Protein 1VRA (pdb70)

Nearest PDB structures (foldseek):
  1vra-assembly1_A  TM=1.005E+00  e=1.624E-39  Halalkalibacterium halodurans
  3it6-assembly1_C  TM=8.864E-01  e=8.417E-19  Mycobacterium tuberculosis
  2v4i-assembly1_A  TM=8.855E-01  e=1.062E-14  Streptomyces clavuligerus
  1vz7-assembly1_A  TM=8.215E-01  e=1.430E-12  Streptomyces clavuligerus
  1vz8-assembly2_C  TM=8.767E-01  e=8.788E-12  Streptomyces clavuligerus

Solvent-accessible surface area: 15512 Å² total

Secondary structure (DSSP, 8-state):
--S--EE-TT--GGGSTTEEEEEE--SSSSSS--EEEEEESS-EE--B-----SS--HHHHHHHHHHHHHSEE---EEEEE---S-HHHHHHHHH--HHHHHHHTS-GGG---EEEEESSPPP--HHHHHHHH---BSSHHHHHHHHHHH-SS-SS--EEEEEEEETTEEEEEEEEE---------/--EEEEE-----HHHHHHHHHHHHHHTGGGB-SSS---S---B----TT-PSPP-TTSTTHHHHHHHHHHHHHHHHHHHHHTSTT-S-EEEEEEEEESSHHHH--HHHHHT-HHHHHHHHTT---HHHHHHHHHHSSS---TTS-EEEETTEEEEETTEE----HHHHHHHHHH-SSEEEEEE--SSSEEEEEEEE---HHHHHHHTT-

Radius of gyration: 21.62 Å; Cα contacts (8 Å, |Δi|>4): 1073; chains: 2; bounding box: 56×54×49 Å

Sequence (395 aa):
ETANVLKLETGSVTSAKGFSAVGIHTGVKRKRKDLGAIVCEVPASSAAVYTLNKVQAAPLKVTQESIAVEGKLQAIVNSGIANACTGKRGLDDAYTRAVGAETFHIPEHYVAVTSTGVIGEFLPDVITNGIRQQLKPEATIEGAHAFNEAILTTDTVEKHTCYQTIVNGKTVTVGGVAKGSGIHPNATLSFVTTDANIDHGHLQGALSAITNETFNRITVDGDTSTNDVVVASGLAENETLTPEHPDWANFYKALQLACEDLAKQIARDGEGATKLIEVEVTGAANDQEAGVAKQIVGSDLVKTAIYGADANWGRIICAIGYSGCEVNQETIDIAIGPIVTLKQSEPTGFSEEEATAYLKEADPVKISVNLHIGNGTGKAWGCDLTYDYVRINAGY

Structure (mmCIF, N/CA/C/O backbone):
data_1VRA
#
_entry.id   1VRA
#
_cell.length_a   70.658
_cell.length_b   70.658
_cell.length_c   222.292
_cell.angle_alpha   90.00
_cell.angle_beta   90.00
_cell.angle_gamma   90.00
#
_symmetry.space_group_name_H-M   'P 41 21 2'
#
loop_
_entity.id
_entity.type
_entity.pdbx_description
1 polymer 'Arginine biosynthesis bifunctional protein argJ'
2 polymer 'Arginine biosynthesis bifunctional protein argJ'
3 non-polymer 'SULFATE ION'
4 non-polymer 'UNKNOWN LIGAND'
5 non-polymer 1,2-ETHANEDIOL
6 water water
#
loop_
_atom_site.group_PDB
_atom_site.id
_atom_site.type_symbol
_atom_site.label_atom_id
_atom_site.label_alt_id
_atom_site.label_comp_id
_atom_site.label_asym_id
_atom_site.label_entity_id
_atom_site.label_seq_id
_atom_site.pdbx_PDB_ins_code
_atom_site.Cartn_x
_atom_site.Cartn_y
_atom_site.Cartn_z
_atom_site.occupancy
_atom_site.B_iso_or_equiv
_atom_site.auth_seq_id
_atom_site.auth_comp_id
_atom_site.auth_asym_id
_atom_site.auth_atom_id
_atom_site.pdbx_PDB_model_num
ATOM 1 N N . GLU A 1 18 ? 38.076 45.709 90.775 1.00 50.23 6 GLU A N 1
ATOM 2 C CA . GLU A 1 18 ? 37.663 47.086 91.179 1.00 49.88 6 GLU A CA 1
ATOM 3 C C . GLU A 1 18 ? 37.711 47.301 92.703 1.00 49.56 6 GLU A C 1
ATOM 4 O O . GLU A 1 18 ? 38.484 48.138 93.164 1.00 49.85 6 GLU A O 1
ATOM 10 N N . THR A 1 19 ? 36.892 46.578 93.475 1.00 48.76 7 THR A N 1
ATOM 11 C CA . THR A 1 19 ? 36.894 46.724 94.955 1.00 48.22 7 THR A CA 1
ATOM 12 C C . THR A 1 19 ? 37.687 45.619 95.674 1.00 47.39 7 THR A C 1
ATOM 13 O O . THR A 1 19 ? 37.907 45.685 96.889 1.00 47.54 7 THR A O 1
ATOM 17 N N . ALA A 1 20 ? 38.107 44.612 94.916 1.00 46.16 8 ALA A N 1
ATOM 18 C CA . ALA A 1 20 ? 38.920 43.508 95.428 1.00 45.22 8 ALA A CA 1
ATOM 19 C C . ALA A 1 20 ? 39.599 42.820 94.241 1.00 44.03 8 ALA A C 1
ATOM 20 O O . ALA A 1 20 ? 39.115 42.889 93.103 1.00 44.23 8 ALA A O 1
ATOM 22 N N . ASN A 1 21 ? 40.726 42.164 94.477 1.00 42.41 9 ASN A N 1
ATOM 23 C CA . ASN A 1 21 ? 41.414 41.552 93.347 1.00 41.28 9 ASN A CA 1
ATOM 24 C C . ASN A 1 21 ? 40.658 40.317 92.859 1.00 38.47 9 ASN A C 1
ATOM 25 O O . ASN A 1 21 ? 39.756 39.787 93.526 1.00 37.82 9 ASN A O 1
ATOM 30 N N . VAL A 1 22 ? 40.995 39.922 91.654 1.00 35.32 10 VAL A N 1
ATOM 31 C CA . VAL A 1 22 ? 40.530 38.696 91.096 1.00 33.75 10 VAL A CA 1
ATOM 32 C C . VAL A 1 22 ? 41.779 37.850 90.969 1.00 33.05 10 VAL A C 1
ATOM 33 O O . VAL A 1 22 ? 42.754 38.283 90.357 1.00 32.54 10 VAL A O 1
ATOM 37 N N . LEU A 1 23 ? 41.737 36.654 91.541 1.00 31.73 11 LEU A N 1
ATOM 38 C CA . LEU A 1 23 ? 42.878 35.742 91.594 1.00 31.26 11 LEU A CA 1
ATOM 39 C C . LEU A 1 23 ? 42.595 34.451 90.800 1.00 30.45 11 LEU A C 1
ATOM 40 O O . LEU A 1 23 ? 41.524 33.866 90.937 1.00 28.95 11 LEU A O 1
ATOM 49 N N . LYS A 1 24 ? 43.565 34.012 89.996 1.00 29.92 12 LYS A N 1
ATOM 50 C CA . LYS A 1 24 ? 43.491 32.736 89.278 1.00 30.51 12 LYS A CA 1
ATOM 51 C C . LYS A 1 24 ? 43.890 31.557 90.174 1.00 30.55 12 LYS A C 1
ATOM 52 O O . LYS A 1 24 ? 44.919 31.615 90.838 1.00 29.73 12 LYS A O 1
ATOM 58 N N . LEU A 1 25 ? 43.072 30.505 90.198 1.00 30.29 13 LEU A N 1
ATOM 59 C CA . LEU A 1 25 ? 43.394 29.239 90.887 1.00 30.75 13 LEU A CA 1
ATOM 60 C C . LEU A 1 25 ? 43.754 28.192 89.847 1.00 30.35 13 LEU A C 1
ATOM 61 O O . LEU A 1 25 ? 42.857 27.635 89.198 1.00 28.16 13 LEU A O 1
ATOM 66 N N . GLU A 1 26 ? 45.044 27.888 89.696 1.00 29.23 14 GLU A N 1
ATOM 67 C CA . GLU A 1 26 ? 45.470 27.051 88.583 1.00 30.25 14 GLU A CA 1
ATOM 68 C C . GLU A 1 26 ? 44.941 25.621 88.648 1.00 30.23 14 GLU A C 1
ATOM 69 O O . GLU A 1 26 ? 44.779 24.986 87.610 1.00 31.51 14 GLU A O 1
ATOM 75 N N . THR A 1 27 ? 44.656 25.115 89.840 1.00 29.76 15 THR A N 1
ATOM 76 C CA . THR A 1 27 ? 44.140 23.750 89.981 1.00 29.82 15 THR A CA 1
ATOM 77 C C . THR A 1 27 ? 42.604 23.686 90.119 1.00 29.97 15 THR A C 1
ATOM 78 O O . THR A 1 27 ? 42.041 22.606 90.329 1.00 30.84 15 THR A O 1
ATOM 82 N N . GLY A 1 28 ? 41.926 24.825 89.992 1.00 29.58 16 GLY A N 1
ATOM 83 C CA . GLY A 1 28 ? 40.455 24.856 90.046 1.00 29.13 16 GLY A CA 1
ATOM 84 C C . GLY A 1 28 ? 39.755 24.448 88.759 1.00 28.82 16 GLY A C 1
ATOM 85 O O . GLY A 1 28 ? 40.366 24.350 87.678 1.00 28.12 16 GLY A O 1
ATOM 86 N N . SER A 1 29 ? 38.443 24.229 88.872 1.00 27.85 17 SER A N 1
ATOM 87 C CA . SER A 1 29 ? 37.617 23.902 87.716 1.00 27.53 17 SER A CA 1
ATOM 88 C C . SER A 1 29 ? 36.155 24.160 88.073 1.00 27.03 17 SER A C 1
ATOM 89 O O . SER A 1 29 ? 35.866 24.887 89.017 1.00 25.18 17 SER A O 1
ATOM 92 N N . VAL A 1 30 ? 35.239 23.533 87.346 1.00 28.09 18 VAL A N 1
ATOM 93 C CA . VAL A 1 30 ? 33.806 23.760 87.566 1.00 28.84 18 VAL A CA 1
ATOM 94 C C . VAL A 1 30 ? 33.309 23.315 88.949 1.00 29.63 18 VAL A C 1
ATOM 95 O O . VAL A 1 30 ? 32.305 23.829 89.461 1.00 30.90 18 VAL A O 1
ATOM 99 N N . THR A 1 31 ? 34.010 22.369 89.564 1.00 28.78 19 THR A N 1
ATOM 100 C CA . THR A 1 31 ? 33.643 21.885 90.883 1.00 28.84 19 THR A CA 1
ATOM 101 C C . THR A 1 31 ? 34.190 22.709 92.020 1.00 28.64 19 THR A C 1
ATOM 102 O O . THR A 1 31 ? 33.902 22.412 93.185 1.00 29.21 19 THR A O 1
ATOM 106 N N . SER A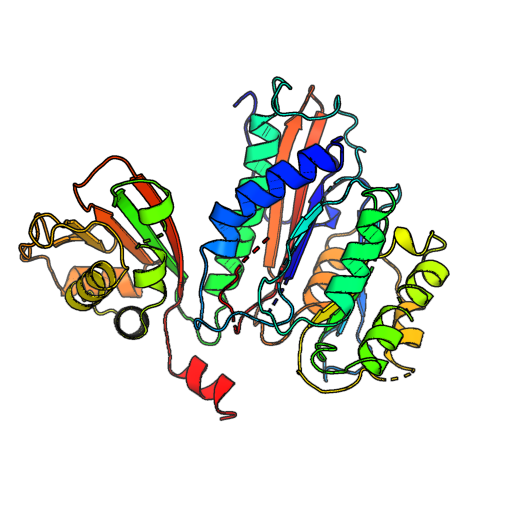 1 32 ? 34.951 23.757 91.705 1.00 28.14 20 SER A N 1
ATOM 107 C CA . SER A 1 32 ? 35.476 24.650 92.729 1.00 28.30 20 SER A CA 1
ATOM 108 C C . SER A 1 32 ? 34.426 25.609 93.281 1.00 28.77 20 SER A C 1
ATOM 109 O O . SER A 1 32 ? 34.604 26.131 94.362 1.00 28.79 20 SER A O 1
ATOM 112 N N . ALA A 1 33 ? 33.362 25.862 92.521 1.00 28.26 21 ALA A N 1
ATOM 113 C CA . ALA A 1 33 ? 32.247 26.687 92.990 1.00 28.38 21 ALA A CA 1
ATOM 114 C C . ALA A 1 33 ? 31.325 25.873 93.888 1.00 28.57 21 ALA A C 1
ATOM 115 O O . ALA A 1 33 ? 31.006 24.718 93.589 1.00 28.19 21 ALA A O 1
ATOM 117 N N . LYS A 1 34 ? 30.881 26.489 94.979 1.00 28.68 22 LYS A N 1
ATOM 118 C CA . LYS A 1 34 ? 29.974 25.827 95.918 1.00 29.17 22 LYS A CA 1
ATOM 119 C C . LYS A 1 34 ? 28.692 25.371 95.235 1.00 27.67 22 LYS A C 1
ATOM 120 O O . LYS A 1 34 ? 28.047 26.149 94.534 1.00 26.83 22 LYS A O 1
ATOM 126 N N . GLY A 1 35 ? 28.345 24.101 95.427 1.00 27.31 23 GLY A N 1
ATOM 127 C CA . GLY A 1 35 ? 27.097 23.543 94.916 1.00 27.62 23 GLY A CA 1
ATOM 128 C C . GLY A 1 35 ? 27.244 22.553 93.782 1.00 27.57 23 GLY A C 1
ATOM 129 O O . GLY A 1 35 ? 26.299 21.806 93.502 1.00 27.83 23 GLY A O 1
ATOM 130 N N . PHE A 1 36 ? 28.415 22.517 93.145 1.00 26.61 24 PHE A N 1
ATOM 131 C CA . PHE A 1 36 ? 28.557 21.815 91.873 1.00 26.96 24 PHE A CA 1
ATOM 132 C C . PHE A 1 36 ? 29.366 20.535 91.953 1.00 27.41 24 PHE A C 1
ATOM 133 O O . PHE A 1 36 ? 30.396 20.473 92.620 1.00 27.03 24 PHE A O 1
ATOM 141 N N . SER A 1 37 ? 28.886 19.532 91.229 1.00 27.33 25 SER A N 1
ATOM 142 C CA . SER A 1 37 ? 29.522 18.237 91.134 1.00 27.65 25 SER A CA 1
ATOM 143 C C . SER A 1 37 ? 29.582 17.886 89.672 1.00 27.06 25 SER A C 1
ATOM 144 O O . SER A 1 37 ? 28.795 18.395 88.874 1.00 27.53 25 SER A O 1
ATOM 147 N N . ALA A 1 38 ? 30.468 16.976 89.315 1.00 26.79 26 ALA A N 1
ATOM 148 C CA . ALA A 1 38 ? 30.618 16.600 87.919 1.00 27.07 26 ALA A CA 1
ATOM 149 C C . ALA A 1 38 ? 31.161 15.191 87.778 1.00 27.42 26 ALA A C 1
ATOM 150 O O . ALA A 1 38 ? 31.732 14.620 88.726 1.00 27.46 26 ALA A O 1
ATOM 152 N N . VAL A 1 39 ? 30.981 14.632 86.585 1.00 27.64 27 VAL A N 1
ATOM 153 C CA . VAL A 1 39 ? 31.480 13.278 86.282 1.00 27.57 27 VAL A CA 1
ATOM 154 C C . VAL A 1 39 ? 31.533 13.071 84.781 1.00 26.90 27 VAL A C 1
ATOM 155 O O . VAL A 1 39 ? 30.852 13.753 84.020 1.00 25.55 27 VAL A O 1
ATOM 159 N N . GLY A 1 40 ? 32.347 12.118 84.365 1.00 26.39 28 GLY A N 1
ATOM 160 C CA . GLY A 1 40 ? 32.368 11.647 82.985 1.00 26.62 28 GLY A CA 1
ATOM 161 C C . GLY A 1 40 ? 32.604 10.156 83.024 1.00 27.43 28 GLY A C 1
ATOM 162 O O . GLY A 1 40 ? 33.335 9.651 83.924 1.00 26.37 28 GLY A O 1
ATOM 163 N N . ILE A 1 41 ? 31.982 9.441 82.083 1.00 27.05 29 ILE A N 1
ATOM 164 C CA . ILE A 1 41 ? 32.174 7.991 81.972 1.00 27.46 29 ILE A CA 1
ATOM 165 C C . ILE A 1 41 ? 32.382 7.598 80.530 1.00 27.40 29 ILE A C 1
ATOM 166 O O . ILE A 1 41 ? 32.131 8.383 79.612 1.00 25.57 29 ILE A O 1
ATOM 171 N N . HIS A 1 42 ? 32.820 6.359 80.345 1.00 28.10 30 HIS A N 1
ATOM 172 C CA . HIS A 1 42 ? 33.077 5.813 79.029 1.00 29.41 30 HIS A CA 1
ATOM 173 C C . HIS A 1 42 ? 31.954 4.860 78.656 1.00 30.05 30 HIS A C 1
ATOM 174 O O . HIS A 1 42 ? 31.794 3.817 79.275 1.00 29.97 30 HIS A O 1
ATOM 181 N N . THR A 1 43 ? 31.135 5.245 77.674 1.00 30.11 31 THR A N 1
ATOM 182 C CA . THR A 1 43 ? 29.996 4.424 77.250 1.00 30.07 31 THR A CA 1
ATOM 183 C C . THR A 1 43 ? 30.318 3.568 76.024 1.00 30.31 31 THR A C 1
ATOM 184 O O . THR A 1 43 ? 29.581 2.651 75.700 1.00 30.23 31 THR A O 1
ATOM 188 N N . GLY A 1 44 ? 31.391 3.883 75.316 1.00 30.38 32 GLY A N 1
ATOM 189 C CA . GLY A 1 44 ? 31.793 3.080 74.157 1.00 30.55 32 GLY A CA 1
ATOM 190 C C . GLY A 1 44 ? 31.541 3.734 72.804 1.00 30.62 32 GLY A C 1
ATOM 191 O O . GLY A 1 44 ? 31.827 3.151 71.784 1.00 30.71 32 GLY A O 1
ATOM 192 N N . VAL A 1 45 ? 31.013 4.946 72.773 1.00 30.20 33 VAL A N 1
ATOM 193 C CA . VAL A 1 45 ? 30.907 5.660 71.506 1.00 30.46 33 VAL A CA 1
ATOM 194 C C . VAL A 1 45 ? 32.322 6.010 71.010 1.00 30.98 33 VAL A C 1
ATOM 195 O O . VAL A 1 45 ? 32.622 5.865 69.839 1.00 30.74 33 VAL A O 1
ATOM 199 N N . LYS A 1 46 ? 33.182 6.450 71.918 1.00 31.31 34 LYS A N 1
ATOM 200 C CA . LYS A 1 46 ? 34.611 6.597 71.633 1.00 32.38 34 LYS A C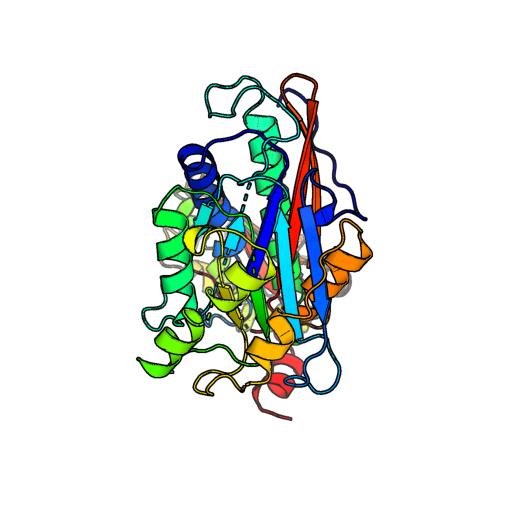A 1
ATOM 201 C C . LYS A 1 46 ? 35.335 5.288 71.964 1.00 32.87 34 LYS A C 1
ATOM 202 O O . LYS A 1 46 ? 34.842 4.497 72.759 1.00 33.29 34 LYS A O 1
ATOM 208 N N . ARG A 1 47 ? 36.493 5.040 71.362 1.00 33.63 35 ARG A N 1
ATOM 209 C CA . ARG A 1 47 ? 37.236 3.793 71.641 1.00 34.58 35 ARG A CA 1
ATOM 210 C C . ARG A 1 47 ? 37.777 3.711 73.074 1.00 34.86 35 ARG A C 1
ATOM 211 O O . ARG A 1 47 ? 37.679 2.677 73.727 1.00 35.42 35 ARG A O 1
ATOM 213 N N . LYS A 1 48 ? 38.334 4.810 73.569 1.00 34.80 36 LYS A N 1
ATOM 214 C CA . LYS A 1 48 ? 39.009 4.795 74.872 1.00 35.12 36 LYS A CA 1
ATOM 215 C C . LYS A 1 48 ? 38.557 5.895 75.829 1.00 33.43 36 LYS A C 1
ATOM 216 O O . LYS A 1 48 ? 38.348 5.627 77.011 1.00 33.50 36 LYS A O 1
ATOM 219 N N . ARG A 1 49 ? 38.457 7.126 75.333 1.00 30.99 37 ARG A N 1
ATOM 220 C CA . ARG A 1 49 ? 38.148 8.258 76.190 1.00 30.41 37 ARG A CA 1
ATOM 221 C C . ARG A 1 49 ? 36.717 8.226 76.701 1.00 28.52 37 ARG A C 1
ATOM 222 O O . ARG A 1 49 ? 35.836 7.662 76.068 1.00 28.71 37 ARG A O 1
ATOM 230 N N . LYS A 1 50 ? 36.499 8.868 77.837 1.00 27.13 38 LYS A N 1
ATOM 231 C CA . LYS A 1 50 ? 35.174 9.119 78.357 1.00 26.29 38 LYS A CA 1
ATOM 232 C C . LYS A 1 50 ? 34.365 9.910 77.307 1.00 26.28 38 LYS A C 1
ATOM 233 O O . LYS A 1 50 ? 34.928 10.708 76.556 1.00 25.97 38 LYS A O 1
ATOM 239 N N . ASP A 1 51 ? 33.068 9.648 77.237 1.00 26.63 39 ASP A N 1
ATOM 240 C CA . ASP A 1 51 ? 32.222 10.187 76.173 1.00 26.78 39 ASP A CA 1
ATOM 241 C C . ASP A 1 51 ? 30.794 10.593 76.602 1.00 26.45 39 ASP A C 1
ATOM 242 O O . ASP A 1 51 ? 29.956 10.914 75.747 1.00 25.84 39 ASP A O 1
ATOM 247 N N . LEU A 1 52 ? 30.520 10.565 77.903 1.00 25.32 40 LEU A N 1
ATOM 248 C CA . LEU A 1 52 ? 29.262 11.027 78.451 1.00 25.81 40 LEU A CA 1
ATOM 249 C C . LEU A 1 52 ? 29.515 11.613 79.848 1.00 26.03 40 LEU A C 1
ATOM 250 O O . LEU A 1 52 ? 30.207 11.014 80.665 1.00 25.57 40 LEU A O 1
ATOM 255 N N . GLY A 1 53 ? 28.969 12.792 80.119 1.00 26.11 41 GLY A N 1
ATOM 256 C CA . GLY A 1 53 ? 29.212 13.451 81.397 1.00 26.01 41 GLY A CA 1
ATOM 257 C C . GLY A 1 53 ? 28.076 14.357 81.816 1.00 26.06 41 GLY A C 1
ATOM 258 O O . GLY A 1 53 ? 27.170 14.670 81.023 1.00 25.58 41 GLY A O 1
ATOM 259 N N . ALA A 1 54 ? 28.109 14.758 83.078 1.00 26.03 42 ALA A N 1
ATOM 260 C CA . ALA A 1 54 ? 27.189 15.764 83.574 1.00 26.21 42 ALA A CA 1
ATOM 261 C C . ALA A 1 54 ? 27.868 16.656 84.615 1.00 26.35 42 ALA A C 1
ATOM 262 O O . ALA A 1 54 ? 28.816 16.239 85.294 1.00 25.57 42 ALA A O 1
ATOM 264 N N . ILE A 1 55 ? 27.399 17.894 84.661 1.00 25.97 43 ILE A N 1
ATOM 265 C CA . ILE A 1 55 ? 27.598 18.801 85.765 1.00 26.77 43 ILE A CA 1
ATOM 266 C C . ILE A 1 55 ? 26.235 18.956 86.389 1.00 27.13 43 ILE A C 1
ATOM 267 O O . ILE A 1 55 ? 25.237 19.164 85.679 1.00 26.41 43 ILE A O 1
ATOM 272 N N . VAL A 1 56 ? 26.185 18.888 87.710 1.00 27.96 44 VAL A N 1
ATOM 273 C CA . VAL A 1 56 ? 24.942 19.127 88.424 1.00 29.16 44 VAL A CA 1
ATOM 274 C C . VAL A 1 56 ? 25.158 20.092 89.574 1.00 29.08 44 VAL A C 1
ATOM 275 O O . VAL A 1 56 ? 26.267 20.210 90.120 1.00 28.84 44 VAL A O 1
ATOM 279 N N . CYS A 1 57 ? 24.082 20.776 89.934 1.00 28.52 45 CYS A N 1
ATOM 280 C CA . CYS A 1 57 ? 24.093 21.695 91.047 1.00 28.22 45 CYS A CA 1
ATOM 281 C C . CYS A 1 57 ? 23.085 21.227 92.105 1.00 28.82 45 CYS A C 1
ATOM 282 O O . CYS A 1 57 ? 21.972 20.803 91.782 1.00 28.81 45 CYS A O 1
ATOM 285 N N . GLU A 1 58 ? 23.476 21.302 93.369 1.00 29.28 46 GLU A N 1
ATOM 286 C CA . GLU A 1 58 ? 22.571 20.898 94.464 1.00 30.09 46 GLU A CA 1
ATOM 287 C C . GLU A 1 58 ? 21.344 21.788 94.679 1.00 28.77 46 GLU A C 1
ATOM 288 O O . GLU A 1 58 ? 20.388 21.374 95.336 1.00 27.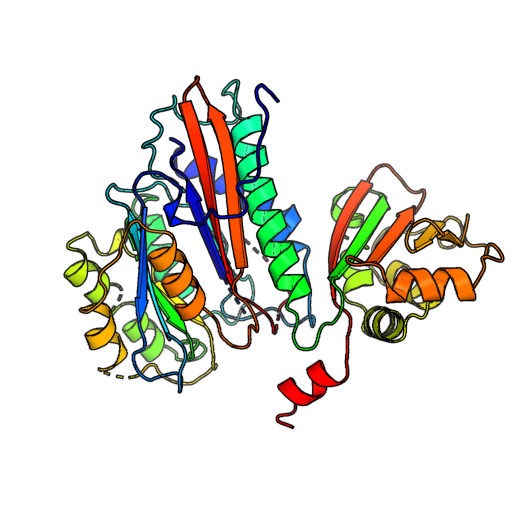29 46 GLU A O 1
ATOM 294 N N . VAL A 1 59 ? 21.380 23.004 94.142 1.00 28.21 47 VAL A N 1
ATOM 295 C CA . VAL A 1 59 ? 20.223 23.896 94.153 1.00 28.15 47 VAL A CA 1
ATOM 296 C C . VAL A 1 59 ? 19.943 24.406 92.749 1.00 27.96 47 VAL A C 1
ATOM 297 O O . VAL A 1 59 ? 20.838 24.397 91.892 1.00 27.90 47 VAL A O 1
ATOM 301 N N . PRO A 1 60 ? 18.708 24.855 92.494 1.00 27.84 48 PRO A N 1
ATOM 302 C CA . PRO A 1 60 ? 18.453 25.503 91.193 1.00 27.81 48 PRO A CA 1
ATOM 303 C C . PRO A 1 60 ? 19.372 26.711 90.955 1.00 27.18 48 PRO A C 1
ATOM 304 O O . PRO A 1 60 ? 19.515 27.581 91.827 1.00 27.02 48 PRO A O 1
ATOM 308 N N . ALA A 1 61 ? 20.061 26.706 89.816 1.00 26.47 49 ALA A N 1
ATOM 309 C CA . ALA A 1 61 ? 21.088 27.687 89.523 1.00 26.30 49 ALA A CA 1
ATOM 310 C C . ALA A 1 61 ? 20.612 28.609 88.416 1.00 26.28 49 ALA A C 1
ATOM 311 O O . ALA A 1 61 ? 20.209 28.135 87.360 1.00 26.06 49 ALA A O 1
ATOM 313 N N . SER A 1 62 ? 20.703 29.918 88.629 1.00 26.31 50 SER A N 1
ATOM 314 C CA . SER A 1 62 ? 20.452 30.881 87.557 1.00 26.06 50 SER A CA 1
ATOM 315 C C . SER A 1 62 ? 21.347 30.564 86.385 1.00 26.21 50 SER A C 1
ATOM 316 O O . SER A 1 62 ? 22.546 30.349 86.559 1.00 25.62 50 SER A O 1
ATOM 319 N N . SER A 1 63 ? 20.769 30.530 85.185 1.00 26.05 51 SER A N 1
ATOM 320 C CA . SER A 1 63 ? 21.504 30.067 84.019 1.00 26.14 51 SER A CA 1
ATOM 321 C C . SER A 1 63 ? 21.381 30.993 82.826 1.00 26.19 51 SER A C 1
ATOM 322 O O . SER A 1 63 ? 20.350 31.629 82.605 1.00 26.68 51 SER A O 1
ATOM 325 N N . ALA A 1 64 ? 22.460 31.072 82.068 1.00 26.09 52 ALA A N 1
ATOM 326 C CA . ALA A 1 64 ? 22.517 31.889 80.877 1.00 25.84 52 ALA A CA 1
ATOM 327 C C . ALA A 1 64 ? 23.250 31.086 79.824 1.00 25.37 52 ALA A C 1
ATOM 328 O O . ALA A 1 64 ? 24.029 30.187 80.144 1.00 25.10 52 ALA A O 1
ATOM 330 N N . ALA A 1 65 ? 22.989 31.406 78.568 1.00 24.37 53 ALA A N 1
ATOM 331 C CA . ALA A 1 65 ? 23.605 30.676 77.466 1.00 24.59 53 ALA A CA 1
ATOM 332 C C . ALA A 1 65 ? 23.712 31.511 76.202 1.00 24.15 53 ALA A C 1
ATOM 333 O O . ALA A 1 65 ? 22.956 32.472 76.001 1.00 24.14 53 ALA A O 1
ATOM 335 N N . VAL A 1 66 ? 24.646 31.124 75.356 1.00 24.38 54 VAL A N 1
ATOM 336 C CA . VAL A 1 66 ? 24.752 31.647 73.997 1.00 24.44 54 VAL A CA 1
ATOM 337 C C . VAL A 1 66 ? 24.940 30.443 73.083 1.00 24.59 54 VAL A C 1
ATOM 338 O O . VAL A 1 66 ? 25.396 29.360 73.544 1.00 23.02 54 VAL A O 1
ATOM 342 N N . TYR A 1 67 ? 24.590 30.642 71.806 1.00 23.99 55 TYR A N 1
ATOM 343 C CA . TYR A 1 67 ? 24.464 29.542 70.850 1.00 24.83 55 TYR A CA 1
ATOM 344 C C . TYR A 1 67 ? 24.947 29.955 69.489 1.00 24.38 55 TYR A C 1
ATOM 345 O O . TYR A 1 67 ? 24.778 31.100 69.109 1.00 25.49 55 TYR A O 1
ATOM 354 N N . THR A 1 68 ? 25.482 29.007 68.717 1.00 25.60 56 THR A N 1
ATOM 355 C CA . THR A 1 68 ? 25.908 29.290 67.333 1.00 25.36 56 THR A CA 1
ATOM 356 C C . THR A 1 68 ? 24.792 29.941 66.514 1.00 25.92 56 THR A C 1
ATOM 357 O O . THR A 1 68 ? 23.616 29.567 66.627 1.00 25.07 56 THR A O 1
ATOM 361 N N . LEU A 1 69 ? 25.164 30.940 65.719 1.00 25.89 57 LEU A N 1
ATOM 362 C CA . LEU A 1 69 ? 24.240 31.558 64.785 1.00 27.05 57 LEU A CA 1
ATOM 363 C C . LEU A 1 69 ? 24.216 30.851 63.409 1.00 26.93 57 LEU A C 1
ATOM 364 O O . LEU A 1 69 ? 23.535 31.299 62.502 1.00 25.48 57 LEU A O 1
ATOM 369 N N . ASN A 1 70 ? 24.963 29.757 63.265 1.00 26.45 58 ASN A N 1
ATOM 370 C CA . ASN A 1 70 ? 24.892 28.949 62.044 1.00 26.44 58 ASN A CA 1
ATOM 371 C C . ASN A 1 70 ? 23.429 28.573 61.840 1.00 27.12 58 ASN A C 1
ATOM 372 O O . ASN A 1 70 ? 22.752 28.188 62.798 1.00 26.70 58 ASN A O 1
ATOM 377 N N . LYS A 1 71 ? 22.921 28.736 60.621 1.00 27.20 59 LYS A N 1
ATOM 378 C CA . LYS A 1 71 ? 21.529 28.388 60.325 1.00 29.19 59 LYS A CA 1
ATOM 379 C C . LYS A 1 71 ? 21.288 26.885 60.315 1.00 28.73 59 LYS A C 1
ATOM 380 O O . LYS A 1 71 ? 20.149 26.445 60.362 1.00 29.16 59 LYS A O 1
ATOM 386 N N . VAL A 1 72 ? 22.354 26.095 60.233 1.00 28.45 60 VAL A N 1
ATOM 387 C CA . VAL A 1 72 ? 22.264 24.643 60.439 1.00 28.80 60 VAL A CA 1
ATOM 388 C C . VAL A 1 72 ? 22.700 24.396 61.901 1.00 29.59 60 VAL A C 1
ATOM 389 O O . VAL A 1 72 ? 23.851 24.588 62.267 1.00 29.94 60 VAL A O 1
ATOM 393 N N . GLN A 1 73 ? 21.744 24.030 62.735 1.00 30.04 61 GLN A N 1
ATOM 394 C CA . GLN A 1 73 ? 21.912 23.974 64.189 1.00 31.69 61 GLN A CA 1
ATOM 395 C C . GLN A 1 73 ? 21.507 22.590 64.707 1.00 29.52 61 GLN A C 1
ATOM 396 O O . GLN A 1 73 ? 20.457 22.078 64.336 1.00 29.01 61 GLN A O 1
ATOM 402 N N . ALA A 1 74 ? 22.309 22.008 65.573 1.00 28.62 62 ALA A N 1
ATOM 403 C CA . ALA A 1 74 ? 21.983 20.712 66.173 1.00 28.38 62 ALA A CA 1
ATOM 404 C C . ALA A 1 74 ? 20.747 20.776 67.074 1.00 28.06 62 ALA A C 1
ATOM 405 O O . ALA A 1 74 ? 20.574 21.727 67.839 1.00 27.51 62 ALA A O 1
ATOM 407 N N . ALA A 1 75 ? 19.947 19.716 67.042 1.00 27.97 63 ALA A N 1
ATOM 408 C CA . ALA A 1 75 ? 18.771 19.586 67.925 1.00 27.64 63 ALA A CA 1
ATOM 409 C C . ALA A 1 75 ? 18.926 19.985 69.419 1.00 27.35 63 ALA A C 1
ATOM 410 O O . ALA A 1 75 ? 18.087 20.705 69.949 1.00 26.60 63 ALA A O 1
ATOM 412 N N . PRO A 1 76 ? 19.975 19.514 70.114 1.00 27.07 64 PRO A N 1
ATOM 413 C CA . PRO A 1 76 ? 20.020 19.822 71.554 1.00 27.21 64 PRO A CA 1
ATOM 414 C C . PRO A 1 76 ? 20.111 21.296 71.935 1.00 27.51 64 PRO A C 1
ATOM 415 O O . PRO A 1 76 ? 19.779 21.652 73.062 1.00 26.09 64 PRO A O 1
ATOM 419 N N . LEU A 1 77 ? 20.584 22.147 71.021 1.00 27.75 65 LEU A N 1
ATOM 420 C CA . LEU A 1 77 ? 20.652 23.565 71.292 1.00 28.64 65 LEU A CA 1
ATOM 421 C C . LEU A 1 77 ? 19.247 24.109 71.532 1.00 28.40 65 LEU A C 1
ATOM 422 O O . LEU A 1 77 ? 19.028 24.878 72.466 1.00 27.63 65 LEU A O 1
ATOM 427 N N . LYS A 1 78 ? 18.288 23.683 70.708 1.00 29.20 66 LYS A N 1
ATOM 428 C CA . LYS A 1 78 ? 16.884 24.062 70.889 1.00 29.72 66 LYS A CA 1
ATOM 429 C C . LYS A 1 78 ? 16.337 23.549 72.229 1.00 28.35 66 LYS A C 1
ATOM 430 O O . LYS A 1 78 ? 15.619 24.254 72.943 1.00 27.02 66 LYS A O 1
ATOM 436 N N . VAL A 1 79 ? 16.661 22.306 72.558 1.00 27.28 67 VAL A N 1
ATOM 437 C CA . VAL A 1 79 ? 16.145 21.688 73.778 1.00 26.93 67 VAL A CA 1
ATOM 438 C C . VAL A 1 79 ? 16.659 22.434 74.997 1.00 26.48 67 VAL A C 1
ATOM 439 O O . VAL A 1 79 ? 15.899 22.763 75.915 1.00 26.43 67 VAL A O 1
ATOM 443 N N . THR A 1 80 ? 17.939 22.746 74.986 1.00 26.68 68 THR A N 1
ATOM 444 C CA . THR A 1 80 ? 18.534 23.523 76.070 1.00 26.15 68 THR A CA 1
ATOM 445 C C . THR A 1 80 ? 17.883 24.913 76.198 1.00 26.52 68 THR A C 1
ATOM 446 O O . THR A 1 80 ? 17.609 25.367 77.311 1.00 25.74 68 THR A O 1
ATOM 450 N N . GLN A 1 81 ? 17.653 25.592 75.069 1.00 26.62 69 GLN A N 1
ATOM 451 C CA . GLN A 1 81 ? 16.996 26.890 75.090 1.00 28.00 69 GLN A CA 1
ATOM 452 C C . GLN A 1 81 ? 15.608 26.794 75.729 1.00 26.91 69 GLN A C 1
ATOM 453 O O . GLN A 1 81 ? 15.248 27.643 76.535 1.00 26.23 69 GLN A O 1
ATOM 459 N N . GLU A 1 82 ? 14.854 25.757 75.372 1.00 26.80 70 GLU A N 1
ATOM 460 C CA . GLU A 1 82 ? 13.510 25.519 75.923 1.00 27.94 70 GLU A CA 1
ATOM 461 C C . GLU A 1 82 ? 13.538 25.266 77.435 1.00 26.82 70 GLU A C 1
ATOM 462 O O . GLU A 1 82 ? 12.703 25.780 78.148 1.00 27.14 70 GLU A O 1
ATOM 468 N N . SER A 1 83 ? 14.511 24.507 77.925 1.00 26.19 71 SER A N 1
ATOM 469 C CA . SER A 1 83 ? 14.683 24.334 79.364 1.00 25.72 71 SER A CA 1
ATOM 470 C C . SER A 1 83 ? 14.916 25.669 80.067 1.00 26.12 71 SER A C 1
ATOM 471 O O . SER A 1 83 ? 14.191 26.035 80.993 1.00 25.62 71 SER A O 1
ATOM 474 N N . ILE A 1 84 ? 15.923 26.404 79.606 1.00 26.50 72 ILE A N 1
ATOM 475 C CA . ILE A 1 84 ? 16.308 27.666 80.247 1.00 26.66 72 ILE A CA 1
ATOM 476 C C . ILE A 1 84 ? 15.182 28.713 80.160 1.00 26.73 72 ILE A C 1
ATOM 477 O O . ILE A 1 84 ? 15.019 29.534 81.060 1.00 26.77 72 ILE A O 1
ATOM 482 N N . ALA A 1 85 ? 14.378 28.666 79.105 1.00 27.08 73 ALA A N 1
ATOM 483 C CA . ALA A 1 85 ? 13.298 29.609 78.938 1.00 27.75 73 ALA A CA 1
ATOM 484 C C . ALA A 1 85 ? 12.203 29.486 80.004 1.00 28.23 73 ALA A C 1
ATOM 485 O O . ALA A 1 85 ? 11.524 30.453 80.257 1.00 28.82 73 ALA A O 1
ATOM 487 N N . VAL A 1 86 ? 12.043 28.329 80.657 1.00 28.49 74 VAL A N 1
ATOM 488 C CA . VAL A 1 86 ? 10.958 28.161 81.627 1.00 28.45 74 VAL A CA 1
ATOM 489 C C . VAL A 1 86 ? 11.143 29.029 82.872 1.00 28.43 74 VAL A C 1
ATOM 490 O O . VAL A 1 86 ? 10.252 29.812 83.188 1.00 27.15 74 VAL A O 1
ATOM 494 N N . GLU A 1 87 ? 12.270 28.874 83.583 1.00 28.20 75 GLU A N 1
ATOM 495 C CA . GLU A 1 87 ? 12.544 29.663 84.800 1.00 29.45 75 GLU A CA 1
ATOM 496 C C . GLU A 1 87 ? 13.889 30.390 84.815 1.00 28.65 75 GLU A C 1
ATOM 497 O O . GLU A 1 87 ? 14.178 31.088 85.778 1.00 28.64 75 GLU A O 1
ATOM 503 N N . GLY A 1 88 ? 14.708 30.234 83.782 1.00 27.64 76 GLY A N 1
ATOM 504 C CA . GLY A 1 88 ? 16.071 30.768 83.807 1.00 27.39 76 GLY A CA 1
ATOM 505 C C . GLY A 1 88 ? 16.973 30.059 84.800 1.00 27.44 76 GLY A C 1
ATOM 506 O O . GLY A 1 88 ? 17.939 30.636 85.300 1.00 26.96 76 GLY A O 1
ATOM 507 N N . LYS A 1 89 ? 16.655 28.799 85.084 1.00 28.11 77 LYS A N 1
ATOM 508 C CA . LYS A 1 89 ? 17.342 28.012 86.104 1.00 28.27 77 LYS A CA 1
ATOM 509 C C . LYS A 1 89 ? 17.600 26.594 85.626 1.00 27.23 77 LYS A C 1
ATOM 510 O O . LYS A 1 89 ? 16.773 26.023 84.898 1.00 27.22 77 LYS A O 1
ATOM 516 N N . LEU A 1 90 ? 18.741 26.035 86.039 1.00 25.86 78 LEU A N 1
ATOM 517 C CA . LEU A 1 90 ? 19.094 24.654 85.756 1.00 26.35 78 LEU A CA 1
ATOM 518 C C . LEU A 1 90 ? 19.686 23.982 86.987 1.00 26.47 78 LEU A C 1
ATOM 519 O O . LEU A 1 90 ? 20.253 24.648 87.863 1.00 26.60 78 LEU A O 1
ATOM 524 N N . GLN A 1 91 ? 19.569 22.657 87.027 1.00 26.53 79 GLN A N 1
ATOM 525 C CA . GLN A 1 91 ? 20.319 21.834 87.966 1.00 26.52 79 GLN A CA 1
ATOM 526 C C . GLN A 1 91 ? 21.228 20.786 87.317 1.00 26.68 79 GLN A C 1
ATOM 527 O O . GLN A 1 91 ? 22.055 20.200 88.007 1.00 26.01 79 GLN A O 1
ATOM 533 N N . ALA A 1 92 ? 21.106 20.550 86.010 1.00 26.68 80 ALA A N 1
ATOM 534 C CA . ALA A 1 92 ? 21.973 19.572 85.343 1.00 26.28 80 ALA A CA 1
ATOM 535 C C . ALA A 1 92 ? 22.296 19.950 83.903 1.00 26.26 80 ALA A C 1
ATOM 536 O O . ALA A 1 92 ? 21.466 20.494 83.204 1.00 26.31 80 ALA A O 1
ATOM 546 N N . ILE A 1 94 ? 23.989 17.861 80.758 1.00 27.11 82 ILE A N 1
ATOM 547 C CA . ILE A 1 94 ? 24.388 16.530 80.332 1.00 27.38 82 ILE A CA 1
ATOM 548 C C . ILE A 1 94 ? 24.935 16.629 78.925 1.00 26.95 82 ILE A C 1
ATOM 549 O O . ILE A 1 94 ? 24.318 17.243 78.067 1.00 27.80 82 ILE A O 1
ATOM 554 N N . VAL A 1 95 ? 26.093 16.031 78.693 1.00 25.94 83 VAL A N 1
ATOM 555 C CA . VAL A 1 95 ? 26.796 16.142 77.418 1.00 25.57 83 VAL A CA 1
ATOM 556 C C . VAL A 1 95 ? 27.350 14.815 76.960 1.00 25.24 83 VAL A C 1
ATOM 557 O O . VAL A 1 95 ? 27.952 14.089 77.747 1.00 25.00 83 VAL A O 1
ATOM 561 N N . ASN A 1 96 ? 27.143 14.484 75.687 1.00 25.24 84 ASN A N 1
ATOM 562 C CA . ASN A 1 96 ? 27.808 13.338 7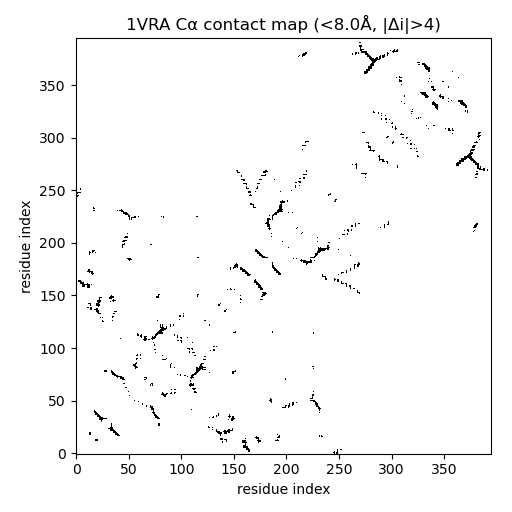5.073 1.00 25.03 84 ASN A CA 1
ATOM 563 C C . ASN A 1 96 ? 28.740 13.827 73.984 1.00 25.77 84 ASN A C 1
ATOM 564 O O . ASN A 1 96 ? 28.506 14.882 73.379 1.00 25.43 84 ASN A O 1
ATOM 569 N N . SER A 1 97 ? 29.816 13.079 73.739 1.00 25.63 85 SER A N 1
ATOM 570 C CA . SER A 1 97 ? 30.738 13.443 72.672 1.00 26.18 85 SER A CA 1
ATOM 571 C C . SER A 1 97 ? 31.010 12.242 71.773 1.00 26.97 85 SER A C 1
ATOM 572 O O . SER A 1 97 ? 30.865 11.085 72.180 1.00 28.03 85 SER A O 1
ATOM 575 N N . GLY A 1 98 ? 31.412 12.532 70.545 1.00 27.35 86 GLY A N 1
ATOM 576 C CA . GLY A 1 98 ? 31.549 11.523 69.503 1.00 27.20 86 GLY A CA 1
ATOM 577 C C . GLY A 1 98 ? 30.534 11.691 68.390 1.00 26.86 86 GLY A C 1
ATOM 578 O O . GLY A 1 98 ? 30.831 11.430 67.234 1.00 26.67 86 GLY A O 1
ATOM 579 N N . ILE A 1 99 ? 29.330 12.126 68.750 1.00 26.21 87 ILE A N 1
ATOM 580 C CA . ILE A 1 99 ? 28.220 12.256 67.814 1.00 25.79 87 ILE A CA 1
ATOM 581 C C . ILE A 1 99 ? 27.533 13.587 68.111 1.00 25.44 87 ILE A C 1
ATOM 582 O O . ILE A 1 99 ? 27.136 13.817 69.249 1.00 25.09 87 ILE A O 1
ATOM 587 N N . ALA A 1 100 ? 27.414 14.457 67.098 1.00 24.68 88 ALA A N 1
ATOM 588 C CA . ALA A 1 100 ? 26.894 15.824 67.278 1.00 24.97 88 ALA A CA 1
ATOM 589 C C . ALA A 1 100 ? 25.365 15.939 67.460 1.00 24.91 88 ALA A C 1
ATOM 590 O O . ALA A 1 100 ? 24.877 16.971 67.914 1.00 24.89 88 ALA A O 1
ATOM 592 N N . ASN A 1 101 ? 24.637 14.889 67.099 1.00 25.02 89 ASN A N 1
ATOM 593 C CA . ASN A 1 101 ? 23.182 14.920 66.918 1.00 24.81 89 ASN A CA 1
ATOM 594 C C . ASN A 1 101 ? 22.769 16.147 66.099 1.00 24.74 89 ASN A C 1
ATOM 595 O O . ASN A 1 101 ? 21.871 16.894 66.485 1.00 23.39 89 ASN A O 1
ATOM 600 N N . ALA A 1 102 ? 23.466 16.329 64.976 1.00 25.31 90 ALA A N 1
ATOM 601 C CA . ALA A 1 102 ? 23.251 17.447 64.037 1.00 25.44 90 ALA A CA 1
ATOM 602 C C . ALA A 1 102 ? 22.865 16.898 62.695 1.00 25.88 90 ALA A C 1
ATOM 603 O O . ALA A 1 102 ? 23.392 15.871 62.268 1.00 25.91 90 ALA A O 1
ATOM 605 N N . CYS A 1 103 ? 21.956 17.606 62.025 1.00 26.02 91 CYS A N 1
ATOM 606 C CA . CYS A 1 103 ? 21.381 17.178 60.754 1.00 26.57 91 CYS A CA 1
ATOM 607 C C . CYS A 1 103 ? 20.707 15.806 60.884 1.00 26.08 91 CYS A C 1
ATOM 608 O O . CYS A 1 103 ? 20.790 14.972 59.976 1.00 25.20 91 CYS A O 1
ATOM 611 N N . THR A 1 104 ? 20.030 15.611 62.017 1.00 25.16 92 THR A N 1
ATOM 612 C CA . THR A 1 104 ? 19.365 14.360 62.345 1.00 25.24 92 THR A CA 1
ATOM 613 C C . THR A 1 104 ? 17.832 14.527 62.385 1.00 26.23 92 THR A C 1
ATOM 614 O O . THR A 1 104 ? 17.115 13.594 62.767 1.00 25.61 92 THR A O 1
ATOM 618 N N . GLY A 1 105 ? 17.348 15.703 61.972 1.00 25.71 93 GLY A N 1
ATOM 619 C CA . GLY A 1 105 ? 15.925 15.950 61.782 1.00 26.23 93 GLY A CA 1
ATOM 620 C C . GLY A 1 105 ? 15.067 15.718 63.014 1.00 26.34 93 GLY A C 1
ATOM 621 O O . GLY A 1 105 ? 15.496 15.926 64.143 1.00 25.89 93 GLY A O 1
ATOM 622 N N . LYS A 1 106 ? 13.839 15.282 62.772 1.00 27.29 94 LYS A N 1
ATOM 623 C CA . LYS A 1 106 ? 12.867 15.055 63.829 1.00 28.17 94 LYS A CA 1
ATOM 624 C C . LYS A 1 106 ? 13.329 13.963 64.804 1.00 27.93 94 LYS A C 1
ATOM 625 O O . LYS A 1 106 ? 13.165 14.066 66.025 1.00 27.86 94 LYS A O 1
ATOM 629 N N . ARG A 1 107 ? 13.914 12.910 64.262 1.00 27.56 95 ARG A N 1
ATOM 630 C CA . ARG A 1 107 ? 14.439 11.845 65.089 1.00 27.51 95 ARG A CA 1
ATOM 631 C C . ARG A 1 107 ? 15.516 12.365 66.061 1.00 26.84 95 ARG A C 1
ATOM 632 O O . ARG A 1 107 ? 15.541 12.004 67.249 1.00 25.92 95 ARG A O 1
ATOM 640 N N . GLY A 1 108 ? 16.416 13.204 65.562 1.00 26.00 96 GLY A N 1
ATOM 641 C CA . GLY A 1 108 ? 17.428 13.813 66.420 1.00 26.01 96 GLY A CA 1
ATOM 642 C C . GLY A 1 108 ? 16.861 14.685 67.533 1.00 25.92 96 GLY A C 1
ATOM 643 O O . GLY A 1 108 ? 17.383 14.702 68.660 1.00 24.90 96 GLY A O 1
ATOM 644 N N . LEU A 1 109 ? 15.814 15.441 67.208 1.00 26.22 97 LEU A N 1
ATOM 645 C CA . LEU A 1 109 ? 15.139 16.268 68.202 1.00 26.67 97 LEU A CA 1
ATOM 646 C C . LEU A 1 109 ? 14.480 15.376 69.248 1.00 26.42 97 LEU A C 1
ATOM 647 O O . LEU A 1 109 ? 14.649 15.605 70.441 1.00 26.29 97 LEU A O 1
ATOM 652 N N . ASP A 1 110 ? 13.761 14.344 68.803 1.00 26.91 98 ASP A N 1
ATOM 653 C CA . ASP A 1 110 ? 13.168 13.373 69.727 1.00 27.25 98 ASP A CA 1
ATOM 654 C C . ASP A 1 110 ? 14.236 12.797 70.665 1.00 26.48 98 ASP A C 1
ATOM 655 O O . ASP A 1 110 ? 14.030 12.691 71.876 1.00 25.67 98 ASP A O 1
ATOM 660 N N . ASP A 1 111 ? 15.386 12.438 70.103 1.00 25.98 99 ASP A N 1
ATOM 661 C CA . ASP A 1 111 ? 16.495 11.916 70.868 1.00 25.09 99 ASP A CA 1
ATOM 662 C C . ASP A 1 111 ? 17.018 12.911 71.924 1.00 25.06 99 ASP A C 1
ATOM 663 O O . ASP A 1 111 ? 17.279 12.519 73.046 1.00 24.31 99 ASP A O 1
ATOM 668 N N . ALA A 1 112 ? 17.147 14.189 71.578 1.00 24.24 100 ALA A N 1
ATOM 669 C CA . ALA A 1 112 ? 17.542 15.184 72.563 1.00 24.97 100 ALA A CA 1
ATOM 670 C C . ALA A 1 112 ? 16.513 15.334 73.706 1.00 24.71 100 ALA A C 1
ATOM 671 O O . ALA A 1 112 ? 16.903 15.437 74.863 1.00 25.23 100 ALA A O 1
ATOM 673 N N . TYR A 1 113 ? 15.220 15.321 73.387 1.00 24.97 101 TYR A N 1
ATOM 674 C CA . TYR A 1 113 ? 14.184 15.345 74.428 1.00 25.16 101 TYR A CA 1
ATOM 675 C C . TYR A 1 113 ? 14.281 14.096 75.313 1.00 25.04 101 TYR A C 1
ATOM 676 O O . TYR A 1 113 ? 14.126 14.166 76.538 1.00 24.43 101 TYR A O 1
ATOM 685 N N . THR A 1 114 ? 14.556 12.952 74.700 1.00 24.34 102 THR A N 1
ATOM 686 C CA . THR A 1 114 ? 14.704 11.727 75.468 1.00 24.26 102 THR A CA 1
ATOM 687 C C . THR A 1 114 ? 15.889 11.798 76.442 1.00 24.80 102 THR A C 1
ATOM 688 O O . THR A 1 114 ? 15.774 11.390 77.597 1.00 24.53 102 THR A O 1
ATOM 700 N N . ARG A 1 116 ? 17.064 14.499 77.789 1.00 25.93 104 ARG A N 1
ATOM 701 C CA . ARG A 1 116 ? 16.644 15.420 78.841 1.00 25.38 104 ARG A CA 1
ATOM 702 C C . ARG A 1 116 ? 15.728 14.713 79.852 1.00 24.86 104 ARG A C 1
ATOM 703 O O . ARG A 1 116 ? 15.922 14.853 81.038 1.00 23.10 104 ARG A O 1
ATOM 711 N N . ALA A 1 117 ? 14.764 13.927 79.363 1.00 24.10 105 ALA A N 1
ATOM 712 C CA . ALA A 1 117 ? 13.858 13.208 80.229 1.00 24.23 105 ALA A CA 1
ATOM 713 C C . ALA A 1 117 ? 14.587 12.172 81.084 1.00 24.29 105 ALA A C 1
ATOM 714 O O . ALA A 1 117 ? 14.300 12.017 82.270 1.00 23.19 105 ALA A O 1
ATOM 716 N N . VAL A 1 118 ? 15.542 11.469 80.495 1.00 24.12 106 VAL A N 1
ATOM 717 C CA . VAL A 1 118 ? 16.236 10.415 81.219 1.00 23.84 106 VAL A CA 1
ATOM 718 C C . VAL A 1 118 ? 17.165 11.043 82.247 1.00 24.71 106 VAL A C 1
ATOM 719 O O . VAL A 1 118 ? 17.354 10.498 83.338 1.00 25.08 106 VAL A O 1
ATOM 723 N N . GLY A 1 119 ? 17.733 12.197 81.914 1.00 24.00 107 GLY A N 1
ATOM 724 C CA . GLY A 1 119 ? 18.554 12.937 82.855 1.00 24.22 107 GLY A CA 1
ATOM 725 C C . GLY A 1 119 ? 17.754 13.426 84.053 1.00 24.63 107 GLY A C 1
ATOM 726 O O . GLY A 1 119 ? 18.222 13.365 85.190 1.00 25.26 107 GLY A O 1
ATOM 727 N N . ALA A 1 120 ? 16.549 13.931 83.798 1.00 24.89 108 ALA A N 1
ATOM 728 C CA . ALA A 1 120 ? 15.672 14.383 84.863 1.00 24.87 108 ALA A CA 1
ATOM 729 C C . ALA A 1 120 ? 15.298 13.215 85.797 1.00 25.01 108 ALA A C 1
ATOM 730 O O . ALA A 1 120 ? 15.230 13.379 87.007 1.00 25.02 108 ALA A O 1
ATOM 732 N N . GLU A 1 121 ? 15.019 12.055 85.236 1.00 25.12 109 GLU A N 1
ATOM 733 C CA . GLU A 1 121 ? 14.743 10.869 86.047 1.00 26.62 109 GLU A CA 1
ATOM 734 C C . GLU A 1 121 ? 15.961 10.524 86.915 1.00 25.80 109 GLU A C 1
ATOM 735 O O . GLU A 1 121 ? 15.844 10.262 88.096 1.00 24.69 109 GLU A O 1
ATOM 741 N N . THR A 1 122 ? 17.124 10.525 86.296 1.00 25.20 110 THR A N 1
ATOM 742 C CA . THR A 1 122 ? 18.341 10.099 86.962 1.00 26.26 110 THR A CA 1
ATOM 743 C C . THR A 1 122 ? 18.681 11.009 88.148 1.00 26.43 110 THR A C 1
ATOM 744 O O . THR A 1 122 ? 19.035 10.531 89.218 1.00 25.40 110 THR A O 1
ATOM 748 N N . PHE A 1 123 ? 18.552 12.317 87.946 1.00 25.72 111 PHE A N 1
ATOM 749 C CA . PHE A 1 123 ? 18.899 13.290 88.972 1.00 25.49 111 PHE A CA 1
ATOM 750 C C . PHE A 1 123 ? 17.719 13.751 89.816 1.00 25.26 111 PHE A C 1
ATOM 751 O O . PHE A 1 123 ? 17.897 14.564 90.727 1.00 25.53 111 PHE A O 1
ATOM 759 N N . HIS A 1 124 ? 16.537 13.192 89.539 1.00 24.19 112 HIS A N 1
ATOM 760 C CA . HIS A 1 124 ? 15.305 13.472 90.264 1.00 23.64 112 HIS A CA 1
ATOM 761 C C . HIS A 1 124 ? 15.048 14.986 90.367 1.00 24.05 112 HIS A C 1
ATOM 762 O O . HIS A 1 124 ? 14.901 15.542 91.472 1.00 24.05 112 HIS A O 1
ATOM 769 N N . ILE A 1 125 ? 14.964 15.620 89.199 1.00 23.22 113 ILE A N 1
ATOM 770 C CA . ILE A 1 125 ? 14.708 17.049 89.081 1.00 24.25 113 ILE A CA 1
ATOM 771 C C . ILE A 1 125 ? 13.767 17.270 87.908 1.00 24.74 113 ILE A C 1
ATOM 772 O O . ILE A 1 125 ? 13.610 16.372 87.074 1.00 24.35 113 ILE A O 1
ATOM 777 N N . PRO A 1 126 ? 13.153 18.457 87.824 1.00 25.28 114 PRO A N 1
ATOM 778 C CA . PRO A 1 126 ? 12.305 18.783 86.678 1.00 25.86 114 PRO A CA 1
ATOM 779 C C . PRO A 1 126 ? 13.025 18.740 85.342 1.00 25.62 114 PRO A C 1
ATOM 780 O O . PRO A 1 126 ? 14.198 19.073 85.272 1.00 24.38 114 PRO A O 1
ATOM 784 N N . GLU A 1 127 ? 12.316 18.316 84.293 1.00 25.22 115 GLU A N 1
ATOM 785 C CA . GLU A 1 127 ? 12.904 18.282 82.958 1.00 26.77 115 GLU A CA 1
ATOM 786 C C . GLU A 1 127 ? 13.461 19.641 82.547 1.00 25.74 115 GLU A C 1
ATOM 787 O O . GLU A 1 127 ? 14.532 19.706 81.939 1.00 25.23 115 GLU A O 1
ATOM 793 N N . HIS A 1 128 ? 12.769 20.717 82.909 1.00 25.08 116 HIS A N 1
ATOM 794 C CA . HIS A 1 128 ? 13.215 22.044 82.535 1.00 26.10 116 HIS A CA 1
ATOM 795 C C . HIS A 1 128 ? 14.446 22.524 83.316 1.00 26.48 116 HIS A C 1
ATOM 796 O O . HIS A 1 128 ? 14.992 23.563 82.986 1.00 27.38 116 HIS A O 1
ATOM 803 N N . TYR A 1 129 ? 14.891 21.765 84.323 1.00 26.21 117 TYR A N 1
ATOM 804 C CA . TYR A 1 129 ? 16.176 22.030 84.974 1.00 26.06 117 TYR A CA 1
ATOM 805 C C . TYR A 1 129 ? 17.340 21.238 84.377 1.00 26.17 117 TYR A C 1
ATOM 806 O O . TYR A 1 129 ? 18.448 21.283 84.904 1.00 25.19 117 TYR A O 1
ATOM 815 N N . VAL A 1 130 ? 17.090 20.532 83.276 1.00 25.69 118 VAL A N 1
ATOM 816 C CA . VAL A 1 130 ? 18.098 19.730 82.609 1.00 25.42 118 VAL A CA 1
ATOM 817 C C . VAL A 1 130 ? 18.372 20.300 81.224 1.00 26.40 118 VAL A C 1
ATOM 818 O O . VAL A 1 130 ? 17.437 20.466 80.424 1.00 26.30 118 VAL A O 1
ATOM 822 N N . ALA A 1 131 ? 19.643 20.639 80.974 1.00 25.37 119 ALA A N 1
ATOM 823 C CA . ALA A 1 131 ? 20.097 21.022 79.654 1.00 26.53 119 ALA A CA 1
ATOM 824 C C . ALA A 1 131 ? 20.885 19.853 79.076 1.00 26.07 119 ALA A C 1
ATOM 825 O O . ALA A 1 131 ? 21.479 19.052 79.799 1.00 26.45 119 ALA A O 1
ATOM 827 N N . VAL A 1 132 ? 20.893 19.748 77.761 1.00 26.49 120 VAL A N 1
ATOM 828 C CA . VAL A 1 132 ? 21.609 18.653 77.109 1.00 26.08 120 VAL A CA 1
ATOM 829 C C . VAL A 1 132 ? 22.321 19.193 75.891 1.00 26.78 120 VAL A C 1
ATOM 830 O O . VAL A 1 132 ? 21.815 20.081 75.221 1.00 26.35 120 VAL A O 1
ATOM 834 N N . THR A 1 133 ? 23.492 18.649 75.617 1.00 26.94 121 THR A N 1
ATOM 835 C CA . THR A 1 133 ? 24.112 18.847 74.339 1.00 28.19 121 THR A CA 1
ATOM 836 C C . THR A 1 133 ? 25.048 17.732 73.905 1.00 27.72 121 THR A C 1
ATOM 837 O O . THR A 1 133 ? 25.238 16.730 74.608 1.00 26.68 121 THR A O 1
ATOM 841 N N . SER A 1 134 ? 25.535 17.902 72.675 1.00 27.37 122 SER A N 1
ATOM 842 C CA . SER A 1 134 ? 26.292 16.902 71.949 1.00 27.15 122 SER A CA 1
ATOM 843 C C . SER A 1 134 ? 27.371 17.593 71.130 1.00 27.06 122 SER A C 1
ATOM 844 O O . SER A 1 134 ? 27.250 18.768 70.783 1.00 26.26 122 SER A O 1
ATOM 847 N N . THR A 1 135 ? 28.422 16.843 70.826 1.00 26.27 123 THR A N 1
ATOM 848 C CA . THR A 1 135 ? 29.466 17.298 69.944 1.00 26.24 123 THR A CA 1
ATOM 849 C C . THR A 1 135 ? 30.150 16.084 69.304 1.00 25.20 123 THR A C 1
ATOM 850 O O . THR A 1 135 ? 30.384 15.058 69.965 1.00 25.61 123 THR A O 1
ATOM 854 N N . GLY A 1 136 ? 30.440 16.178 68.012 1.00 24.74 124 GLY A N 1
ATOM 855 C CA . GLY A 1 136 ? 31.171 15.140 67.293 1.00 24.35 124 GLY A CA 1
ATOM 856 C C . GLY A 1 136 ? 30.689 15.017 65.866 1.00 25.06 124 GLY A C 1
ATOM 857 O O . GLY A 1 136 ? 30.396 16.018 65.214 1.00 26.03 124 GLY A O 1
ATOM 858 N N . VAL A 1 137 ? 30.538 13.790 65.387 1.00 25.33 125 VAL A N 1
ATOM 859 C CA . VAL A 1 137 ? 30.190 13.549 63.985 1.00 26.07 125 VAL A CA 1
ATOM 860 C C . VAL A 1 137 ? 28.777 14.043 63.612 1.00 25.71 125 VAL A C 1
ATOM 861 O O . VAL A 1 137 ? 27.797 13.750 64.301 1.00 24.61 125 VAL A O 1
ATOM 865 N N . ILE A 1 138 ? 28.697 14.783 62.506 1.00 26.03 126 ILE A N 1
ATOM 866 C CA . ILE A 1 138 ? 27.441 15.301 61.959 1.00 26.80 126 ILE A CA 1
ATOM 867 C C . ILE A 1 138 ? 26.687 14.230 61.157 1.00 27.05 126 ILE A C 1
ATOM 868 O O . ILE A 1 138 ? 27.288 13.478 60.386 1.00 26.97 126 ILE A O 1
ATOM 873 N N . GLY A 1 139 ? 25.369 14.171 61.320 1.00 26.76 127 GLY A N 1
ATOM 874 C CA . GLY A 1 139 ? 24.554 13.290 60.503 1.00 27.14 127 GLY A CA 1
ATOM 875 C C . GLY A 1 139 ? 24.328 11.904 61.074 1.00 27.61 127 GLY A C 1
ATOM 876 O O . GLY A 1 139 ? 23.352 11.258 60.737 1.00 29.57 127 GLY A O 1
ATOM 877 N N . GLU A 1 140 ? 25.191 11.460 61.968 1.00 27.31 128 GLU A N 1
ATOM 878 C CA . GLU A 1 140 ? 25.031 10.184 62.625 1.00 27.68 128 GLU A CA 1
ATOM 879 C C . GLU A 1 140 ? 23.972 10.278 63.746 1.00 26.57 128 GLU A C 1
ATOM 880 O O . GLU A 1 140 ? 23.916 11.258 64.493 1.00 25.49 128 GLU A O 1
ATOM 886 N N . PHE A 1 141 ? 23.129 9.264 63.841 1.00 26.40 129 PHE A N 1
ATOM 887 C CA . PHE A 1 141 ? 22.133 9.189 64.908 1.00 26.33 129 PHE A CA 1
ATOM 888 C C . PHE A 1 141 ? 22.781 8.672 66.194 1.00 26.58 129 PHE A C 1
ATOM 889 O O . PHE A 1 141 ? 23.713 7.877 66.154 1.00 26.26 129 PHE A O 1
ATOM 897 N N . LEU A 1 142 ? 22.285 9.149 67.329 1.00 26.65 130 LEU A N 1
ATOM 898 C CA . LEU A 1 142 ? 22.765 8.711 68.618 1.00 26.57 130 LEU A CA 1
ATOM 899 C C . LEU A 1 142 ? 22.355 7.245 68.843 1.00 26.63 130 LEU A C 1
ATOM 900 O O . LEU A 1 142 ? 21.253 6.853 68.450 1.00 27.16 130 LEU A O 1
ATOM 905 N N . PRO A 1 143 ? 23.246 6.429 69.458 1.00 27.18 131 PRO A N 1
ATOM 906 C CA . PRO A 1 143 ? 22.885 5.068 69.899 1.00 27.16 131 PRO A CA 1
ATOM 907 C C . PRO A 1 143 ? 22.164 5.131 71.247 1.00 27.50 131 PRO A C 1
ATOM 908 O O . PRO A 1 143 ? 22.780 5.214 72.289 1.00 26.98 131 PRO A O 1
ATOM 920 N N . ASP A 1 145 ? 20.120 3.354 73.231 1.00 30.26 133 ASP A N 1
ATOM 921 C CA . ASP A 1 145 ? 20.249 2.382 74.319 1.00 31.42 133 ASP A CA 1
ATOM 922 C C . ASP A 1 145 ? 21.536 2.628 75.105 1.00 30.35 133 ASP A C 1
ATOM 923 O O . ASP A 1 145 ? 21.529 2.656 76.329 1.00 29.44 133 ASP A O 1
ATOM 928 N N . VAL A 1 146 ? 22.628 2.858 74.389 1.00 29.45 134 VAL A N 1
ATOM 929 C CA . VAL A 1 146 ? 23.910 3.140 75.012 1.00 29.49 134 VAL A CA 1
ATOM 930 C C . VAL A 1 146 ? 23.883 4.464 75.797 1.00 28.89 134 VAL A C 1
ATOM 931 O O . VAL A 1 146 ? 24.305 4.521 76.958 1.00 28.40 134 VAL A O 1
ATOM 935 N N . ILE A 1 147 ? 23.357 5.513 75.174 1.00 28.34 135 ILE A N 1
ATOM 936 C CA . ILE A 1 147 ? 23.326 6.821 75.805 1.00 28.77 135 ILE A CA 1
ATOM 937 C C . ILE A 1 147 ? 22.407 6.813 77.039 1.00 28.62 135 ILE A C 1
ATOM 938 O O . ILE A 1 147 ? 22.785 7.295 78.104 1.00 27.91 135 ILE A O 1
ATOM 943 N N . THR A 1 148 ? 21.204 6.283 76.890 1.00 28.69 136 THR A N 1
ATOM 944 C CA . THR A 1 148 ? 20.246 6.329 77.986 1.00 28.63 136 THR A CA 1
ATOM 945 C C . THR A 1 148 ? 20.692 5.480 79.182 1.00 28.64 136 THR A C 1
ATOM 946 O O . THR A 1 148 ? 20.529 5.913 80.324 1.00 27.85 136 THR A O 1
ATOM 950 N N . ASN A 1 149 ? 21.253 4.290 78.925 1.00 28.67 137 ASN A N 1
ATOM 951 C CA . ASN A 1 149 ? 21.806 3.445 79.988 1.00 28.57 137 ASN A CA 1
ATOM 952 C C . ASN A 1 149 ? 22.967 4.182 80.673 1.00 27.90 137 ASN A C 1
ATOM 953 O O . ASN A 1 149 ? 23.097 4.183 81.898 1.00 27.54 137 ASN A O 1
ATOM 962 N N . GLY A 1 150 ? 23.791 4.830 79.873 1.00 26.92 138 GLY A N 1
ATOM 963 C CA . GLY A 1 150 ? 24.897 5.626 80.372 1.00 26.55 138 GLY A CA 1
ATOM 964 C C . GLY A 1 150 ? 24.466 6.778 81.276 1.00 26.65 138 GLY A C 1
ATOM 965 O O . GLY A 1 150 ? 25.037 6.968 82.354 1.00 26.42 138 GLY A O 1
ATOM 966 N N . ILE A 1 151 ? 23.442 7.528 80.868 1.00 25.49 139 ILE A N 1
ATOM 967 C CA . ILE A 1 151 ? 22.964 8.631 81.674 1.00 25.59 139 ILE A CA 1
ATOM 968 C C . ILE A 1 151 ? 22.557 8.159 83.079 1.00 26.43 139 ILE A C 1
ATOM 969 O O . ILE A 1 151 ? 22.906 8.800 84.082 1.00 26.93 139 ILE A O 1
ATOM 974 N N . ARG A 1 152 ? 21.853 7.032 83.138 1.00 26.30 140 ARG A N 1
ATOM 975 C CA . ARG A 1 152 ? 21.372 6.468 84.401 1.00 27.57 140 ARG A CA 1
ATOM 976 C C . ARG A 1 152 ? 22.518 6.042 85.355 1.00 27.53 140 ARG A C 1
ATOM 977 O O . ARG A 1 152 ? 22.291 5.874 86.561 1.00 27.66 140 ARG A O 1
ATOM 985 N N A GLN A 1 153 ? 23.715 5.854 84.811 0.50 27.55 141 GLN A N 1
ATOM 986 N N B GLN A 1 153 ? 23.711 5.852 84.802 0.50 27.77 141 GLN A N 1
ATOM 987 C CA A GLN A 1 153 ? 24.882 5.449 85.600 0.50 27.92 141 GLN A CA 1
ATOM 988 C CA B GLN A 1 153 ? 24.901 5.447 85.561 0.50 28.41 141 GLN A CA 1
ATOM 989 C C A GLN A 1 153 ? 25.683 6.647 86.132 0.50 28.01 141 GLN A C 1
ATOM 990 C C B GLN A 1 153 ? 25.773 6.636 86.000 0.50 28.26 141 GLN A C 1
ATOM 991 O O A GLN A 1 153 ? 26.594 6.470 86.943 0.50 27.95 141 GLN A O 1
ATOM 992 O O B GLN A 1 153 ? 26.842 6.440 86.586 0.50 28.18 141 GLN A O 1
ATOM 1003 N N . LEU A 1 154 ? 25.353 7.860 85.687 1.00 27.99 142 LEU A N 1
ATOM 1004 C CA . LEU A 1 154 ? 26.140 9.048 86.038 1.00 27.51 142 LEU A CA 1
ATOM 1005 C C . LEU A 1 154 ? 26.046 9.347 87.539 1.00 27.80 142 LEU A C 1
ATOM 1006 O O . LEU A 1 154 ? 24.959 9.493 88.076 1.00 27.29 142 LEU A O 1
ATOM 1011 N N . LYS A 1 155 ? 27.211 9.471 88.170 1.00 28.50 143 LYS A N 1
ATOM 1012 C CA . LYS A 1 155 ? 27.360 9.736 89.600 1.00 30.15 143 LYS A CA 1
ATOM 1013 C C . LYS A 1 155 ? 28.274 10.954 89.807 1.00 29.72 143 LYS A C 1
ATOM 1014 O O . LYS A 1 155 ? 29.479 10.802 89.986 1.00 28.54 143 LYS A O 1
ATOM 1020 N N . PRO A 1 156 ? 27.715 12.171 89.708 1.00 29.67 144 PRO A N 1
ATOM 1021 C CA . PRO A 1 156 ? 28.548 13.362 89.876 1.00 29.81 144 PRO A CA 1
ATOM 1022 C C . PRO A 1 156 ? 29.217 13.453 91.252 1.00 30.40 144 PRO A C 1
ATOM 1023 O O . PRO A 1 156 ? 28.639 13.045 92.257 1.00 29.37 144 PRO A O 1
ATOM 1027 N N . GLU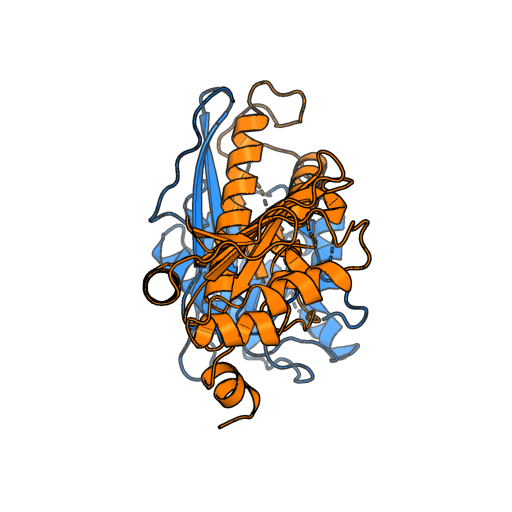 A 1 157 ? 30.451 13.953 91.273 1.00 30.42 145 GLU A N 1
ATOM 1028 C CA . GLU A 1 157 ? 31.165 14.157 92.529 1.00 31.23 145 GLU A CA 1
ATOM 1029 C C . GLU A 1 157 ? 31.719 15.567 92.598 1.00 30.19 145 GLU A C 1
ATOM 1030 O O . GLU A 1 157 ? 32.107 16.152 91.573 1.00 28.98 145 GLU A O 1
ATOM 1041 N N . ALA A 1 158 ? 31.755 16.117 93.804 1.00 28.90 146 ALA A N 1
ATOM 1042 C CA . ALA A 1 158 ? 32.228 17.488 94.015 1.00 28.81 146 ALA A CA 1
ATOM 1043 C C . ALA A 1 158 ? 33.732 17.467 94.230 1.00 28.77 146 ALA A C 1
ATOM 1044 O O . ALA A 1 158 ? 34.222 17.785 95.311 1.00 28.28 146 ALA A O 1
ATOM 1046 N N . THR A 1 159 ? 34.455 17.050 93.198 1.00 27.96 147 THR A N 1
ATOM 1047 C CA . THR A 1 159 ? 35.889 16.846 93.293 1.00 28.45 147 THR A CA 1
ATOM 1048 C C . THR A 1 159 ? 36.536 17.333 92.033 1.00 28.39 147 THR A C 1
ATOM 1049 O O . THR A 1 159 ? 35.899 17.405 90.982 1.00 28.41 147 THR A O 1
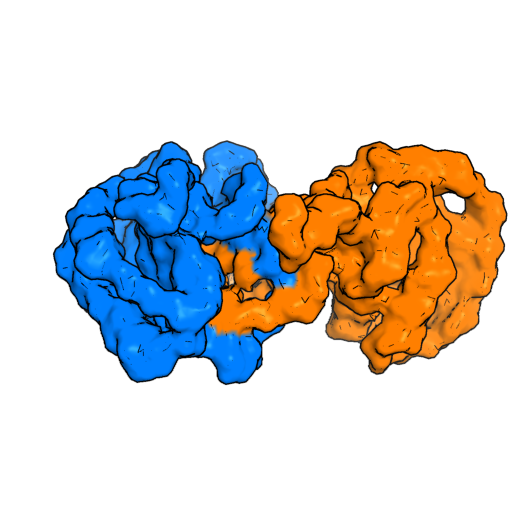ATOM 1053 N N . ILE A 1 160 ? 37.817 17.640 92.112 1.00 28.20 148 ILE A N 1
ATOM 1054 C CA . ILE A 1 160 ? 38.563 18.023 90.927 1.00 28.69 148 ILE A CA 1
ATOM 1055 C C . ILE A 1 160 ? 38.631 16.869 89.897 1.00 28.52 148 ILE A C 1
ATOM 1056 O O . ILE A 1 160 ? 38.592 17.095 88.684 1.00 27.59 148 ILE A O 1
ATOM 1061 N N . GLU A 1 161 ? 38.689 15.638 90.393 1.00 28.52 149 GLU A N 1
ATOM 1062 C CA . GLU A 1 161 ? 38.679 14.456 89.539 1.00 29.44 149 GLU A CA 1
ATOM 1063 C C . GLU A 1 161 ? 37.370 14.355 88.748 1.00 28.23 149 GLU A C 1
ATOM 1064 O O . GLU A 1 161 ? 37.381 14.015 87.577 1.00 28.14 149 GLU A O 1
ATOM 1070 N N . GLY A 1 162 ? 36.257 14.644 89.398 1.00 27.15 150 GLY A N 1
ATOM 1071 C CA . GLY A 1 162 ? 34.972 14.766 88.717 1.00 26.90 150 GLY A CA 1
ATOM 1072 C C . GLY A 1 162 ? 34.955 15.785 87.578 1.00 26.48 150 GLY A C 1
ATOM 1073 O O . GLY A 1 162 ? 34.438 15.520 86.488 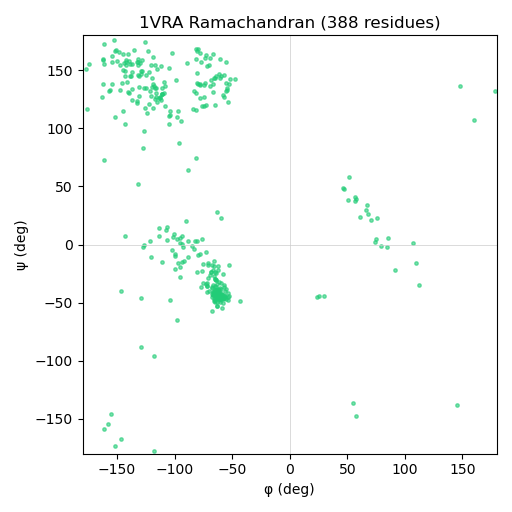1.00 26.48 150 GLY A O 1
ATOM 1074 N N . ALA A 1 163 ? 35.530 16.953 87.821 1.00 26.52 151 ALA A N 1
ATOM 1075 C CA . ALA A 1 163 ? 35.613 17.975 86.802 1.00 26.53 151 ALA A CA 1
ATOM 1076 C C . ALA A 1 163 ? 36.441 17.542 85.611 1.00 26.91 151 ALA A C 1
ATOM 1077 O O . ALA A 1 163 ? 36.115 17.862 84.451 1.00 27.53 151 ALA A O 1
ATOM 1079 N N . HIS A 1 164 ? 37.546 16.867 85.881 1.00 27.09 152 HIS A N 1
ATOM 1080 C CA . HIS A 1 164 ? 38.427 16.413 84.813 1.00 26.98 152 HIS A CA 1
ATOM 1081 C C . HIS A 1 164 ? 37.793 15.293 84.012 1.00 26.69 152 HIS A C 1
ATOM 1082 O O . HIS A 1 164 ? 37.900 15.279 82.796 1.00 27.50 152 HIS A O 1
ATOM 1089 N N . ALA A 1 165 ? 37.116 14.374 84.688 1.00 26.00 153 ALA A N 1
ATOM 1090 C CA . ALA A 1 165 ? 36.373 13.320 83.997 1.00 26.28 153 ALA A CA 1
ATOM 1091 C C . ALA A 1 165 ? 35.269 13.891 83.082 1.00 26.62 153 ALA A C 1
ATOM 1092 O O . ALA A 1 165 ? 35.103 13.448 81.932 1.00 26.64 153 ALA A O 1
ATOM 1094 N N . PHE A 1 166 ? 34.524 14.882 83.584 1.00 26.27 154 PHE A N 1
ATOM 1095 C CA . PHE A 1 166 ? 33.549 15.619 82.754 1.00 25.76 154 PHE A CA 1
ATOM 1096 C C . PHE A 1 166 ? 34.200 16.282 81.541 1.00 25.75 154 PHE A C 1
ATOM 1097 O O . PHE A 1 166 ? 33.685 16.163 80.427 1.00 25.02 154 PHE A O 1
ATOM 1105 N N . ASN A 1 167 ? 35.321 16.971 81.736 1.00 24.92 155 ASN A N 1
ATOM 1106 C CA . ASN A 1 167 ? 35.968 17.654 80.622 1.00 25.49 155 ASN A CA 1
ATOM 1107 C C . ASN A 1 167 ? 36.421 16.618 79.580 1.00 25.79 155 ASN A C 1
ATOM 1108 O O . ASN A 1 167 ? 36.291 16.861 78.374 1.00 26.25 155 ASN A O 1
ATOM 1113 N N . GLU A 1 168 ? 36.944 15.473 80.017 1.00 25.70 156 GLU A N 1
ATOM 1114 C CA . GLU A 1 168 ? 37.320 14.448 79.057 1.00 26.48 156 GLU A CA 1
ATOM 1115 C C . GLU A 1 168 ? 36.116 14.006 78.245 1.00 25.72 156 GLU A C 1
ATOM 1116 O O . GLU A 1 168 ? 36.217 13.784 77.038 1.00 25.00 156 GLU A O 1
ATOM 1122 N N . ALA A 1 169 ? 34.979 13.851 78.930 1.00 25.51 157 ALA A N 1
ATOM 1123 C CA . ALA A 1 169 ? 33.743 13.389 78.328 1.00 25.68 157 ALA A CA 1
ATOM 1124 C C . ALA A 1 169 ? 33.129 14.336 77.308 1.00 26.46 157 ALA A C 1
ATOM 1125 O O . ALA A 1 169 ? 32.241 13.914 76.560 1.00 27.62 157 ALA A O 1
ATOM 1127 N N . ILE A 1 170 ? 33.573 15.596 77.258 1.00 26.59 158 ILE A N 1
ATOM 1128 C CA . ILE A 1 170 ? 33.089 16.529 76.221 1.00 26.05 158 ILE A CA 1
ATOM 1129 C C . ILE A 1 170 ? 34.070 16.753 75.048 1.00 26.04 158 ILE A C 1
ATOM 1130 O O . ILE A 1 170 ? 33.728 17.442 74.087 1.00 26.10 158 ILE A O 1
ATOM 1135 N N . LEU A 1 171 ? 35.265 16.179 75.115 1.00 25.55 159 LEU A N 1
ATOM 1136 C CA . LEU A 1 171 ? 36.253 16.388 74.067 1.00 26.01 159 LEU A CA 1
ATOM 1137 C C . LEU A 1 171 ? 35.861 15.664 72.790 1.00 26.21 159 LEU A C 1
ATOM 1138 O O . LEU A 1 171 ? 35.160 14.625 72.827 1.00 25.34 159 LEU A O 1
ATOM 1143 N N . THR A 1 172 ? 36.333 16.192 71.660 1.00 26.46 160 THR A N 1
ATOM 1144 C CA . THR A 1 172 ? 36.345 15.404 70.433 1.00 26.31 160 THR A CA 1
ATOM 1145 C C . THR A 1 172 ? 37.780 15.227 69.981 1.00 27.28 160 THR A C 1
ATOM 1146 O O . THR A 1 172 ? 38.469 14.342 70.491 1.00 26.61 160 THR A O 1
ATOM 1150 N N . THR A 1 173 ? 38.239 16.080 69.070 1.00 26.80 161 THR A N 1
ATOM 1151 C CA . THR A 1 173 ? 39.584 15.984 68.541 1.00 27.16 161 THR A CA 1
ATOM 1152 C C . THR A 1 173 ? 40.650 16.652 69.438 1.00 27.07 161 THR A C 1
ATOM 1153 O O . THR A 1 173 ? 41.848 16.578 69.132 1.00 25.98 161 THR A O 1
ATOM 1157 N N . ASP A 1 174 ? 40.206 17.293 70.520 1.00 26.36 162 ASP A N 1
ATOM 1158 C CA . ASP A 1 174 ? 41.081 17.962 71.478 1.00 26.44 162 ASP A CA 1
ATOM 1159 C C . ASP A 1 174 ? 42.261 17.093 71.914 1.00 26.62 162 ASP A C 1
ATOM 1160 O O . ASP A 1 174 ? 42.116 15.872 72.111 1.00 26.64 162 ASP A O 1
ATOM 1165 N N . THR A 1 175 ? 43.427 17.700 72.107 1.00 26.29 163 THR A N 1
ATOM 1166 C CA . THR A 1 175 ? 44.557 16.952 72.661 1.00 26.32 163 THR A CA 1
ATOM 1167 C C . THR A 1 175 ? 44.644 17.145 74.159 1.00 27.17 163 THR A C 1
ATOM 1168 O O . THR A 1 175 ? 45.298 16.360 74.844 1.00 27.59 163 THR A O 1
ATOM 1172 N N . VAL A 1 176 ? 44.012 18.203 74.694 1.00 27.14 164 VAL A N 1
ATOM 1173 C CA . VAL A 1 176 ? 44.055 18.468 76.126 1.00 26.93 164 VAL A CA 1
ATOM 1174 C C . VAL A 1 176 ? 42.718 18.994 76.649 1.00 27.16 164 VAL A C 1
ATOM 1175 O O . VAL A 1 176 ? 41.923 19.570 75.896 1.00 27.18 164 VAL A O 1
ATOM 1179 N N . GLU A 1 177 ? 42.492 18.765 77.936 1.00 26.66 165 GLU A N 1
ATOM 1180 C CA . GLU A 1 177 ? 41.424 19.409 78.685 1.00 27.21 165 GLU A CA 1
ATOM 1181 C C . GLU A 1 177 ? 41.690 20.907 78.819 1.00 27.47 165 GLU A C 1
ATOM 1182 O O . GLU A 1 177 ? 42.799 21.394 78.556 1.00 27.35 165 GLU A O 1
ATOM 1188 N N . LYS A 1 178 ? 40.646 21.653 79.175 1.00 26.94 166 LYS A N 1
ATOM 1189 C CA . LYS A 1 178 ? 40.738 23.093 79.213 1.00 26.22 166 LYS A CA 1
ATOM 1190 C C . LYS A 1 178 ? 39.913 23.560 80.415 1.00 25.68 166 LYS A C 1
ATOM 1191 O O . LYS A 1 178 ? 38.684 23.574 80.369 1.00 26.08 166 LYS A O 1
ATOM 1197 N N . HIS A 1 179 ? 40.608 23.929 81.481 1.00 25.40 167 HIS A N 1
ATOM 1198 C CA . HIS A 1 179 ? 40.020 24.310 82.767 1.00 25.91 167 HIS A CA 1
ATOM 1199 C C . HIS A 1 179 ? 40.343 25.743 83.103 1.00 25.43 167 HIS A C 1
ATOM 1200 O O . HIS A 1 179 ? 41.386 26.266 82.703 1.00 25.92 167 HIS A O 1
ATOM 1207 N N . THR A 1 180 ? 39.489 26.362 83.907 1.00 25.72 168 THR A N 1
ATOM 1208 C CA . THR A 1 180 ? 39.797 27.680 84.431 1.00 25.57 168 THR A CA 1
ATOM 1209 C C . THR A 1 180 ? 39.148 27.837 85.771 1.00 25.17 168 THR A C 1
ATOM 1210 O O . THR A 1 180 ? 38.176 27.138 86.088 1.00 25.70 168 THR A O 1
ATOM 1214 N N . CYS A 1 181 ? 39.680 28.751 86.571 1.00 24.97 169 CYS A N 1
ATOM 1215 C CA . CYS A 1 181 ? 39.054 29.099 87.836 1.00 25.21 169 CYS A CA 1
ATOM 1216 C C . CYS A 1 181 ? 39.596 30.427 88.339 1.00 25.32 169 CYS A C 1
ATOM 1217 O O . CYS A 1 181 ? 40.812 30.614 88.429 1.00 24.63 169 CYS A O 1
ATOM 1220 N N . TYR A 1 182 ? 38.692 31.353 88.639 1.00 25.68 170 TYR A N 1
ATOM 1221 C CA . TYR A 1 182 ? 39.051 32.640 89.235 1.00 25.96 170 TYR A CA 1
ATOM 1222 C C . TYR A 1 182 ? 38.197 32.858 90.476 1.00 26.87 170 TYR A C 1
ATOM 1223 O O . TYR A 1 182 ? 37.071 32.355 90.551 1.00 26.63 170 TYR A O 1
ATOM 1232 N N . GLN A 1 183 ? 38.751 33.568 91.462 1.00 27.63 171 GLN A N 1
ATOM 1233 C CA . GLN A 1 183 ? 38.046 33.894 92.694 1.00 28.34 171 GLN A CA 1
ATOM 1234 C C . GLN A 1 183 ? 38.147 35.368 92.978 1.00 27.80 171 GLN A C 1
ATOM 1235 O O . GLN A 1 183 ? 39.150 36.012 92.674 1.00 27.57 171 GLN A O 1
ATOM 1241 N N . THR A 1 184 ? 37.117 35.884 93.624 1.00 28.16 172 THR A N 1
ATOM 1242 C CA . THR A 1 184 ? 37.070 37.282 94.029 1.00 28.37 172 THR A CA 1
ATOM 1243 C C . THR A 1 184 ? 36.194 37.396 95.279 1.00 28.47 172 THR A C 1
ATOM 1244 O O . THR A 1 184 ? 35.801 36.378 95.873 1.00 28.65 172 THR A O 1
ATOM 1248 N N . ILE A 1 185 ? 35.933 38.626 95.697 1.00 28.70 173 ILE A N 1
ATOM 1249 C CA . ILE A 1 185 ? 35.148 38.891 96.887 1.00 29.47 173 ILE A CA 1
ATOM 1250 C C . ILE A 1 185 ? 33.932 39.725 96.503 1.00 28.71 173 ILE A C 1
ATOM 1251 O O . ILE A 1 185 ? 34.052 40.727 95.796 1.00 29.17 173 ILE A O 1
ATOM 1256 N N . VAL A 1 186 ? 32.764 39.304 96.975 1.00 28.06 174 VAL A N 1
ATOM 1257 C CA . VAL A 1 186 ? 31.538 40.073 96.814 1.00 27.68 174 VAL A CA 1
ATOM 1258 C C . VAL A 1 186 ? 30.840 40.112 98.173 1.00 27.54 174 VAL A C 1
ATOM 1259 O O . VAL A 1 186 ? 30.576 39.067 98.755 1.00 27.05 174 VAL A O 1
ATOM 1263 N N . ASN A 1 187 ? 30.568 41.322 98.670 1.00 27.83 175 ASN A N 1
ATOM 1264 C CA . ASN A 1 187 ? 29.986 41.527 100.004 1.00 27.96 175 ASN A CA 1
ATOM 1265 C C . ASN A 1 187 ? 30.763 40.770 101.076 1.00 28.21 175 ASN A C 1
ATOM 1266 O O . ASN A 1 187 ? 30.177 40.189 101.987 1.00 27.48 175 ASN A O 1
ATOM 1271 N N . GLY A 1 188 ? 32.085 40.750 100.938 1.00 28.80 176 GLY A N 1
ATOM 1272 C CA . GLY A 1 188 ? 32.945 40.038 101.879 1.00 29.20 176 GLY A CA 1
ATOM 1273 C C . GLY A 1 188 ? 32.918 38.524 101.751 1.00 29.54 176 GLY A C 1
ATOM 1274 O O . GLY A 1 188 ? 33.560 37.844 102.541 1.00 29.66 176 GLY A O 1
ATOM 1275 N N . LYS A 1 189 ? 32.168 37.991 100.781 1.00 29.46 177 LYS A N 1
ATOM 1276 C CA . LYS A 1 189 ? 32.053 36.546 100.563 1.00 29.49 177 LYS A CA 1
ATOM 1277 C C . LYS A 1 189 ? 33.004 36.139 99.421 1.00 28.93 177 LYS A C 1
ATOM 1278 O O . LYS A 1 189 ? 33.133 36.866 98.438 1.00 28.01 177 LYS A O 1
ATOM 1284 N N . THR A 1 190 ? 33.638 34.977 99.544 1.00 28.23 178 THR A N 1
ATOM 1285 C CA . THR A 1 190 ? 34.466 34.462 98.468 1.00 28.12 178 THR A CA 1
ATOM 1286 C C . THR A 1 190 ? 33.575 33.907 97.372 1.00 27.33 178 THR A C 1
ATOM 1287 O O . THR A 1 190 ? 32.772 32.983 97.602 1.00 27.65 178 THR A O 1
ATOM 1291 N N . VAL A 1 191 ? 33.703 34.499 96.191 1.00 26.48 179 VAL A N 1
ATOM 1292 C CA . VAL A 1 191 ? 32.957 34.085 94.999 1.00 26.01 179 VAL A CA 1
ATOM 1293 C C . VAL A 1 191 ? 33.923 33.432 94.021 1.00 26.00 179 VAL A C 1
ATOM 1294 O O . VAL A 1 191 ? 35.002 33.960 93.743 1.00 26.42 179 VAL A O 1
ATOM 1298 N N . THR A 1 192 ? 33.554 32.254 93.540 1.00 26.41 180 THR A N 1
ATOM 1299 C CA . THR A 1 192 ? 34.398 31.475 92.635 1.00 26.71 180 THR A CA 1
ATOM 1300 C C . THR A 1 192 ? 33.694 31.290 91.291 1.00 26.81 180 THR A C 1
ATOM 1301 O O . THR A 1 192 ? 32.475 31.059 91.232 1.00 27.36 180 THR A O 1
ATOM 1305 N N . VAL A 1 193 ? 34.450 31.462 90.212 1.00 27.16 181 VAL A N 1
ATOM 1306 C CA . VAL A 1 193 ? 33.992 31.173 88.864 1.00 27.10 181 VAL A CA 1
ATOM 1307 C C . VAL A 1 193 ? 34.919 30.084 88.312 1.00 27.65 181 VAL A C 1
ATOM 1308 O O . VAL A 1 193 ? 36.125 30.301 88.160 1.00 27.94 181 VAL A O 1
ATOM 1312 N N . GLY A 1 194 ? 34.366 28.922 88.008 1.00 26.55 182 GLY A N 1
ATOM 1313 C CA . GLY A 1 194 ? 35.143 27.856 87.392 1.00 26.72 182 GLY A CA 1
ATOM 1314 C C . GLY A 1 194 ? 34.600 27.494 86.041 1.00 26.94 182 GLY A C 1
ATOM 1315 O O . GLY A 1 194 ? 33.433 27.782 85.738 1.00 28.03 182 GLY A O 1
ATOM 1316 N N . GLY A 1 195 ? 35.411 26.836 85.226 1.00 26.84 183 GLY A N 1
ATOM 1317 C CA . GLY A 1 195 ? 34.937 26.457 83.910 1.00 27.13 183 GLY A CA 1
ATOM 1318 C C . GLY A 1 195 ? 35.739 25.382 83.232 1.00 27.39 183 GLY A C 1
ATOM 1319 O O . GLY A 1 195 ? 36.908 25.154 83.565 1.00 26.65 183 GLY A O 1
ATOM 1320 N N . VAL A 1 196 ? 35.082 24.745 82.259 1.00 26.65 184 VAL A N 1
ATOM 1321 C CA . VAL A 1 196 ? 35.708 23.824 81.331 1.00 26.84 184 VAL A CA 1
ATOM 1322 C C . VAL A 1 196 ? 35.298 24.169 79.912 1.00 26.64 184 VAL A C 1
ATOM 1323 O O . VAL A 1 196 ? 34.254 24.795 79.686 1.00 26.41 184 VAL A O 1
ATOM 1327 N N . ALA A 1 197 ? 36.118 23.746 78.968 1.00 26.50 185 ALA A N 1
ATOM 1328 C CA . ALA A 1 197 ? 35.817 23.919 77.563 1.00 26.21 185 ALA A CA 1
ATOM 1329 C C . ALA A 1 197 ? 36.380 22.788 76.720 1.00 25.96 185 ALA A C 1
ATOM 1330 O O . ALA A 1 197 ? 37.224 22.002 77.154 1.00 25.50 185 ALA A O 1
ATOM 1332 N N . LYS A 1 198 ? 35.882 22.734 75.485 1.00 25.82 186 LYS A N 1
ATOM 1333 C CA . LYS A 1 198 ? 36.447 21.906 74.453 1.00 25.34 186 LYS A CA 1
ATOM 1334 C C . LYS A 1 198 ? 36.381 22.643 73.138 1.00 25.46 186 LYS A C 1
ATOM 1335 O O . LYS A 1 198 ? 35.615 23.618 72.982 1.00 23.72 186 LYS A O 1
ATOM 1341 N N . GLY A 1 199 ? 37.247 22.198 72.219 1.00 25.49 187 GLY A N 1
ATOM 1342 C CA . GLY A 1 199 ? 37.223 22.666 70.831 1.00 25.98 187 GLY A CA 1
ATOM 1343 C C . GLY A 1 199 ? 38.627 22.667 70.258 1.00 26.55 187 GLY A C 1
ATOM 1344 O O . GLY A 1 199 ? 39.579 23.091 70.922 1.00 27.16 187 GLY A O 1
ATOM 1345 N N . SER A 1 200 ? 38.752 22.189 69.031 1.00 26.62 188 SER A N 1
ATOM 1346 C CA . SER A 1 200 ? 40.035 22.099 68.370 1.00 26.97 188 SER A CA 1
ATOM 1347 C C . SER A 1 200 ? 39.916 22.318 66.862 1.00 27.28 188 SER A C 1
ATOM 1348 O O . SER A 1 200 ? 40.782 22.955 66.268 1.00 26.83 188 SER A O 1
ATOM 1351 N N . GLY A 1 201 ? 38.873 21.767 66.240 1.00 27.45 189 GLY A N 1
ATOM 1352 C CA . GLY A 1 201 ? 38.581 22.023 64.835 1.00 27.35 189 GLY A CA 1
ATOM 1353 C C . GLY A 1 201 ? 37.162 22.497 64.642 1.00 27.60 189 GLY A C 1
ATOM 1354 O O . GLY A 1 201 ? 36.321 22.366 65.537 1.00 26.81 189 GLY A O 1
ATOM 1363 N N . ILE A 1 203 ? 36.349 25.648 64.354 1.00 25.86 191 ILE A N 1
ATOM 1364 C CA . ILE A 1 203 ? 36.314 26.698 65.356 1.00 26.21 191 ILE A CA 1
ATOM 1365 C C . ILE A 1 203 ? 36.361 28.089 64.691 1.00 25.99 191 ILE A C 1
ATOM 1366 O O . ILE A 1 203 ? 37.396 28.516 64.155 1.00 25.94 191 ILE A O 1
ATOM 1371 N N . HIS A 1 204 ? 35.212 28.751 64.719 1.00 26.16 192 HIS A N 1
ATOM 1372 C CA . HIS A 1 204 ? 35.079 30.173 64.373 1.00 26.81 192 HIS A CA 1
ATOM 1373 C C . HIS A 1 204 ? 33.758 30.634 64.984 1.00 26.27 192 HIS A C 1
ATOM 1374 O O . HIS A 1 204 ? 32.760 30.784 64.264 1.00 25.91 192 HIS A O 1
ATOM 1381 N N . PRO A 1 205 ? 33.729 30.771 66.333 1.00 25.22 193 PRO A N 1
ATOM 1382 C CA . PRO A 1 205 ? 32.454 30.978 66.970 1.00 24.94 193 PRO A CA 1
ATOM 1383 C C . PRO A 1 205 ? 31.796 32.298 66.583 1.00 25.35 193 PRO A C 1
ATOM 1384 O O . PRO A 1 205 ? 32.473 33.322 66.420 1.00 23.41 193 PRO A O 1
ATOM 1388 N N . ASN A 1 206 ? 30.479 32.223 66.458 1.00 25.58 194 ASN A N 1
ATOM 1389 C CA . ASN A 1 206 ? 29.635 33.346 66.185 1.00 26.80 194 ASN A CA 1
ATOM 1390 C C . ASN A 1 206 ? 28.336 33.088 66.953 1.00 26.34 194 ASN A C 1
ATOM 1391 O O . ASN A 1 206 ? 27.338 32.643 66.389 1.00 26.04 194 ASN A O 1
ATOM 1404 N N . ALA A 1 208 ? 25.320 33.920 70.017 1.00 28.51 196 ALA A N 1
ATOM 1405 C CA . ALA A 1 208 ? 24.500 34.923 70.707 1.00 28.68 196 ALA A CA 1
ATOM 1406 C C . ALA A 1 208 ? 23.399 34.246 71.506 1.00 28.91 196 ALA A C 1
ATOM 1407 O O . ALA A 1 208 ? 23.111 33.046 71.315 1.00 28.14 196 ALA A O 1
ATOM 1409 N N . THR B 2 1 ? 33.754 22.180 66.628 1.00 27.36 197 THR B N 1
ATOM 1410 C CA . THR B 2 1 ? 32.811 22.697 67.613 1.00 26.93 197 THR B CA 1
ATOM 1411 C C . THR B 2 1 ? 33.522 23.036 68.911 1.00 27.29 197 THR B C 1
ATOM 1412 O O . THR B 2 1 ? 34.350 22.256 69.400 1.00 27.54 197 THR B O 1
ATOM 1424 N N . LEU B 2 3 ? 32.589 24.029 73.008 1.00 25.92 199 LEU B N 1
ATOM 1425 C CA . LEU B 2 3 ? 31.624 24.131 74.099 1.00 27.29 199 LEU B CA 1
ATOM 1426 C C . LEU B 2 3 ? 32.333 24.732 75.299 1.00 27.59 199 LEU B C 1
ATOM 1427 O O . LEU B 2 3 ? 33.536 24.557 75.452 1.00 28.75 199 LEU B O 1
ATOM 1432 N N . SER B 2 4 ? 31.605 25.438 76.152 1.00 27.75 200 SER B N 1
ATOM 1433 C CA . SER B 2 4 ? 32.141 25.848 77.459 1.00 27.02 200 SER B CA 1
ATOM 1434 C C . SER B 2 4 ? 31.030 25.849 78.461 1.00 26.70 200 SER B C 1
ATOM 1435 O O . SER B 2 4 ? 29.904 26.234 78.139 1.00 25.98 200 SER B O 1
ATOM 1440 N N . PHE B 2 5 ? 31.368 25.364 79.658 1.00 26.57 201 PHE B N 1
ATOM 1441 C CA . PHE B 2 5 ? 30.463 25.263 80.806 1.00 26.57 201 PHE B CA 1
ATOM 1442 C C . PHE B 2 5 ? 31.130 25.973 81.966 1.00 26.17 201 PHE B C 1
ATOM 1443 O O . PHE B 2 5 ? 32.239 25.617 82.361 1.00 26.35 201 PHE B O 1
ATOM 1451 N N . VAL B 2 6 ? 30.483 27.027 82.449 1.00 25.17 202 VAL B N 1
ATOM 1452 C CA . VAL B 2 6 ? 31.037 27.871 83.498 1.00 25.80 202 VAL B CA 1
ATOM 1453 C C . VAL B 2 6 ? 30.085 27.819 84.692 1.00 25.67 202 VAL B C 1
ATOM 1454 O O . VAL B 2 6 ? 28.861 27.842 84.534 1.00 25.80 202 VAL B O 1
ATOM 1458 N N . THR B 2 7 ? 30.653 27.676 85.873 1.00 25.70 203 THR B N 1
ATOM 1459 C CA . THR B 2 7 ? 29.893 27.596 87.101 1.00 25.29 203 THR B CA 1
ATOM 1460 C C . THR B 2 7 ? 30.376 28.648 88.054 1.00 25.58 203 THR B C 1
ATOM 1461 O O . THR B 2 7 ? 31.555 28.983 88.062 1.00 25.58 203 THR B O 1
ATOM 1465 N N . THR B 2 8 ? 29.460 29.193 88.856 1.00 25.62 204 THR B N 1
ATOM 1466 C CA . THR B 2 8 ? 29.828 30.110 89.897 1.00 25.51 204 THR B CA 1
ATOM 1467 C C . THR B 2 8 ? 28.889 29.955 91.084 1.00 25.64 204 THR B C 1
ATOM 1468 O O . THR B 2 8 ? 27.737 29.548 90.921 1.00 25.09 204 THR B O 1
ATOM 1472 N N . ASP B 2 9 ? 29.385 30.306 92.264 1.00 25.35 205 ASP B N 1
ATOM 1473 C CA . ASP B 2 9 ? 28.548 30.363 93.456 1.00 25.41 205 ASP B CA 1
ATOM 1474 C C . ASP B 2 9 ? 28.011 31.759 93.746 1.00 25.49 205 ASP B C 1
ATOM 1475 O O . ASP B 2 9 ? 27.339 31.966 94.745 1.00 24.92 205 ASP B O 1
ATOM 1480 N N . ALA B 2 10 ? 28.271 32.705 92.846 1.00 25.56 206 ALA B N 1
ATOM 1481 C CA . ALA B 2 10 ? 27.668 34.032 92.932 1.00 25.66 206 ALA B CA 1
ATOM 1482 C C . ALA B 2 10 ? 26.135 33.964 92.988 1.00 25.76 206 ALA B C 1
ATOM 1483 O O . ALA B 2 10 ? 25.502 33.182 92.279 1.00 25.84 206 ALA B O 1
ATOM 1485 N N . ASN B 2 11 ? 25.549 34.799 93.827 1.00 25.83 207 ASN B N 1
ATOM 1486 C CA . ASN B 2 11 ? 24.124 35.083 93.761 1.00 26.16 207 ASN B CA 1
ATOM 1487 C C . ASN B 2 11 ? 23.864 36.181 92.711 1.00 26.08 207 ASN B C 1
ATOM 1488 O O . ASN B 2 11 ? 24.329 37.329 92.834 1.00 25.40 207 ASN B O 1
ATOM 1493 N N . ILE B 2 12 ? 23.129 35.805 91.678 1.00 26.43 208 ILE B N 1
ATOM 1494 C CA . ILE B 2 12 ? 22.846 36.663 90.530 1.00 27.30 208 ILE B CA 1
ATOM 1495 C C . ILE B 2 12 ? 21.651 36.063 89.797 1.00 27.75 208 ILE B C 1
ATOM 1496 O O . ILE B 2 12 ? 21.553 34.834 89.676 1.00 28.54 208 ILE B O 1
ATOM 1501 N N . ASP B 2 13 ? 20.713 36.903 89.357 1.00 28.28 209 ASP B N 1
ATOM 1502 C CA . ASP B 2 13 ? 19.564 36.384 88.621 1.00 28.62 209 ASP B CA 1
ATOM 1503 C C . ASP B 2 13 ? 19.904 36.129 87.153 1.00 28.48 209 ASP B C 1
ATOM 1504 O O . ASP B 2 13 ? 20.934 36.570 86.649 1.00 27.29 209 ASP B O 1
ATOM 1509 N N . HIS B 2 14 ? 19.029 35.408 86.478 1.00 28.10 210 HIS B N 1
ATOM 1510 C CA . HIS B 2 14 ? 19.309 34.962 85.126 1.00 28.46 210 HIS B CA 1
ATOM 1511 C C . HIS B 2 14 ? 19.429 36.123 84.123 1.00 27.12 210 HIS B C 1
ATOM 1512 O O . HIS B 2 14 ? 20.287 36.084 83.262 1.00 26.80 210 HIS B O 1
ATOM 1519 N N . GLY B 2 15 ? 18.636 37.176 84.291 1.00 25.55 211 GLY B N 1
ATOM 1520 C CA . GLY B 2 15 ? 18.687 38.340 83.414 1.00 25.93 211 GLY B CA 1
ATOM 1521 C C . GLY B 2 15 ? 20.035 39.057 83.442 1.00 26.34 211 GLY B C 1
ATOM 1522 O O . GLY B 2 15 ? 20.627 39.385 82.388 1.00 26.57 211 GLY B O 1
ATOM 1523 N N . HIS B 2 16 ? 20.559 39.280 84.642 1.00 26.09 212 HIS B N 1
ATOM 1524 C CA . HIS B 2 16 ? 21.844 39.978 84.754 1.00 26.03 212 HIS B CA 1
ATOM 1525 C C . HIS B 2 16 ? 23.001 39.072 84.387 1.00 25.18 212 HIS B C 1
ATOM 1526 O O . HIS B 2 16 ? 24.015 39.536 83.829 1.00 25.16 212 HIS B O 1
ATOM 1533 N N . LEU B 2 17 ? 22.857 37.783 84.681 1.00 24.90 213 LEU B N 1
ATOM 1534 C CA . LEU B 2 17 ? 23.846 36.810 84.257 1.00 25.07 213 LEU B CA 1
ATOM 1535 C C . LEU B 2 17 ? 23.908 36.739 82.736 1.00 25.31 213 LEU B C 1
ATOM 1536 O O . LEU B 2 17 ? 24.997 36.704 82.166 1.00 25.25 213 LEU B O 1
ATOM 1541 N N . GLN B 2 18 ? 22.748 36.711 82.083 1.00 25.36 214 GLN B N 1
ATOM 1542 C CA . GLN B 2 18 ? 22.693 36.660 80.632 1.00 25.30 214 GLN B CA 1
ATOM 1543 C C . GLN B 2 18 ? 23.305 37.906 79.991 1.00 25.81 214 GLN B C 1
ATOM 1544 O O . GLN B 2 18 ? 24.028 37.804 78.997 1.00 25.87 214 GLN B O 1
ATOM 1550 N N . GLY B 2 19 ? 23.028 39.077 80.558 1.00 26.29 215 GLY B N 1
ATOM 1551 C CA . GLY B 2 19 ? 23.584 40.320 80.037 1.00 26.51 215 GLY B CA 1
ATOM 1552 C C . GLY B 2 19 ? 25.103 40.307 80.068 1.00 27.00 215 GLY B C 1
ATOM 1553 O O . GLY B 2 19 ? 25.768 40.716 79.112 1.00 26.34 215 GLY B O 1
ATOM 1554 N N . ALA B 2 20 ? 25.654 39.823 81.177 1.00 26.97 216 ALA B N 1
ATOM 1555 C CA . ALA B 2 20 ? 27.106 39.665 81.325 1.00 26.34 216 ALA B CA 1
ATOM 1556 C C . ALA B 2 20 ? 27.679 38.670 80.322 1.00 26.07 216 ALA B C 1
ATOM 1557 O O . ALA B 2 20 ? 28.676 38.951 79.661 1.00 24.89 216 ALA B O 1
ATOM 1559 N N . LEU B 2 21 ? 27.065 37.499 80.220 1.00 25.53 217 LEU B N 1
ATOM 1560 C CA . LEU B 2 21 ? 27.582 36.475 79.315 1.00 26.40 217 LEU B CA 1
ATOM 1561 C C . LEU B 2 21 ? 27.569 36.954 77.868 1.00 26.71 217 LEU B C 1
ATOM 1562 O O . LEU B 2 21 ? 28.532 36.730 77.127 1.00 26.28 217 LEU B O 1
ATOM 1567 N N . SER B 2 22 ? 26.460 37.562 77.452 1.00 27.46 218 SER B N 1
ATOM 1568 C CA . SER B 2 22 ? 26.352 38.046 76.068 1.00 28.05 218 SER B CA 1
ATOM 1569 C C . SER B 2 22 ? 27.470 39.049 75.739 1.00 28.50 218 SER B C 1
ATOM 1570 O O . SER B 2 22 ? 28.111 38.941 74.694 1.00 29.40 218 SER B O 1
ATOM 1573 N N . ALA B 2 23 ? 27.715 40.008 76.634 1.00 28.39 219 ALA B N 1
ATOM 1574 C CA . ALA B 2 23 ? 28.776 41.002 76.446 1.00 27.73 219 ALA B CA 1
ATOM 1575 C C . ALA B 2 23 ? 30.165 40.359 76.451 1.00 27.61 219 ALA B C 1
ATOM 1576 O O . ALA B 2 23 ? 31.022 40.660 75.612 1.00 27.24 219 ALA B O 1
ATOM 1578 N N . ILE B 2 24 ? 30.389 39.453 77.391 1.00 26.90 220 ILE B N 1
ATOM 1579 C CA . ILE B 2 24 ? 31.675 38.814 77.515 1.00 26.97 220 ILE B CA 1
ATOM 1580 C C . ILE B 2 24 ? 31.976 37.900 76.315 1.00 26.87 220 ILE B C 1
ATOM 1581 O O . ILE B 2 24 ? 33.116 37.819 75.847 1.00 26.50 220 ILE B O 1
ATOM 1586 N N . THR B 2 25 ? 30.956 37.221 75.820 1.00 26.79 221 THR B N 1
ATOM 1587 C CA . THR B 2 25 ? 31.111 36.354 74.657 1.00 27.37 221 THR B CA 1
ATOM 1588 C C . THR B 2 25 ? 31.670 37.141 73.473 1.00 27.48 221 THR B C 1
ATOM 1589 O O . THR B 2 25 ? 32.535 36.650 72.756 1.00 26.59 221 THR B O 1
ATOM 1593 N N . ASN B 2 26 ? 31.195 38.368 73.296 1.00 28.45 222 ASN B N 1
ATOM 1594 C CA . ASN B 2 26 ? 31.620 39.196 72.167 1.00 29.80 222 ASN B CA 1
ATOM 1595 C C . ASN B 2 26 ? 33.073 39.593 72.239 1.00 30.62 222 ASN B C 1
ATOM 1596 O O . ASN B 2 26 ? 33.681 39.915 71.220 1.00 31.74 222 ASN B O 1
ATOM 1601 N N . GLU B 2 27 ? 33.653 39.561 73.429 1.00 30.73 223 GLU B N 1
ATOM 1602 C CA . GLU B 2 27 ? 35.062 39.882 73.560 1.00 32.14 223 GLU B CA 1
ATOM 1603 C C . GLU B 2 27 ? 35.970 38.691 73.831 1.00 29.98 223 GLU B C 1
ATOM 1604 O O . GLU B 2 27 ? 37.162 38.871 74.011 1.00 29.44 223 GLU B O 1
ATOM 1610 N N . THR B 2 28 ? 35.426 37.477 73.842 1.00 28.03 224 THR B N 1
ATOM 1611 C CA . THR B 2 28 ? 36.225 36.303 74.165 1.00 26.98 224 THR B CA 1
ATOM 1612 C C . THR B 2 28 ? 36.023 35.247 73.107 1.00 26.47 224 THR B C 1
ATOM 1613 O O . THR B 2 28 ? 36.736 35.230 72.110 1.00 25.43 224 THR B O 1
ATOM 1617 N N . PHE B 2 29 ? 35.009 34.407 73.280 1.00 25.95 225 PHE B N 1
ATOM 1618 C CA . PHE B 2 29 ? 34.774 33.314 72.340 1.00 25.94 225 PHE B CA 1
ATOM 1619 C C . PHE B 2 29 ? 34.532 33.777 70.905 1.00 25.75 225 PHE B C 1
ATOM 1620 O O . PHE B 2 29 ? 35.031 33.140 69.968 1.00 26.86 225 PHE B O 1
ATOM 1628 N N . ASN B 2 30 ? 33.808 34.881 70.712 1.00 25.48 226 ASN B N 1
ATOM 1629 C CA . ASN B 2 30 ? 33.546 35.372 69.354 1.00 25.03 226 ASN B CA 1
ATOM 1630 C C . ASN B 2 30 ? 34.756 36.071 68.746 1.00 25.19 226 ASN B C 1
ATOM 1631 O O . ASN B 2 30 ? 34.638 36.657 67.677 1.00 25.17 226 ASN B O 1
ATOM 1636 N N . ARG B 2 31 ? 35.886 36.067 69.453 1.00 25.76 227 ARG B N 1
ATOM 1637 C CA . ARG B 2 31 ? 37.114 36.681 68.963 1.00 26.14 227 ARG B CA 1
ATOM 1638 C C . ARG B 2 31 ? 38.187 35.625 68.701 1.00 25.99 227 ARG B C 1
ATOM 1639 O O . ARG B 2 31 ? 39.339 35.968 68.552 1.00 26.53 227 ARG B O 1
ATOM 1647 N N . ILE B 2 32 ? 37.820 34.339 68.664 1.00 26.08 228 ILE B N 1
ATOM 1648 C CA . ILE B 2 32 ? 38.781 33.282 68.313 1.00 25.88 228 ILE B CA 1
ATOM 1649 C C . ILE B 2 32 ? 38.430 32.650 66.967 1.00 26.20 228 ILE B C 1
ATOM 1650 O O . ILE B 2 32 ? 37.274 32.672 66.527 1.00 25.32 228 ILE B O 1
ATOM 1655 N N . THR B 2 33 ? 39.455 32.114 66.319 1.00 26.65 229 THR B N 1
ATOM 1656 C CA . THR B 2 33 ? 39.279 31.323 65.112 1.00 27.37 229 THR B CA 1
ATOM 1657 C C . THR B 2 33 ? 40.458 30.386 64.940 1.00 27.60 229 THR B C 1
ATOM 1658 O O . THR B 2 33 ? 41.606 30.780 65.148 1.00 28.24 229 THR B O 1
ATOM 1662 N N . VAL B 2 34 ? 40.169 29.121 64.650 1.00 27.41 230 VAL B N 1
ATOM 1663 C CA . VAL B 2 34 ? 41.189 28.159 64.256 1.00 26.97 230 VAL B CA 1
ATOM 1664 C C . VAL B 2 34 ? 41.181 28.071 62.737 1.00 27.75 230 VAL B C 1
ATOM 1665 O O . VAL B 2 34 ? 42.144 28.452 62.091 1.00 28.26 230 VAL B O 1
ATOM 1669 N N . ASP B 2 35 ? 40.095 27.581 62.165 1.00 27.52 231 ASP B N 1
ATOM 1670 C CA . ASP B 2 35 ? 40.053 27.286 60.732 1.00 28.19 231 ASP B CA 1
ATOM 1671 C C . ASP B 2 35 ? 38.965 28.025 59.964 1.00 28.63 231 ASP B C 1
ATOM 1672 O O . ASP B 2 35 ? 38.818 27.821 58.767 1.00 28.73 231 ASP B O 1
ATOM 1677 N N . GLY B 2 36 ? 38.207 28.895 60.636 1.00 27.86 232 GLY B N 1
ATOM 1678 C CA . GLY B 2 36 ? 37.213 29.729 59.952 1.00 27.59 232 GLY B CA 1
ATOM 1679 C C . GLY B 2 36 ? 35.869 29.048 59.747 1.00 27.26 232 GLY B C 1
ATOM 1680 O O . GLY B 2 36 ? 34.943 29.656 59.217 1.00 27.48 232 GLY B O 1
ATOM 1681 N N . ASP B 2 37 ? 35.739 27.788 60.151 1.00 26.75 233 ASP B N 1
ATOM 1682 C CA . ASP B 2 37 ? 34.464 27.058 60.002 1.00 26.89 233 ASP B CA 1
ATOM 1683 C C . ASP B 2 37 ? 33.618 27.139 61.271 1.00 26.57 233 ASP B C 1
ATOM 1684 O O . ASP B 2 37 ? 33.909 26.477 62.277 1.00 27.28 233 ASP B O 1
ATOM 1689 N N . THR B 2 38 ? 32.557 27.937 61.202 1.00 26.00 234 THR B N 1
ATOM 1690 C CA . THR B 2 38 ? 31.597 28.114 62.283 1.00 25.87 234 THR B CA 1
ATOM 1691 C C . THR B 2 38 ? 30.669 26.905 62.432 1.00 26.08 234 THR B C 1
ATOM 1692 O O . THR B 2 38 ? 29.876 26.624 61.550 1.00 26.36 234 THR B O 1
ATOM 1696 N N . SER B 2 39 ? 30.712 26.259 63.591 1.00 25.57 235 SER B N 1
ATOM 1697 C CA . SER B 2 39 ? 30.081 24.952 63.755 1.00 25.89 235 SER B CA 1
ATOM 1698 C C . SER B 2 39 ? 28.571 25.039 63.934 1.00 25.96 235 SER B C 1
ATOM 1699 O O . SER B 2 39 ? 28.009 26.093 64.253 1.00 25.64 235 SER B O 1
ATOM 1704 N N . THR B 2 40 ? 27.948 23.883 63.764 1.00 26.14 236 THR B N 1
ATOM 1705 C CA . THR B 2 40 ? 26.528 23.661 63.965 1.00 26.17 236 THR B CA 1
ATOM 1706 C C . THR B 2 40 ? 26.129 23.489 65.443 1.00 25.89 236 THR B C 1
ATOM 1707 O O . THR B 2 40 ? 24.955 23.445 65.760 1.00 25.08 236 THR B O 1
ATOM 1711 N N . ASN B 2 41 ? 27.109 23.374 66.332 1.00 25.93 237 ASN B N 1
ATOM 1712 C CA . ASN B 2 41 ? 26.878 22.976 67.720 1.00 26.05 237 ASN B CA 1
ATOM 1713 C C . ASN B 2 41 ? 27.442 23.913 68.799 1.00 25.85 237 ASN B C 1
ATOM 1714 O O . ASN B 2 41 ? 27.287 23.616 69.978 1.00 26.36 237 ASN B O 1
ATOM 1719 N N . ASP B 2 42 ? 28.107 25.022 68.445 1.00 26.27 238 ASP B N 1
ATOM 1720 C CA . ASP B 2 42 ? 28.805 25.825 69.474 1.00 26.07 238 ASP B CA 1
ATOM 1721 C C . ASP B 2 42 ? 27.780 26.336 70.504 1.00 26.65 238 ASP B C 1
ATOM 1722 O O . ASP B 2 42 ? 26.703 26.782 70.131 1.00 25.13 238 ASP B O 1
ATOM 1737 N N . VAL B 2 44 ? 27.693 27.931 74.919 1.00 27.24 240 VAL B N 1
ATOM 1738 C CA . VAL B 2 44 ? 28.254 28.206 76.231 1.00 26.50 240 VAL B CA 1
ATOM 1739 C C . VAL B 2 44 ? 27.096 28.317 77.209 1.00 26.85 240 VAL B C 1
ATOM 1740 O O . VAL B 2 44 ? 26.092 28.988 76.915 1.00 25.93 240 VAL B O 1
ATOM 1744 N N . VAL B 2 45 ? 27.205 27.635 78.350 1.00 27.12 241 VAL B N 1
ATOM 1745 C CA . VAL B 2 45 ? 26.219 27.752 79.425 1.00 27.05 241 VAL B CA 1
ATOM 1746 C C . VAL B 2 45 ? 26.925 28.152 80.729 1.00 27.05 241 VAL B C 1
ATOM 1747 O O . VAL B 2 45 ? 27.990 27.628 81.031 1.00 26.68 241 VAL B O 1
ATOM 1751 N N . VAL B 2 46 ? 26.356 29.124 81.449 1.00 26.78 242 VAL B N 1
ATOM 1752 C CA . VAL B 2 46 ? 26.851 29.557 82.761 1.00 27.02 242 VAL B CA 1
ATOM 1753 C C . VAL B 2 46 ? 25.756 29.279 83.784 1.00 27.79 242 VAL B C 1
ATOM 1754 O O . VAL B 2 46 ? 24.594 29.619 83.539 1.00 26.53 242 VAL B O 1
ATOM 1766 N N . ALA B 2 48 ? 24.811 29.734 87.986 1.00 26.49 244 ALA B N 1
ATOM 1767 C CA . ALA B 2 48 ? 25.148 30.419 89.242 1.00 25.85 244 ALA B CA 1
ATOM 1768 C C . ALA B 2 48 ? 24.303 29.886 90.394 1.00 25.50 244 ALA B C 1
ATOM 1769 O O . ALA B 2 48 ? 23.098 30.033 90.380 1.00 24.71 244 ALA B O 1
ATOM 1771 N N . SER B 2 49 ? 24.952 29.271 91.388 1.00 25.88 245 SER B N 1
ATOM 1772 C CA . SER B 2 49 ? 24.251 28.615 92.512 1.00 25.54 245 SER B CA 1
ATOM 1773 C C . SER B 2 49 ? 23.790 29.542 93.607 1.00 25.78 245 SER B C 1
ATOM 1774 O O . SER B 2 49 ? 22.883 29.188 94.369 1.00 25.78 245 SER B O 1
ATOM 1777 N N . GLY B 2 50 ? 24.420 30.704 93.733 1.00 25.43 246 GLY B N 1
ATOM 1778 C CA . GLY B 2 50 ? 24.083 31.632 94.803 1.00 25.80 246 GLY B CA 1
ATOM 1779 C C . GLY B 2 50 ? 24.586 31.258 96.186 1.00 25.76 246 GLY B C 1
ATOM 1780 O O . GLY B 2 50 ? 24.301 31.968 97.145 1.00 25.84 246 GLY B O 1
ATOM 1781 N N . LEU B 2 51 ? 25.365 30.182 96.291 1.00 26.36 247 LEU B N 1
ATOM 1782 C CA . LEU B 2 51 ? 25.757 29.635 97.592 1.00 26.50 247 LEU B CA 1
ATOM 1783 C C . LEU B 2 51 ? 26.866 30.375 98.293 1.00 27.33 247 LEU B C 1
ATOM 1784 O O . LEU B 2 51 ? 27.136 30.103 99.459 1.00 27.43 247 LEU B O 1
ATOM 1789 N N . ALA B 2 52 ? 27.493 31.332 97.609 1.00 27.72 248 ALA B N 1
ATOM 1790 C CA . ALA B 2 52 ? 28.375 32.282 98.270 1.00 28.36 248 ALA B CA 1
ATOM 1791 C C . ALA B 2 52 ? 27.586 33.230 99.186 1.00 29.09 248 ALA B C 1
ATOM 1792 O O . ALA B 2 52 ? 28.145 33.806 100.113 1.00 30.27 248 ALA B O 1
ATOM 1794 N N . GLU B 2 53 ? 26.297 33.396 98.899 1.00 29.65 249 GLU B N 1
ATOM 1795 C CA . GLU B 2 53 ? 25.349 34.172 99.705 1.00 29.93 249 GLU B CA 1
ATOM 1796 C C . GLU B 2 53 ? 25.647 35.667 99.738 1.00 29.55 249 GLU B C 1
ATOM 1797 O O . GLU B 2 53 ? 25.327 36.357 100.716 1.00 29.15 249 GLU B O 1
ATOM 1803 N N . ASN B 2 54 ? 26.238 36.167 98.660 1.00 28.87 250 ASN B N 1
ATOM 1804 C CA . ASN B 2 54 ? 26.334 37.603 98.442 1.00 28.63 250 ASN B CA 1
ATOM 1805 C C . ASN B 2 54 ? 24.952 38.206 98.153 1.00 28.61 250 ASN B C 1
ATOM 1806 O O . ASN B 2 54 ? 24.012 37.493 97.785 1.00 28.55 250 ASN B O 1
ATOM 1811 N N . GLU B 2 55 ? 24.833 39.519 98.327 1.00 28.35 251 GLU B N 1
ATOM 1812 C CA . GLU B 2 55 ? 23.634 40.250 97.890 1.00 28.22 251 GLU B CA 1
ATOM 1813 C C . GLU B 2 55 ? 23.593 40.190 96.364 1.00 28.59 251 GLU B C 1
ATOM 1814 O O . GLU B 2 55 ? 24.642 40.333 95.719 1.00 28.52 251 GLU B O 1
ATOM 1819 N N . THR B 2 56 ? 22.408 39.963 95.793 1.00 28.33 252 THR B N 1
ATOM 1820 C CA . THR B 2 56 ? 22.301 39.624 94.374 1.00 28.80 252 THR B CA 1
ATOM 1821 C C . THR B 2 56 ? 22.992 40.657 93.487 1.00 28.56 252 THR B C 1
ATOM 1822 O O . THR B 2 56 ? 22.845 41.866 93.679 1.00 28.59 252 THR B O 1
ATOM 1826 N N . LEU B 2 57 ? 23.756 40.162 92.524 1.00 28.52 253 LEU B N 1
ATOM 1827 C CA . LEU B 2 57 ? 24.609 41.010 91.688 1.00 29.03 253 LEU B CA 1
ATOM 1828 C C . LEU B 2 57 ? 23.865 41.649 90.537 1.00 29.03 253 LEU B C 1
ATOM 1829 O O . LEU B 2 57 ? 23.138 40.975 89.816 1.00 29.68 253 LEU B O 1
ATOM 1834 N N . THR B 2 58 ? 24.072 42.952 90.385 1.00 29.29 254 THR B N 1
ATOM 1835 C CA . THR B 2 58 ? 23.634 43.728 89.223 1.00 29.28 254 THR B CA 1
ATOM 1836 C C . THR B 2 58 ? 24.705 44.778 88.969 1.00 29.52 254 THR B C 1
ATOM 1837 O O . THR B 2 58 ? 25.539 45.011 89.843 1.00 29.07 254 THR B O 1
ATOM 1841 N N . PRO B 2 59 ? 24.709 45.403 87.777 1.00 30.25 255 PRO B N 1
ATOM 1842 C CA . PRO B 2 59 ? 25.639 46.501 87.498 1.00 30.53 255 PRO B CA 1
ATOM 1843 C C . PRO B 2 59 ? 25.658 47.645 88.501 1.00 30.93 255 PRO B C 1
ATOM 1844 O O . PRO B 2 59 ? 26.609 48.408 88.514 1.00 31.61 255 PRO B O 1
ATOM 1848 N N . GLU B 2 60 ? 24.630 47.757 89.336 1.00 31.21 256 GLU B N 1
ATOM 1849 C CA . GLU B 2 60 ? 24.569 48.791 90.364 1.00 31.45 256 GLU B CA 1
ATOM 1850 C C . GLU B 2 60 ? 25.235 48.349 91.683 1.00 30.91 256 GLU B C 1
ATOM 1851 O O . GLU B 2 60 ? 25.431 49.159 92.573 1.00 30.53 256 GLU B O 1
ATOM 1857 N N . HIS B 2 61 ? 25.568 47.064 91.807 1.00 30.09 257 HIS B N 1
ATOM 1858 C CA . HIS B 2 61 ? 26.211 46.517 93.008 1.00 29.64 257 HIS B CA 1
ATOM 1859 C C . HIS B 2 61 ? 27.652 47.055 93.099 1.00 29.27 257 HIS B C 1
ATOM 1860 O O . HIS B 2 61 ? 28.360 47.078 92.101 1.00 28.86 257 HIS B O 1
ATOM 1867 N N . PRO B 2 62 ? 28.092 47.475 94.296 1.00 29.00 258 PRO B N 1
ATOM 1868 C CA . PRO B 2 62 ? 29.441 48.023 94.438 1.00 28.96 258 PRO B CA 1
ATOM 1869 C C . PRO B 2 62 ? 30.578 47.085 94.019 1.00 28.69 258 PRO B C 1
ATOM 1870 O O . PRO B 2 62 ? 31.629 47.573 93.634 1.00 28.46 258 PRO B O 1
ATOM 1874 N N . ASP B 2 63 ? 30.353 45.769 94.067 1.00 28.36 259 ASP B N 1
ATOM 1875 C CA . ASP B 2 63 ? 31.369 44.759 93.714 1.00 28.00 259 ASP B CA 1
ATOM 1876 C C . ASP B 2 63 ? 31.115 44.075 92.371 1.00 27.18 259 ASP B C 1
ATOM 1877 O O . ASP B 2 63 ? 31.728 43.054 92.074 1.00 27.44 259 ASP B O 1
ATOM 1882 N N . TRP B 2 64 ? 30.234 44.655 91.559 1.00 26.67 260 TRP B N 1
ATOM 1883 C CA . TRP B 2 64 ? 29.910 44.132 90.233 1.00 26.54 260 TRP B CA 1
ATOM 1884 C C . TRP B 2 64 ? 31.152 43.920 89.394 1.00 26.72 260 TRP B C 1
ATOM 1885 O O . TRP B 2 64 ? 31.282 42.898 88.742 1.00 26.22 260 TRP B O 1
ATOM 1896 N N . ALA B 2 65 ? 32.065 44.887 89.412 1.00 26.94 261 ALA B N 1
ATOM 1897 C CA . ALA B 2 65 ? 33.238 44.808 88.549 1.00 27.34 261 ALA B CA 1
ATOM 1898 C C . ALA B 2 65 ? 34.135 43.632 88.929 1.00 27.40 261 ALA B C 1
ATOM 1899 O O . ALA B 2 65 ? 34.792 43.072 88.075 1.00 28.15 261 ALA B O 1
ATOM 1901 N N . ASN B 2 66 ? 34.144 43.249 90.206 1.00 27.49 262 ASN B N 1
ATOM 1902 C CA . ASN B 2 66 ? 34.869 42.060 90.672 1.00 27.40 262 ASN B CA 1
ATOM 1903 C C . ASN B 2 66 ? 34.303 40.812 90.041 1.00 27.09 262 ASN B C 1
ATOM 1904 O O . ASN B 2 66 ? 35.027 40.021 89.459 1.00 27.61 262 ASN B O 1
ATOM 1909 N N . PHE B 2 67 ? 32.995 40.626 90.163 1.00 26.60 263 PHE B N 1
ATOM 1910 C CA . PHE B 2 67 ? 32.345 39.474 89.556 1.00 26.57 263 PHE B CA 1
ATOM 1911 C C . PHE B 2 67 ? 32.508 39.468 88.038 1.00 26.35 263 PHE B C 1
ATOM 1912 O O . PHE B 2 67 ? 32.834 38.443 87.444 1.00 26.21 263 PHE B O 1
ATOM 1920 N N . TYR B 2 68 ? 32.267 40.618 87.421 1.00 26.47 264 TYR B N 1
ATOM 1921 C CA . TYR B 2 68 ? 32.332 40.737 85.982 1.00 26.86 264 TYR B CA 1
ATOM 1922 C C . TYR B 2 68 ? 33.713 40.372 85.460 1.00 26.83 264 TYR B C 1
ATOM 1923 O O . TYR B 2 68 ? 33.825 39.627 84.478 1.00 26.70 264 TYR B O 1
ATOM 1932 N N . LYS B 2 69 ? 34.752 40.886 86.121 1.00 27.28 265 LYS B N 1
ATOM 1933 C CA . LYS B 2 69 ? 36.140 40.572 85.757 1.00 27.37 265 LYS B CA 1
ATOM 1934 C C . LYS B 2 69 ? 36.474 39.077 85.903 1.00 26.73 265 LYS B C 1
ATOM 1935 O O . LYS B 2 69 ? 37.115 38.489 85.037 1.00 26.66 265 LYS B O 1
ATOM 1939 N N . ALA B 2 70 ? 36.044 38.467 86.999 1.00 26.41 266 ALA B N 1
ATOM 1940 C CA . ALA B 2 70 ? 36.221 37.034 87.180 1.00 26.20 266 ALA B CA 1
ATOM 1941 C C . ALA B 2 70 ? 35.581 36.246 86.040 1.00 25.97 266 ALA B C 1
ATOM 1942 O O . ALA B 2 70 ? 36.196 35.334 85.496 1.00 25.97 266 ALA B O 1
ATOM 1944 N N . LEU B 2 71 ? 34.347 36.595 85.675 1.00 26.14 267 LEU B N 1
ATOM 1945 C CA . LEU B 2 71 ? 33.651 35.884 84.594 1.00 26.55 267 LEU B CA 1
ATOM 1946 C C . LEU B 2 71 ? 34.325 36.103 83.242 1.00 26.88 267 LEU B C 1
ATOM 1947 O O . LEU B 2 71 ? 34.519 35.166 82.462 1.00 26.66 267 LEU B O 1
ATOM 1952 N N . GLN B 2 72 ? 34.709 37.342 82.986 1.00 27.73 268 GLN B N 1
ATOM 1953 C CA . GLN B 2 72 ? 35.402 37.701 81.757 1.00 28.83 268 GLN B CA 1
ATOM 1954 C C . GLN B 2 72 ? 36.760 36.984 81.621 1.00 27.47 268 GLN B C 1
ATOM 1955 O O . GLN B 2 72 ? 37.081 36.457 80.560 1.00 26.49 268 GLN B O 1
ATOM 1961 N N . LEU B 2 73 ? 37.543 36.980 82.694 1.00 26.47 269 LEU B N 1
ATOM 1962 C CA . LEU B 2 73 ? 38.837 36.300 82.688 1.00 26.89 269 LEU B CA 1
ATOM 1963 C C . LEU B 2 73 ? 38.686 34.785 82.515 1.00 26.47 269 LEU B C 1
ATOM 1964 O O . LEU B 2 73 ? 39.464 34.149 81.799 1.00 26.78 269 LEU B O 1
ATOM 1969 N N . ALA B 2 74 ? 37.677 34.209 83.152 1.00 26.29 270 ALA B N 1
ATOM 1970 C CA . ALA B 2 74 ? 37.405 32.791 82.984 1.00 26.44 270 ALA B CA 1
ATOM 1971 C C . ALA B 2 74 ? 37.101 32.478 81.514 1.00 26.18 270 ALA B C 1
ATOM 1972 O O . ALA B 2 74 ? 37.668 31.554 80.953 1.00 25.77 270 ALA B O 1
ATOM 1974 N N . CYS B 2 75 ? 36.232 33.263 80.891 1.00 25.55 271 CYS B N 1
ATOM 1975 C CA . CYS B 2 75 ? 35.886 33.046 79.473 1.00 26.39 271 CYS B CA 1
ATOM 1976 C C . CYS B 2 75 ? 37.080 33.311 78.550 1.00 26.07 271 CYS B C 1
ATOM 1977 O O . CYS B 2 75 ? 37.331 32.556 77.609 1.00 25.63 271 CYS B O 1
ATOM 1980 N N . GLU B 2 76 ? 37.828 34.358 78.846 1.00 26.39 272 GLU B N 1
ATOM 1981 C CA . GLU B 2 76 ? 39.012 34.657 78.058 1.00 27.72 272 GLU B CA 1
ATOM 1982 C C . GLU B 2 76 ? 40.039 33.508 78.121 1.00 27.31 272 GLU B C 1
ATOM 1983 O O . GLU B 2 76 ? 40.637 33.134 77.101 1.00 26.84 272 GLU B O 1
ATOM 1989 N N . ASP B 2 77 ? 40.251 32.981 79.324 1.00 27.08 273 ASP B N 1
ATOM 1990 C CA . ASP B 2 77 ? 41.207 31.892 79.556 1.00 27.14 273 ASP B CA 1
ATOM 1991 C C . ASP B 2 77 ? 40.795 30.653 78.768 1.00 26.95 273 ASP B C 1
ATOM 1992 O O . ASP B 2 77 ? 41.616 30.050 78.090 1.00 27.32 273 ASP B O 1
ATOM 1997 N N . LEU B 2 78 ? 39.512 30.304 78.820 1.00 26.27 274 LEU B N 1
ATOM 1998 C CA . LEU B 2 78 ? 39.007 29.161 78.082 1.00 26.05 274 LEU B CA 1
ATOM 1999 C C . LEU B 2 78 ? 39.097 29.381 76.562 1.00 25.77 274 LEU B C 1
ATOM 2000 O O . LEU B 2 78 ? 39.459 28.466 75.811 1.00 25.71 274 LEU B O 1
ATOM 2005 N N . ALA B 2 79 ? 38.758 30.584 76.109 1.00 26.19 275 ALA B N 1
ATOM 2006 C CA . ALA B 2 79 ? 38.847 30.926 74.664 1.00 26.14 275 ALA B CA 1
ATOM 2007 C C . ALA B 2 79 ? 40.262 30.785 74.162 1.00 25.65 275 ALA B C 1
ATOM 2008 O O . ALA B 2 79 ? 40.507 30.260 73.090 1.00 25.71 275 ALA B O 1
ATOM 2010 N N . LYS B 2 80 ? 41.214 31.273 74.938 1.00 26.44 276 LYS B N 1
ATOM 2011 C CA . LYS B 2 80 ? 42.627 31.162 74.565 1.00 26.64 276 LYS B CA 1
ATOM 2012 C C . LYS B 2 80 ? 43.092 29.719 74.517 1.00 26.21 276 LYS B C 1
ATOM 2013 O O . LYS B 2 80 ? 43.869 29.346 73.653 1.00 26.82 276 LYS B O 1
ATOM 2019 N N . GLN B 2 81 ? 42.625 28.907 75.449 1.00 26.20 277 GLN B N 1
ATOM 2020 C CA . GLN B 2 81 ? 42.962 27.479 75.462 1.00 25.55 277 GLN B CA 1
ATOM 2021 C C . GLN B 2 81 ? 42.379 26.722 74.276 1.00 25.54 277 GLN B C 1
ATOM 2022 O O . GLN B 2 81 ? 43.010 25.817 73.761 1.00 24.57 277 GLN B O 1
ATOM 2028 N N . ILE B 2 82 ? 41.188 27.103 73.821 1.00 25.30 278 ILE B N 1
ATOM 2029 C CA . ILE B 2 82 ? 40.630 26.532 72.610 1.00 25.79 278 ILE B CA 1
ATOM 2030 C C . ILE B 2 82 ? 41.510 26.878 71.400 1.00 26.29 278 ILE B C 1
ATOM 2031 O O . ILE B 2 82 ? 41.957 25.977 70.663 1.00 27.27 278 ILE B O 1
ATOM 2036 N N . ALA B 2 83 ? 41.795 28.164 71.221 1.00 25.87 279 ALA B N 1
ATOM 2037 C CA . ALA B 2 83 ? 42.635 28.607 70.129 1.00 26.20 279 ALA B CA 1
ATOM 2038 C C . ALA B 2 83 ? 44.006 27.908 70.131 1.00 26.74 279 ALA B C 1
ATOM 2039 O O . ALA B 2 83 ? 44.474 27.449 69.089 1.00 25.92 279 ALA B O 1
ATOM 2041 N N . ARG B 2 84 ? 44.642 27.840 71.296 1.00 26.41 280 ARG B N 1
ATOM 2042 C CA . ARG B 2 84 ? 45.913 27.131 71.425 1.00 26.51 280 ARG B CA 1
ATOM 2043 C C . ARG B 2 84 ? 45.832 25.653 71.058 1.00 27.06 280 ARG B C 1
ATOM 2044 O O . ARG B 2 84 ? 46.821 25.092 70.545 1.00 27.03 280 ARG B O 1
ATOM 2052 N N . ASP B 2 85 ? 44.690 25.012 71.320 1.00 25.86 281 ASP B N 1
ATOM 2053 C CA . ASP B 2 85 ? 44.533 23.619 70.939 1.00 25.84 281 ASP B CA 1
ATOM 2054 C C . ASP B 2 85 ? 43.946 23.418 69.538 1.00 25.86 281 ASP B C 1
ATOM 2055 O O . ASP B 2 85 ? 43.441 22.328 69.235 1.00 25.95 281 ASP B O 1
ATOM 2060 N N . GLY B 2 86 ? 44.025 24.432 68.684 1.00 25.63 282 GLY B N 1
ATOM 2061 C CA . GLY B 2 86 ? 43.625 24.290 67.302 1.00 25.79 282 GLY B CA 1
ATOM 2062 C C . GLY B 2 86 ? 44.322 23.080 66.706 1.00 26.20 282 GLY B C 1
ATOM 2063 O O . GLY B 2 86 ? 45.473 22.789 67.040 1.00 26.60 282 GLY B O 1
ATOM 2064 N N . GLU B 2 87 ? 43.616 22.353 65.848 1.00 26.77 283 GLU B N 1
ATOM 2065 C CA . GLU B 2 87 ? 44.138 21.117 65.302 1.00 26.74 283 GLU B CA 1
ATOM 2066 C C . GLU B 2 87 ? 45.509 21.363 64.677 1.00 26.64 283 GLU B C 1
ATOM 2067 O O . GLU B 2 87 ? 45.663 22.241 63.822 1.00 27.08 283 GLU B O 1
ATOM 2073 N N . GLY B 2 88 ? 46.507 20.626 65.164 1.00 25.58 284 GLY B N 1
ATOM 2074 C CA . GLY B 2 88 ? 47.861 20.738 64.642 1.00 26.28 284 GLY B CA 1
ATOM 2075 C C . GLY B 2 88 ? 48.693 21.933 65.123 1.00 26.66 284 GLY B C 1
ATOM 2076 O O . GLY B 2 88 ? 49.836 22.055 64.728 1.00 27.45 284 GLY B O 1
ATOM 2077 N N . ALA B 2 89 ? 48.133 22.817 65.957 1.00 26.60 285 ALA B N 1
ATOM 2078 C CA . ALA B 2 89 ? 48.787 24.060 66.324 1.00 25.95 285 ALA B CA 1
ATOM 2079 C C . ALA B 2 89 ? 50.077 23.822 67.104 1.00 26.29 285 ALA B C 1
ATOM 2080 O O . ALA B 2 89 ? 50.162 22.910 67.904 1.00 26.09 285 ALA B O 1
ATOM 2082 N N . THR B 2 90 ? 51.066 24.676 66.891 1.00 26.26 286 THR B N 1
ATOM 2083 C CA . THR B 2 90 ? 52.212 24.735 67.776 1.00 26.72 286 THR B CA 1
ATOM 2084 C C . THR B 2 90 ? 52.253 26.028 68.586 1.00 27.17 286 THR B C 1
ATOM 2085 O O . THR B 2 90 ? 53.038 26.129 69.508 1.00 25.36 286 THR B O 1
ATOM 2089 N N . LYS B 2 91 ? 51.463 27.030 68.190 1.00 27.51 287 LYS B N 1
ATOM 2090 C CA . LYS B 2 91 ? 51.489 28.343 68.820 1.00 28.62 287 LYS B CA 1
ATOM 2091 C C . LYS B 2 91 ? 50.074 28.909 68.934 1.00 28.64 287 LYS B C 1
ATOM 2092 O O . LYS B 2 91 ? 49.286 28.806 67.995 1.00 29.41 287 LYS B O 1
ATOM 2098 N N . LEU B 2 92 ? 49.791 29.552 70.056 1.00 28.32 288 LEU B N 1
ATOM 2099 C CA . LEU B 2 92 ? 48.722 30.545 70.153 1.00 28.09 288 LEU B CA 1
ATOM 2100 C C . LEU B 2 92 ? 49.225 31.858 69.532 1.00 28.64 288 LEU B C 1
ATOM 2101 O O . LEU B 2 92 ? 50.368 32.251 69.746 1.00 27.58 288 LEU B O 1
ATOM 2106 N N . ILE B 2 93 ? 48.365 32.513 68.751 1.00 28.88 289 ILE B N 1
ATOM 2107 C CA . ILE B 2 93 ? 48.637 33.831 68.207 1.00 29.80 289 ILE B CA 1
ATOM 2108 C C . ILE B 2 93 ? 47.619 34.809 68.796 1.00 29.95 289 ILE B C 1
ATOM 2109 O O . ILE B 2 93 ? 46.402 34.561 68.774 1.00 29.72 289 ILE B O 1
ATOM 2114 N N . GLU B 2 94 ? 48.125 35.882 69.364 1.00 29.44 290 GLU B N 1
ATOM 2115 C CA . GLU B 2 94 ? 47.295 36.950 69.871 1.00 30.58 290 GLU B CA 1
ATOM 2116 C C . GLU B 2 94 ? 47.533 38.184 69.011 1.00 30.66 290 GLU B C 1
ATOM 2117 O O . GLU B 2 94 ? 48.676 38.597 68.834 1.00 31.38 290 GLU B O 1
ATOM 2123 N N . VAL B 2 95 ? 46.458 38.754 68.469 1.00 30.04 291 VAL B N 1
ATOM 2124 C CA . VAL B 2 95 ? 46.538 39.978 67.682 1.00 29.48 291 VAL B CA 1
ATOM 2125 C C . VAL B 2 95 ? 45.846 41.087 68.441 1.00 29.54 291 VAL B C 1
ATOM 2126 O O . VAL B 2 95 ? 44.691 40.931 68.861 1.00 28.01 291 VAL B O 1
ATOM 2130 N N . GLU B 2 96 ? 46.553 42.202 68.645 1.00 29.90 292 GLU B N 1
ATOM 2131 C CA . GLU B 2 96 ? 45.949 43.396 69.229 1.00 30.67 292 GLU B CA 1
ATOM 2132 C C . GLU B 2 96 ? 45.990 44.546 68.247 1.00 29.76 292 GLU B C 1
ATOM 2133 O O . GLU B 2 96 ? 47.063 44.917 67.744 1.00 29.01 292 GLU B O 1
ATOM 2139 N N . VAL B 2 97 ? 44.816 45.121 67.992 1.00 28.83 293 VAL B N 1
ATOM 2140 C CA . VAL B 2 97 ? 44.670 46.258 67.108 1.00 28.39 293 VAL B CA 1
ATOM 2141 C C . VAL B 2 97 ? 44.294 47.462 67.954 1.00 28.36 293 VAL B C 1
ATOM 2142 O O . VAL B 2 97 ? 43.382 47.390 68.790 1.00 27.89 293 VAL B O 1
ATOM 2146 N N . THR B 2 98 ? 45.023 48.562 67.762 1.00 27.92 294 THR B N 1
ATOM 2147 C CA . THR B 2 98 ? 44.687 49.834 68.373 1.00 27.64 294 THR B CA 1
ATOM 2148 C C . THR B 2 98 ? 44.527 50.885 67.281 1.00 26.63 294 THR B C 1
ATOM 2149 O O . THR B 2 98 ? 44.879 50.667 66.138 1.00 26.99 294 THR B O 1
ATOM 2153 N N . GLY B 2 99 ? 43.966 52.023 67.636 1.00 26.11 295 GLY B N 1
ATOM 2154 C CA . GLY B 2 99 ? 43.830 53.099 66.696 1.00 26.08 295 GLY B CA 1
ATOM 2155 C C . GLY B 2 99 ? 42.806 52.854 65.614 1.00 25.84 295 GLY B C 1
ATOM 2156 O O . GLY B 2 99 ? 42.859 53.504 64.595 1.00 25.77 295 GLY B O 1
ATOM 2157 N N . ALA B 2 100 ? 41.857 51.941 65.835 1.00 26.20 296 ALA B N 1
ATOM 2158 C CA . ALA B 2 100 ? 40.779 51.721 64.858 1.00 25.63 296 ALA B CA 1
ATOM 2159 C C . ALA B 2 100 ? 39.678 52.768 65.026 1.00 25.30 296 ALA B C 1
ATOM 2160 O O . ALA B 2 100 ? 39.650 53.492 66.019 1.00 25.24 296 ALA B O 1
ATOM 2162 N N . ALA B 2 101 ? 38.767 52.847 64.064 1.00 24.70 297 ALA B N 1
ATOM 2163 C CA . ALA B 2 101 ? 37.621 53.760 64.145 1.00 24.48 297 ALA B CA 1
ATOM 2164 C C . ALA B 2 101 ? 36.779 53.507 65.399 1.00 24.04 297 ALA B C 1
ATOM 2165 O O . ALA B 2 101 ? 36.235 54.426 65.996 1.00 23.04 297 ALA B O 1
ATOM 2167 N N . ASN B 2 102 ? 36.670 52.246 65.804 1.00 23.70 298 ASN B N 1
ATOM 2168 C CA . ASN B 2 102 ? 35.978 51.905 67.048 1.00 23.85 298 ASN B CA 1
ATOM 2169 C C . ASN B 2 102 ? 36.404 50.510 67.460 1.00 24.05 298 ASN B C 1
ATOM 2170 O O . ASN B 2 102 ? 37.137 49.842 66.720 1.00 23.26 298 ASN B O 1
ATOM 2175 N N . ASP B 2 103 ? 35.993 50.105 68.654 1.00 24.37 299 ASP B N 1
ATOM 2176 C CA . ASP B 2 103 ? 36.377 48.805 69.206 1.00 25.12 299 ASP B CA 1
ATOM 2177 C C . ASP B 2 103 ? 35.899 47.627 68.342 1.00 25.32 299 ASP B C 1
ATOM 2178 O O . ASP B 2 103 ? 36.594 46.618 68.207 1.00 24.87 299 ASP B O 1
ATOM 2183 N N . GLN B 2 104 ? 34.704 47.751 67.774 1.00 26.07 300 GLN B N 1
ATOM 2184 C CA . GLN B 2 104 ? 34.176 46.705 66.906 1.00 27.63 300 GLN B CA 1
ATOM 2185 C C . GLN B 2 104 ? 35.067 46.479 65.699 1.00 27.00 300 GLN B C 1
ATOM 2186 O O . GLN B 2 104 ? 35.427 45.341 65.392 1.00 27.45 300 GLN B O 1
ATOM 2192 N N . GLU B 2 105 ? 35.422 47.561 65.013 1.00 26.42 301 GLU B N 1
ATOM 2193 C CA . GLU B 2 105 ? 36.358 47.462 63.892 1.00 26.65 301 GLU B CA 1
ATOM 2194 C C . GLU B 2 105 ? 37.746 46.965 64.286 1.00 26.19 301 GLU B C 1
ATOM 2195 O O . GLU B 2 105 ? 38.335 46.206 63.542 1.00 25.16 301 GLU B O 1
ATOM 2201 N N . ALA B 2 106 ? 38.271 47.371 65.445 1.00 26.24 302 ALA B N 1
ATOM 2202 C CA . ALA B 2 106 ? 39.559 46.811 65.908 1.00 26.41 302 ALA B CA 1
ATOM 2203 C C . ALA B 2 106 ? 39.482 45.281 66.028 1.00 26.52 302 ALA B C 1
ATOM 2204 O O . ALA B 2 106 ? 40.393 44.554 65.614 1.00 27.32 302 ALA B O 1
ATOM 2206 N N . GLY B 2 107 ? 38.396 44.805 66.619 1.00 26.87 303 GLY B N 1
ATOM 2207 C CA . GLY B 2 107 ? 38.158 43.378 66.741 1.00 27.52 303 GLY B CA 1
ATOM 2208 C C . GLY B 2 107 ? 38.089 42.669 65.390 1.00 27.82 303 GLY B C 1
ATOM 2209 O O . GLY B 2 107 ? 38.660 41.595 65.232 1.00 26.54 303 GLY B O 1
ATOM 2218 N N . VAL B 2 109 ? 39.347 43.637 62.507 1.00 26.48 305 VAL B N 1
ATOM 2219 C CA . VAL B 2 109 ? 40.691 43.650 61.910 1.00 26.35 305 VAL B CA 1
ATOM 2220 C C . VAL B 2 109 ? 41.598 42.595 62.569 1.00 25.94 305 VAL B C 1
ATOM 2221 O O . VAL B 2 109 ? 42.300 41.868 61.877 1.00 25.45 305 VAL B O 1
ATOM 2225 N N . ALA B 2 110 ? 41.566 42.519 63.893 1.00 26.06 306 ALA B N 1
ATOM 2226 C CA . ALA B 2 110 ? 42.375 41.562 64.636 1.00 26.22 306 ALA B CA 1
ATOM 2227 C C . ALA B 2 110 ? 42.036 40.136 64.208 1.00 26.88 306 ALA B C 1
ATOM 2228 O O . ALA B 2 110 ? 42.930 39.327 63.994 1.00 27.74 306 ALA B O 1
ATOM 2230 N N . LYS B 2 111 ? 40.743 39.849 64.064 1.00 27.00 307 LYS B N 1
ATOM 2231 C CA . LYS B 2 111 ? 40.317 38.514 63.707 1.00 27.38 307 LYS B CA 1
ATOM 2232 C C . LYS B 2 111 ? 40.658 38.196 62.255 1.00 27.81 307 LYS B C 1
ATOM 2233 O O . LYS B 2 111 ? 40.994 37.044 61.937 1.00 27.65 307 LYS B O 1
ATOM 2244 N N . GLN B 2 112 ? 40.565 39.196 61.380 1.00 27.29 308 GLN B N 1
ATOM 2245 C CA . GLN B 2 112 ? 40.922 38.989 59.978 1.00 27.54 308 GLN B CA 1
ATOM 2246 C C . GLN B 2 112 ? 42.382 38.587 59.860 1.00 27.54 308 GLN B C 1
ATOM 2247 O O . GLN B 2 112 ? 42.744 37.683 59.088 1.00 27.27 308 GLN B O 1
ATOM 2253 N N . ILE B 2 113 ? 43.229 39.231 60.655 1.00 27.28 309 ILE B N 1
ATOM 2254 C CA . ILE B 2 113 ? 44.637 38.876 60.668 1.00 28.58 309 ILE B CA 1
ATOM 2255 C C . ILE B 2 113 ? 44.882 37.451 61.194 1.00 29.01 309 ILE B C 1
ATOM 2256 O O . ILE B 2 113 ? 45.590 36.664 60.538 1.00 29.52 309 ILE B O 1
ATOM 2261 N N . VAL B 2 114 ? 44.307 37.106 62.342 1.00 30.42 310 VAL B N 1
ATOM 2262 C CA . VAL B 2 114 ? 44.571 35.768 62.906 1.00 30.92 310 VAL B CA 1
ATOM 2263 C C . VAL B 2 114 ? 43.926 34.653 62.149 1.00 30.43 310 VAL B C 1
ATOM 2264 O O . VAL B 2 114 ? 44.287 33.503 62.395 1.00 31.01 310 VAL B O 1
ATOM 2268 N N . GLY B 2 115 ? 42.938 34.975 61.313 1.00 29.36 311 GLY B N 1
ATOM 2269 C CA . GLY B 2 115 ? 42.254 33.997 60.481 1.00 29.31 311 GLY B CA 1
ATOM 2270 C C . GLY B 2 115 ? 42.839 33.833 59.095 1.00 29.53 311 GLY B C 1
ATOM 2271 O O . GLY B 2 115 ? 42.360 33.031 58.329 1.00 29.18 311 GLY B O 1
ATOM 2272 N N . SER B 2 116 ? 43.871 34.611 58.755 1.00 28.59 312 SER B N 1
ATOM 2273 C CA . SER B 2 116 ? 44.450 34.566 57.412 1.00 27.90 312 SER B CA 1
ATOM 2274 C C . SER B 2 116 ? 45.332 33.338 57.302 1.00 27.95 312 SER B C 1
ATOM 2275 O O . SER B 2 116 ? 46.228 33.169 58.102 1.00 28.08 312 SER B O 1
ATOM 2278 N N . ASP B 2 117 ? 45.104 32.496 56.302 1.00 28.71 313 ASP B N 1
ATOM 2279 C CA . ASP B 2 117 ? 45.935 31.312 56.132 1.00 29.04 313 ASP B CA 1
ATOM 2280 C C . ASP B 2 117 ? 47.380 31.659 55.810 1.00 28.48 313 ASP B C 1
ATOM 2281 O O . ASP B 2 117 ? 48.294 30.904 56.152 1.00 28.45 313 ASP B O 1
ATOM 2286 N N . LEU B 2 118 ? 47.600 32.791 55.150 1.00 28.03 314 LEU B N 1
ATOM 2287 C CA . LEU B 2 118 ? 48.961 33.213 54.885 1.00 27.70 314 LEU B CA 1
ATOM 2288 C C . LEU B 2 118 ? 49.648 33.695 56.174 1.00 27.59 314 LEU B C 1
ATOM 2289 O O . LEU B 2 118 ? 50.821 33.408 56.387 1.00 27.66 314 LEU B O 1
ATOM 2294 N N . VAL B 2 119 ? 48.944 34.434 57.021 1.00 27.57 315 VAL B N 1
ATOM 2295 C CA . VAL B 2 119 ? 49.502 34.791 58.329 1.00 27.78 315 VAL B CA 1
ATOM 2296 C C . VAL B 2 119 ? 49.771 33.540 59.164 1.00 27.91 315 VAL B C 1
ATOM 2297 O O . VAL B 2 119 ? 50.847 33.404 59.750 1.00 28.25 315 VAL B O 1
ATOM 2301 N N . LYS B 2 120 ? 48.815 32.627 59.189 1.00 27.32 316 LYS B N 1
ATOM 2302 C CA . LYS B 2 120 ? 48.915 31.428 60.044 1.00 27.82 316 LYS B CA 1
ATOM 2303 C C . LYS B 2 120 ? 50.095 30.515 59.645 1.00 27.78 316 LYS B C 1
ATOM 2304 O O . LYS B 2 120 ? 50.799 29.967 60.500 1.00 27.44 316 LYS B O 1
ATOM 2310 N N . THR B 2 121 ? 50.356 30.409 58.344 1.00 28.47 317 THR B N 1
ATOM 2311 C CA . THR B 2 121 ? 51.480 29.613 57.859 1.00 27.91 317 THR B CA 1
ATOM 2312 C C . THR B 2 121 ? 52.821 30.333 58.039 1.00 28.33 317 THR B C 1
ATOM 2313 O O . THR B 2 121 ? 53.844 29.694 58.306 1.00 28.36 317 THR B O 1
ATOM 2317 N N . ALA B 2 122 ? 52.833 31.651 57.857 1.00 27.91 318 ALA B N 1
ATOM 2318 C CA . ALA B 2 122 ? 54.047 32.435 58.140 1.00 27.91 318 ALA B CA 1
ATOM 2319 C C . ALA B 2 122 ? 54.477 32.199 59.595 1.00 28.12 318 ALA B C 1
ATOM 2320 O O . ALA B 2 122 ? 55.643 31.979 59.858 1.00 28.12 318 ALA B O 1
ATOM 2322 N N . ILE B 2 123 ? 53.537 32.215 60.532 1.00 28.73 319 ILE B N 1
ATOM 2323 C CA . ILE B 2 123 ? 53.900 32.041 61.936 1.00 28.92 319 ILE B CA 1
ATOM 2324 C C . ILE B 2 123 ? 54.458 30.642 62.169 1.00 28.86 319 ILE B C 1
ATOM 2325 O O . ILE B 2 123 ? 55.463 30.480 62.856 1.00 27.87 319 ILE B O 1
ATOM 2330 N N . TYR B 2 124 ? 53.836 29.625 61.581 1.00 28.37 320 TYR B N 1
ATOM 2331 C CA . TYR B 2 124 ? 54.419 28.286 61.628 1.00 28.27 320 TYR B CA 1
ATOM 2332 C C . TYR B 2 124 ? 55.864 28.252 61.117 1.00 28.26 320 TYR B C 1
ATOM 2333 O O . TYR B 2 124 ? 56.705 27.548 61.680 1.00 27.07 320 TYR B O 1
ATOM 2342 N N . GLY B 2 125 ? 56.138 28.969 60.033 1.00 27.11 321 GLY B N 1
ATOM 2343 C CA . GLY B 2 125 ? 57.479 29.022 59.483 1.00 27.76 321 GLY B CA 1
ATOM 2344 C C . GLY B 2 125 ? 58.406 29.991 60.194 1.00 28.41 321 GLY B C 1
ATOM 2345 O O . GLY B 2 125 ? 59.544 30.175 59.774 1.00 27.75 321 GLY B O 1
ATOM 2346 N N . ALA B 2 126 ? 57.927 30.626 61.267 1.00 28.94 322 ALA B N 1
ATOM 2347 C CA . ALA B 2 126 ? 58.697 31.633 61.992 1.00 29.88 322 ALA B CA 1
ATOM 2348 C C . ALA B 2 126 ? 59.141 32.768 61.058 1.00 30.16 322 ALA B C 1
ATOM 2349 O O . ALA B 2 126 ? 60.251 33.257 61.157 1.00 29.14 322 ALA B O 1
ATOM 2351 N N . ASP B 2 127 ? 58.234 33.181 60.173 1.00 31.26 323 ASP B N 1
ATOM 2352 C CA . ASP B 2 127 ? 58.477 34.245 59.173 1.00 31.61 323 ASP B CA 1
ATOM 2353 C C . ASP B 2 127 ? 57.762 35.500 59.659 1.00 31.44 323 ASP B C 1
ATOM 2354 O O . ASP B 2 127 ? 56.529 35.524 59.730 1.00 30.84 323 ASP B O 1
ATOM 2359 N N . ALA B 2 128 ? 58.508 36.549 59.984 1.00 31.18 324 ALA B N 1
ATOM 2360 C CA . ALA B 2 128 ? 57.875 37.782 60.450 1.00 31.74 324 ALA B CA 1
ATOM 2361 C C . ALA B 2 128 ? 57.394 38.585 59.237 1.00 31.77 324 ALA B C 1
ATOM 2362 O O . ALA B 2 128 ? 57.979 39.597 58.871 1.00 31.91 324 ALA B O 1
ATOM 2364 N N . ASN B 2 129 ? 56.311 38.112 58.637 1.00 31.53 325 ASN B N 1
ATOM 2365 C CA . ASN B 2 129 ? 55.839 38.604 57.345 1.00 30.86 325 ASN B CA 1
ATOM 2366 C C . ASN B 2 129 ? 54.747 39.656 57.535 1.00 30.36 325 ASN B C 1
ATOM 2367 O O . ASN B 2 129 ? 53.535 39.343 57.559 1.00 30.36 325 ASN B O 1
ATOM 2372 N N . TRP B 2 130 ? 55.170 40.907 57.688 1.00 28.94 326 TRP B N 1
ATOM 2373 C CA . TRP B 2 130 ? 54.211 41.982 57.896 1.00 28.15 326 TRP B CA 1
ATOM 2374 C C . TRP B 2 130 ? 53.366 42.225 56.636 1.00 27.27 326 TRP B C 1
ATOM 2375 O O . TRP B 2 130 ? 52.264 42.779 56.733 1.00 28.13 326 TRP B O 1
ATOM 2386 N N . GLY B 2 131 ? 53.886 41.836 55.483 1.00 26.33 327 GLY B N 1
ATOM 2387 C CA . GLY B 2 131 ? 53.170 41.963 54.210 1.00 26.90 327 GLY B CA 1
ATOM 2388 C C . GLY B 2 131 ? 51.846 41.198 54.215 1.00 27.03 327 GLY B C 1
ATOM 2389 O O . GLY B 2 131 ? 50.808 41.686 53.737 1.00 26.78 327 GLY B O 1
ATOM 2390 N N . ARG B 2 132 ? 51.887 39.990 54.747 1.00 27.26 328 ARG B N 1
ATOM 2391 C CA . ARG B 2 132 ? 50.690 39.172 54.897 1.00 26.87 328 ARG B CA 1
ATOM 2392 C C . ARG B 2 132 ? 49.721 39.757 55.912 1.00 27.40 328 ARG B C 1
ATOM 2393 O O . ARG B 2 132 ? 48.509 39.687 55.725 1.00 28.40 328 ARG B O 1
ATOM 2401 N N . ILE B 2 133 ? 50.246 40.341 56.987 1.00 27.60 329 ILE B N 1
ATOM 2402 C CA . ILE B 2 133 ? 49.416 40.979 57.991 1.00 27.94 329 ILE B CA 1
ATOM 2403 C C . ILE B 2 133 ? 48.695 42.196 57.375 1.00 28.71 329 ILE B C 1
ATOM 2404 O O . ILE B 2 133 ? 47.478 42.355 57.522 1.00 28.91 329 ILE B O 1
ATOM 2409 N N . ILE B 2 134 ? 49.434 43.042 56.654 1.00 28.17 330 ILE B N 1
ATOM 2410 C CA . ILE B 2 134 ? 48.844 44.286 56.151 1.00 28.28 330 ILE B CA 1
ATOM 2411 C C . ILE B 2 134 ? 47.842 44.004 55.037 1.00 28.06 330 ILE B C 1
ATOM 2412 O O . ILE B 2 134 ? 46.896 44.748 54.832 1.00 26.60 330 ILE B O 1
ATOM 2417 N N . CYS B 2 135 ? 48.065 42.917 54.310 1.00 28.27 331 CYS B N 1
ATOM 2418 C CA . CYS B 2 135 ? 47.128 42.497 53.311 1.00 27.80 331 CYS B CA 1
ATOM 2419 C C . CYS B 2 135 ? 45.778 42.174 53.971 1.00 27.09 331 CYS B C 1
ATOM 2420 O O . CYS B 2 135 ? 44.753 42.622 53.503 1.00 26.78 331 CYS B O 1
ATOM 2423 N N . ALA B 2 136 ? 45.804 41.455 55.084 1.00 26.95 332 ALA B N 1
ATOM 2424 C CA . ALA B 2 136 ? 44.594 41.111 55.840 1.00 26.56 332 ALA B CA 1
ATOM 2425 C C . ALA B 2 136 ? 43.913 42.363 56.437 1.00 27.09 332 ALA B C 1
ATOM 2426 O O . ALA B 2 136 ? 42.685 42.490 56.417 1.00 26.64 332 ALA B O 1
ATOM 2428 N N . ILE B 2 137 ? 44.707 43.308 56.926 1.00 26.42 333 ILE B N 1
ATOM 2429 C CA . ILE B 2 137 ? 44.153 44.598 57.392 1.00 26.48 333 ILE B CA 1
ATOM 2430 C C . ILE B 2 137 ? 43.325 45.203 56.272 1.00 26.28 333 ILE B C 1
ATOM 2431 O O . ILE B 2 137 ? 42.163 45.612 56.443 1.00 25.98 333 ILE B O 1
ATOM 2436 N N . GLY B 2 138 ? 43.920 45.210 55.090 1.00 26.06 334 GLY B N 1
ATOM 2437 C CA . GLY B 2 138 ? 43.325 45.815 53.935 1.00 25.04 334 GLY B CA 1
ATOM 2438 C C . GLY B 2 138 ? 42.043 45.237 53.401 1.00 24.66 334 GLY B C 1
ATOM 2439 O O . GLY B 2 138 ? 41.268 45.961 52.764 1.00 23.80 334 GLY B O 1
ATOM 2440 N N . TYR B 2 139 ? 41.836 43.936 53.563 1.00 24.86 335 TYR B N 1
ATOM 2441 C CA . TYR B 2 139 ? 40.592 43.337 53.105 1.00 25.82 335 TYR B CA 1
ATOM 2442 C C . TYR B 2 139 ? 39.586 43.107 54.247 1.00 26.63 335 TYR B C 1
ATOM 2443 O O . TYR B 2 139 ? 38.534 42.534 54.043 1.00 25.92 335 TYR B O 1
ATOM 2452 N N . SER B 2 140 ? 39.881 43.641 55.423 1.00 27.72 336 SER B N 1
ATOM 2453 C CA . SER B 2 140 ? 39.004 43.471 56.586 1.00 29.03 336 SER B CA 1
ATOM 2454 C C . SER B 2 140 ? 37.628 44.146 56.473 1.00 29.25 336 SER B C 1
ATOM 2455 O O . SER B 2 140 ? 36.688 43.797 57.208 1.00 30.62 336 SER B O 1
ATOM 2458 N N . GLY B 2 141 ? 37.475 45.101 55.561 1.00 28.50 337 GLY B N 1
ATOM 2459 C CA . GLY B 2 141 ? 36.223 45.821 55.427 1.00 28.91 337 GLY B CA 1
ATOM 2460 C C . GLY B 2 141 ? 36.107 47.014 56.379 1.00 29.12 337 GLY B C 1
ATOM 2461 O O . GLY B 2 141 ? 35.076 47.659 56.431 1.00 29.83 337 GLY B O 1
ATOM 2462 N N . CYS B 2 142 ? 37.168 47.319 57.110 1.00 28.84 338 CYS B N 1
ATOM 2463 C CA . CYS B 2 142 ? 37.141 48.369 58.097 1.00 29.24 338 CYS B CA 1
ATOM 2464 C C . CYS B 2 142 ? 37.822 49.630 57.579 1.00 29.37 338 CYS B C 1
ATOM 2465 O O . CYS B 2 142 ? 38.510 49.595 56.566 1.00 28.84 338 CYS B O 1
ATOM 2468 N N . GLU B 2 143 ? 37.598 50.753 58.264 1.00 28.48 339 GLU B N 1
ATOM 2469 C CA . GLU B 2 143 ? 38.248 51.988 57.902 1.00 28.74 339 GLU B CA 1
ATOM 2470 C C . GLU B 2 143 ? 39.776 51.856 58.104 1.00 28.67 339 GLU B C 1
ATOM 2471 O O . GLU B 2 143 ? 40.259 51.582 59.213 1.00 28.46 339 GLU B O 1
ATOM 2477 N N . VAL B 2 144 ? 40.517 52.030 57.012 1.00 28.78 340 VAL B N 1
ATOM 2478 C CA . VAL B 2 144 ? 41.966 51.828 56.967 1.00 28.80 340 VAL B CA 1
ATOM 2479 C C . VAL B 2 144 ? 42.596 52.910 56.100 1.00 28.04 340 VAL B C 1
ATOM 2480 O O . VAL B 2 144 ? 42.146 53.150 54.985 1.00 28.05 340 VAL B O 1
ATOM 2484 N N . ASN B 2 145 ? 43.640 53.554 56.599 1.00 26.98 341 ASN B N 1
ATOM 2485 C CA . ASN B 2 145 ? 44.500 54.386 55.760 1.00 26.59 341 ASN B CA 1
ATOM 2486 C C . ASN B 2 145 ? 45.774 53.595 55.510 1.00 26.51 341 ASN B C 1
ATOM 2487 O O . ASN B 2 145 ? 46.557 53.371 56.430 1.00 26.07 341 ASN B O 1
ATOM 2492 N N . GLN B 2 146 ? 45.985 53.161 54.274 1.00 27.06 342 GLN B N 1
ATOM 2493 C CA . GLN B 2 146 ? 47.125 52.292 53.958 1.00 27.83 342 GLN B CA 1
ATOM 2494 C C . GLN B 2 146 ? 48.514 52.923 54.221 1.00 28.06 342 GLN B C 1
ATOM 2495 O O . GLN B 2 146 ? 49.509 52.198 54.349 1.00 27.93 342 GLN B O 1
ATOM 2501 N N . GLU B 2 147 ? 48.578 54.243 54.324 1.00 27.95 343 GLU B N 1
ATOM 2502 C CA . GLU B 2 147 ? 49.850 54.919 54.574 1.00 28.32 343 GLU B CA 1
ATOM 2503 C C . GLU B 2 147 ? 50.167 55.213 56.058 1.00 28.26 343 GLU B C 1
ATOM 2504 O O . GLU B 2 147 ? 51.212 55.781 56.355 1.00 27.39 343 GLU B O 1
ATOM 2510 N N . THR B 2 148 ? 49.292 54.835 56.995 1.00 28.43 344 THR B N 1
ATOM 2511 C CA . THR B 2 148 ? 49.518 55.161 58.399 1.00 27.87 344 THR B CA 1
ATOM 2512 C C . THR B 2 148 ? 49.338 53.944 59.311 1.00 28.25 344 THR B C 1
ATOM 2513 O O . THR B 2 148 ? 48.583 53.986 60.299 1.00 28.06 344 THR B O 1
ATOM 2517 N N . ILE B 2 149 ? 50.030 52.856 58.979 1.00 27.88 345 ILE B N 1
ATOM 2518 C CA . ILE B 2 149 ? 49.917 51.607 59.722 1.00 28.16 345 ILE B CA 1
ATOM 2519 C C . ILE B 2 149 ? 51.235 51.225 60.382 1.00 27.87 345 ILE B C 1
ATOM 2520 O O . ILE B 2 149 ? 52.279 51.230 59.741 1.00 27.40 345 ILE B O 1
ATOM 2525 N N . ASP B 2 150 ? 51.165 50.913 61.671 1.00 27.03 346 ASP B N 1
ATOM 2526 C CA . ASP B 2 150 ? 52.307 50.373 62.417 1.00 27.41 346 ASP B CA 1
ATOM 2527 C C . ASP B 2 150 ? 52.000 48.892 62.704 1.00 27.68 346 ASP B C 1
ATOM 2528 O O . ASP B 2 150 ? 50.864 48.559 63.091 1.00 27.26 346 ASP B O 1
ATOM 2533 N N . ILE B 2 151 ? 53.010 48.039 62.509 1.00 27.64 347 ILE B N 1
ATOM 2534 C CA . ILE B 2 151 ? 52.939 46.599 62.820 1.00 27.92 347 ILE B CA 1
ATOM 2535 C C . ILE B 2 151 ? 54.168 46.188 63.632 1.00 27.99 347 ILE B C 1
ATOM 2536 O O . ILE B 2 151 ? 55.315 46.494 63.256 1.00 27.88 347 ILE B O 1
ATOM 2541 N N . ALA B 2 152 ? 53.917 45.530 64.763 1.00 28.52 348 ALA B N 1
ATOM 2542 C CA . ALA B 2 152 ? 54.955 44.921 65.576 1.00 28.49 348 ALA B CA 1
ATOM 2543 C C . ALA B 2 152 ? 54.690 43.426 65.750 1.00 29.62 348 ALA B C 1
ATOM 2544 O O . ALA B 2 152 ? 53.534 42.962 65.732 1.00 29.29 348 ALA B O 1
ATOM 2546 N N . ILE B 2 153 ? 55.781 42.683 65.863 1.00 29.63 349 ILE B N 1
ATOM 2547 C CA . ILE B 2 153 ? 55.755 41.268 66.135 1.00 31.05 349 ILE B CA 1
ATOM 2548 C C . ILE B 2 153 ? 56.606 41.100 67.401 1.00 30.17 349 ILE B C 1
ATOM 2549 O O . ILE B 2 153 ? 57.809 41.382 67.408 1.00 29.28 349 ILE B O 1
ATOM 2554 N N . GLY B 2 154 ? 55.964 40.711 68.496 1.00 29.12 350 GLY B N 1
ATOM 2555 C CA . GLY B 2 154 ? 56.581 40.804 69.805 1.00 29.34 350 GLY B CA 1
ATOM 2556 C C . GLY B 2 154 ? 57.033 42.246 70.002 1.00 29.12 350 GLY B C 1
ATOM 2557 O O . GLY B 2 154 ? 56.323 43.170 69.610 1.00 29.48 350 GLY B O 1
ATOM 2558 N N . PRO B 2 155 ? 58.244 42.443 70.537 1.00 28.67 351 PRO B N 1
ATOM 2559 C CA . PRO B 2 155 ? 58.734 43.800 70.766 1.00 28.48 351 PRO B CA 1
ATOM 2560 C C . PRO B 2 155 ? 59.338 44.447 69.519 1.00 27.99 351 PRO B C 1
ATOM 2561 O O . PRO B 2 155 ? 59.803 45.568 69.599 1.00 27.20 351 PRO B O 1
ATOM 2565 N N . ILE B 2 156 ? 59.308 43.765 68.379 1.00 27.45 352 ILE B N 1
ATOM 2566 C CA . ILE B 2 156 ? 59.990 44.258 67.189 1.00 27.12 352 ILE B CA 1
ATOM 2567 C C . ILE B 2 156 ? 59.016 44.991 66.284 1.00 26.17 352 ILE B C 1
ATOM 2568 O O . ILE B 2 156 ? 58.069 44.396 65.760 1.00 26.18 352 ILE B O 1
ATOM 2573 N N . VAL B 2 157 ? 59.229 46.284 66.111 1.00 25.75 353 VAL B N 1
ATOM 2574 C CA . VAL B 2 157 ? 58.399 47.065 65.202 1.00 26.75 353 VAL B CA 1
ATOM 2575 C C . VAL B 2 157 ? 58.929 46.832 63.795 1.00 26.59 353 VAL B C 1
ATOM 2576 O O . VAL B 2 157 ? 60.089 47.175 63.480 1.00 26.50 353 VAL B O 1
ATOM 2580 N N . THR B 2 158 ? 58.105 46.217 62.967 1.00 26.75 354 THR B N 1
ATOM 2581 C CA . THR B 2 158 ? 58.490 45.850 61.608 1.00 27.45 354 THR B CA 1
ATOM 2582 C C . THR B 2 158 ? 58.068 46.884 60.559 1.00 27.86 354 THR B C 1
ATOM 2583 O O . THR B 2 158 ? 58.687 47.009 59.505 1.00 27.46 354 THR B O 1
ATOM 2587 N N . LEU B 2 159 ? 56.991 47.598 60.851 1.00 28.07 355 LEU B N 1
ATOM 2588 C CA . LEU B 2 159 ? 56.451 48.613 59.960 1.00 27.77 355 LEU B CA 1
ATOM 2589 C C . LEU B 2 159 ? 56.012 49.804 60.810 1.00 27.82 355 LEU B C 1
ATOM 2590 O O . LEU B 2 159 ? 55.280 49.639 61.799 1.00 27.17 355 LEU B O 1
ATOM 2595 N N . LYS B 2 160 ? 56.436 50.994 60.411 1.00 27.88 356 LYS B N 1
ATOM 2596 C CA . LYS B 2 160 ? 56.093 52.219 61.113 1.00 28.25 356 LYS B CA 1
ATOM 2597 C C . LYS B 2 160 ? 55.638 53.234 60.073 1.00 28.37 356 LYS B C 1
ATOM 2598 O O . LYS B 2 160 ? 56.381 53.553 59.137 1.00 26.25 356 LYS B O 1
ATOM 2601 N N . GLN B 2 161 ? 54.404 53.713 60.241 1.00 28.72 357 GLN B N 1
ATOM 2602 C CA . GLN B 2 161 ? 53.732 54.576 59.279 1.00 29.04 357 GLN B CA 1
ATOM 2603 C C . GLN B 2 161 ? 53.874 54.033 57.882 1.00 28.39 357 GLN B C 1
ATOM 2604 O O . GLN B 2 161 ? 54.234 54.758 56.958 1.00 27.26 357 GLN B O 1
ATOM 2610 N N . SER B 2 162 ? 53.608 52.744 57.759 1.00 28.08 358 SER B N 1
ATOM 2611 C CA . SER B 2 162 ? 53.617 52.022 56.485 1.00 28.59 358 SER B CA 1
ATOM 2612 C C . SER B 2 162 ? 54.983 52.007 55.756 1.00 28.69 358 SER B C 1
ATOM 2613 O O . SER B 2 162 ? 55.047 51.810 54.548 1.00 27.89 358 SER B O 1
ATOM 2616 N N . GLU B 2 163 ? 56.067 52.186 56.517 1.00 28.71 359 GLU B N 1
ATOM 2617 C CA . GLU B 2 163 ? 57.434 52.075 56.001 1.00 29.28 359 GLU B CA 1
ATOM 2618 C C . GLU B 2 163 ? 58.160 50.978 56.774 1.00 29.40 359 GLU B C 1
ATOM 2619 O O . GLU B 2 163 ? 58.172 50.999 58.014 1.00 27.94 359 GLU B O 1
ATOM 2625 N N . PRO B 2 164 ? 58.764 50.005 56.054 1.00 29.75 360 PRO B N 1
ATOM 2626 C CA . PRO B 2 164 ? 59.546 48.977 56.763 1.00 29.91 360 PRO B CA 1
ATOM 2627 C C . PRO B 2 164 ? 60.729 49.581 57.530 1.00 29.12 360 PRO B C 1
ATOM 2628 O O . PRO B 2 164 ? 61.267 50.597 57.128 1.00 28.45 360 PRO B O 1
ATOM 2632 N N . THR B 2 165 ? 61.073 48.981 58.667 1.00 28.87 361 THR B N 1
ATOM 2633 C CA . THR B 2 165 ? 61.943 49.623 59.667 1.00 28.10 361 THR B CA 1
ATOM 2634 C C . THR B 2 165 ? 63.391 49.155 59.584 1.00 28.58 361 THR B C 1
ATOM 2635 O O . THR B 2 165 ? 64.278 49.722 60.228 1.00 28.01 361 THR B O 1
ATOM 2639 N N . GLY B 2 166 ? 63.639 48.115 58.801 1.00 28.92 362 GLY B N 1
ATOM 2640 C CA . GLY B 2 166 ? 64.982 47.562 58.723 1.00 29.68 362 GLY B CA 1
ATOM 2641 C C . GLY B 2 166 ? 65.341 46.723 59.945 1.00 29.44 362 GLY B C 1
ATOM 2642 O O . GLY B 2 166 ? 66.514 46.538 60.256 1.00 29.56 362 GLY B O 1
ATOM 2643 N N . PHE B 2 167 ? 64.322 46.234 60.634 1.00 29.81 363 PHE B N 1
ATOM 2644 C CA . PHE B 2 167 ? 64.485 45.318 61.776 1.00 29.94 363 PHE B CA 1
ATOM 2645 C C . PHE B 2 167 ? 65.294 44.055 61.448 1.00 30.46 363 PHE B C 1
ATOM 2646 O O . PHE B 2 167 ? 65.369 43.629 60.288 1.00 30.06 363 PHE B O 1
ATOM 2654 N N . SER B 2 168 ? 65.872 43.454 62.487 1.00 31.13 364 SER B N 1
ATOM 2655 C CA . SER B 2 168 ? 66.625 42.218 62.325 1.00 31.59 364 SER B CA 1
ATOM 2656 C C . SER B 2 168 ? 65.681 41.058 62.071 1.00 32.19 364 SER B C 1
ATOM 2657 O O . SER B 2 168 ? 64.826 40.731 62.913 1.00 31.62 364 SER B O 1
ATOM 2660 N N . GLU B 2 169 ? 65.844 40.416 60.918 1.00 33.12 365 GLU B N 1
ATOM 2661 C CA . GLU B 2 169 ? 65.038 39.239 60.599 1.00 34.68 365 GLU B CA 1
ATOM 2662 C C . GLU B 2 169 ? 65.442 38.017 61.427 1.00 33.63 365 GLU B C 1
ATOM 2663 O O . GLU B 2 169 ? 64.587 37.217 61.778 1.00 34.13 365 GLU B O 1
ATOM 2669 N N . GLU B 2 170 ? 66.725 37.890 61.750 1.00 33.24 366 GLU B N 1
ATOM 2670 C CA . GLU B 2 170 ? 67.186 36.819 62.641 1.00 32.92 366 GLU B CA 1
ATOM 2671 C C . GLU B 2 170 ? 66.525 36.937 64.024 1.00 32.65 366 GLU B C 1
ATOM 2672 O O . GLU B 2 170 ? 66.089 35.939 64.611 1.00 31.64 366 GLU B O 1
ATOM 2674 N N . GLU B 2 171 ? 66.452 38.170 64.518 1.00 32.11 367 GLU B N 1
ATOM 2675 C CA . GLU B 2 171 ? 65.790 38.484 65.782 1.00 32.42 367 GLU B CA 1
ATOM 2676 C C . GLU B 2 171 ? 64.299 38.184 65.758 1.00 30.78 367 GLU B C 1
ATOM 2677 O O . GLU B 2 171 ? 63.765 37.594 66.693 1.00 28.66 367 GLU B O 1
ATOM 2683 N N . ALA B 2 172 ? 63.629 38.605 64.689 1.00 29.67 368 ALA B N 1
ATOM 2684 C CA . ALA B 2 172 ? 62.191 38.354 64.540 1.00 29.38 368 ALA B CA 1
ATOM 2685 C C . ALA B 2 172 ? 61.907 36.867 64.486 1.00 29.03 368 ALA B C 1
ATOM 2686 O O . ALA B 2 172 ? 60.963 36.378 65.100 1.00 29.09 368 ALA B O 1
ATOM 2688 N N . THR B 2 173 ? 62.723 36.141 63.735 1.00 28.98 369 THR B N 1
ATOM 2689 C CA . THR B 2 173 ? 62.556 34.691 63.605 1.00 29.58 369 THR B CA 1
ATOM 2690 C C . THR B 2 173 ? 62.777 33.998 64.958 1.00 28.59 369 THR B C 1
ATOM 2691 O O . THR B 2 173 ? 62.016 33.129 65.331 1.00 28.52 369 THR B O 1
ATOM 2695 N N . ALA B 2 174 ? 63.816 34.413 65.665 1.00 27.97 370 ALA B N 1
ATOM 2696 C CA . ALA B 2 174 ? 64.136 33.904 66.991 1.00 28.18 370 ALA B CA 1
ATOM 2697 C C . ALA B 2 174 ? 62.958 34.117 67.934 1.00 28.21 370 ALA B C 1
ATOM 2698 O O . ALA B 2 174 ? 62.557 33.192 68.642 1.00 28.07 370 ALA B O 1
ATOM 2700 N N . TYR B 2 175 ? 62.369 35.314 67.902 1.00 28.25 371 TYR B N 1
ATOM 2701 C CA . TYR B 2 175 ? 61.160 35.591 68.684 1.00 28.24 371 TYR B CA 1
ATOM 2702 C C . TYR B 2 175 ? 60.012 34.648 68.341 1.00 28.68 371 TYR B C 1
ATOM 2703 O O . TYR B 2 175 ? 59.392 34.036 69.240 1.00 28.86 371 TYR B O 1
ATOM 2712 N N . LEU B 2 176 ? 59.715 34.514 67.057 1.00 28.52 372 LEU B N 1
ATOM 2713 C CA . LEU B 2 176 ? 58.604 33.662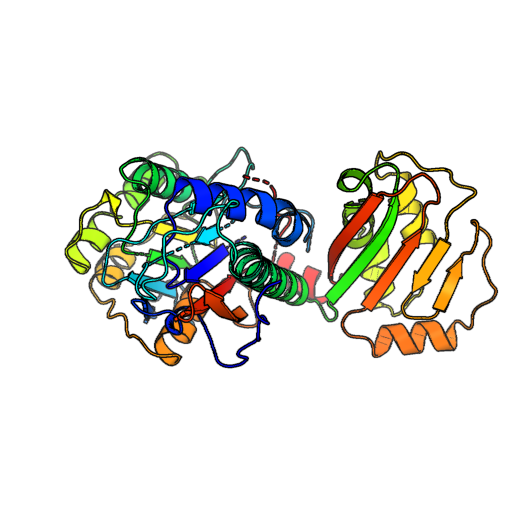 66.623 1.00 29.31 372 LEU B CA 1
ATOM 2714 C C . LEU B 2 176 ? 58.796 32.194 67.019 1.00 30.13 372 LEU B C 1
ATOM 2715 O O . LEU B 2 176 ? 57.824 31.480 67.284 1.00 30.20 372 LEU B O 1
ATOM 2720 N N . LYS B 2 177 ? 60.038 31.732 67.062 1.00 30.94 373 LYS B N 1
ATOM 2721 C CA . LYS B 2 177 ? 60.280 30.339 67.437 1.00 32.06 373 LYS B CA 1
ATOM 2722 C C . LYS B 2 177 ? 60.024 30.105 68.930 1.00 32.14 373 LYS B C 1
ATOM 2723 O O . LYS B 2 177 ? 59.550 29.049 69.316 1.00 31.89 373 LYS B O 1
ATOM 2729 N N . GLU B 2 178 ? 60.341 31.085 69.767 1.00 32.77 374 GLU B N 1
ATOM 2730 C CA . GLU B 2 178 ? 60.280 30.872 71.225 1.00 33.41 374 GLU B CA 1
ATOM 2731 C C . GLU B 2 178 ? 59.013 31.412 71.897 1.00 33.22 374 GLU B C 1
ATOM 2732 O O . GLU B 2 178 ? 58.689 30.989 72.998 1.00 32.84 374 GLU B O 1
ATOM 2743 N N . ALA B 2 179 ? 58.319 32.348 71.261 1.00 32.60 375 ALA B N 1
ATOM 2744 C CA . ALA B 2 179 ? 57.222 33.028 71.921 1.00 33.39 375 ALA B CA 1
ATOM 2745 C C . ALA B 2 179 ? 56.009 32.094 72.035 1.00 33.58 375 ALA B C 1
ATOM 2746 O O . ALA B 2 179 ? 55.707 31.354 71.119 1.00 34.41 375 ALA B O 1
ATOM 2748 N N . ASP B 2 180 ? 55.322 32.113 73.160 1.00 34.46 376 ASP B N 1
ATOM 2749 C CA . ASP B 2 180 ? 53.974 31.516 73.199 1.00 34.53 376 ASP B CA 1
ATOM 2750 C C . ASP B 2 180 ? 53.242 32.299 74.289 1.00 33.06 376 ASP B C 1
ATOM 2751 O O . ASP B 2 180 ? 53.588 32.203 75.453 1.00 32.50 376 ASP B O 1
ATOM 2756 N N . PRO B 2 181 ? 52.267 33.130 73.897 1.00 30.91 377 PRO B N 1
ATOM 2757 C CA . PRO B 2 181 ? 51.784 33.332 72.558 1.00 30.37 377 PRO B CA 1
ATOM 2758 C C . PRO B 2 181 ? 52.713 34.205 71.719 1.00 29.69 377 PRO B C 1
ATOM 2759 O O . PRO B 2 181 ? 53.499 34.984 72.261 1.00 28.65 377 PRO B O 1
ATOM 2763 N N . VAL B 2 182 ? 52.603 34.049 70.412 1.00 29.55 378 VAL B N 1
ATOM 2764 C CA . VAL B 2 182 ? 53.095 35.018 69.464 1.00 30.15 378 VAL B CA 1
ATOM 2765 C C . VAL B 2 182 ? 52.118 36.197 69.515 1.00 30.90 378 VAL B C 1
ATOM 2766 O O . VAL B 2 182 ? 50.903 36.007 69.387 1.00 31.40 378 VAL B O 1
ATOM 2770 N N . LYS B 2 183 ? 52.644 37.400 69.730 1.00 30.62 379 LYS B N 1
ATOM 2771 C CA . LYS B 2 183 ? 51.842 38.611 69.791 1.00 31.46 379 LYS B CA 1
ATOM 2772 C C . LYS B 2 183 ? 52.136 39.516 68.590 1.00 31.66 379 LYS B C 1
ATOM 2773 O O . LYS B 2 183 ? 53.299 39.883 68.325 1.00 31.77 379 LYS B O 1
ATOM 2779 N N . ILE B 2 184 ? 51.080 39.854 67.855 1.00 31.07 380 ILE B N 1
ATOM 2780 C CA . ILE B 2 184 ? 51.126 40.833 66.771 1.00 30.72 380 ILE B CA 1
ATOM 2781 C C . ILE B 2 184 ? 50.338 42.065 67.237 1.00 30.93 380 ILE B C 1
ATOM 2782 O O . ILE B 2 184 ? 49.229 41.912 67.772 1.00 29.72 380 ILE B O 1
ATOM 2787 N N . SER B 2 185 ? 50.939 43.259 67.111 1.00 30.50 381 SER B N 1
ATOM 2788 C CA . SER B 2 185 ? 50.326 44.553 67.478 1.00 31.00 381 SER B CA 1
ATOM 2789 C C . SER B 2 185 ? 50.188 45.401 66.235 1.00 30.37 381 SER B C 1
ATOM 2790 O O . SER B 2 185 ? 51.138 45.506 65.449 1.00 29.88 381 SER B O 1
ATOM 2793 N N . VAL B 2 186 ? 49.021 46.018 66.070 1.00 29.77 382 VAL B N 1
ATOM 2794 C CA . VAL B 2 186 ? 48.739 46.882 64.930 1.00 28.84 382 VAL B CA 1
ATOM 2795 C C . VAL B 2 186 ? 48.151 48.202 65.462 1.00 28.62 382 VAL B C 1
ATOM 2796 O O . VAL B 2 186 ? 47.330 48.205 66.384 1.00 28.01 382 VAL B O 1
ATOM 2800 N N . ASN B 2 187 ? 48.633 49.315 64.913 1.00 27.67 383 ASN B N 1
ATOM 2801 C CA . ASN B 2 187 ? 48.055 50.628 65.140 1.00 27.03 383 ASN B CA 1
ATOM 2802 C C . ASN B 2 187 ? 47.670 51.219 63.771 1.00 27.23 383 ASN B C 1
ATOM 2803 O O . ASN B 2 187 ? 48.507 51.399 62.895 1.00 27.52 383 ASN B O 1
ATOM 2808 N N . LEU B 2 188 ? 46.398 51.525 63.605 1.00 26.75 384 LEU B N 1
ATOM 2809 C CA . LEU B 2 188 ? 45.869 52.025 62.352 1.00 26.43 384 LEU B CA 1
ATOM 2810 C C . LEU B 2 188 ? 45.830 53.549 62.282 1.00 26.50 384 LEU B C 1
ATOM 2811 O O . LEU B 2 188 ? 45.626 54.099 61.209 1.00 26.42 384 LEU B O 1
ATOM 2816 N N . HIS B 2 189 ? 45.979 54.208 63.431 1.00 26.83 385 HIS B N 1
ATOM 2817 C CA . HIS B 2 189 ? 46.017 55.675 63.530 1.00 27.06 385 HIS B CA 1
ATOM 2818 C C . HIS B 2 189 ? 44.763 56.331 62.944 1.00 27.21 385 HIS B C 1
ATOM 2819 O O . HIS B 2 189 ? 44.836 57.382 62.308 1.00 25.16 385 HIS B O 1
ATOM 2826 N N . ILE B 2 190 ? 43.611 55.689 63.159 1.00 27.56 386 ILE B N 1
ATOM 2827 C CA . ILE B 2 190 ? 42.336 56.216 62.659 1.00 27.92 386 ILE B CA 1
ATOM 2828 C C . ILE B 2 190 ? 41.528 56.840 63.790 1.00 27.31 386 ILE B C 1
ATOM 2829 O O . ILE B 2 190 ? 41.012 57.933 63.654 1.00 28.06 386 ILE B O 1
ATOM 2834 N N . GLY B 2 191 ? 41.406 56.133 64.900 1.00 27.52 387 GLY B N 1
ATOM 2835 C CA . GLY B 2 191 ? 40.632 56.617 66.038 1.00 27.51 387 GLY B CA 1
ATOM 2836 C C . GLY B 2 191 ? 41.125 55.967 67.319 1.00 27.86 387 GLY B C 1
ATOM 2837 O O . GLY B 2 191 ? 42.312 55.681 67.445 1.00 27.47 387 GLY B O 1
ATOM 2838 N N . ASN B 2 192 ? 40.208 55.723 68.252 1.00 28.03 388 ASN B N 1
ATOM 2839 C CA . ASN B 2 192 ? 40.556 55.186 69.562 1.00 29.07 388 ASN B CA 1
ATOM 2840 C C . ASN B 2 192 ? 40.155 53.734 69.781 1.00 28.43 388 ASN B C 1
ATOM 2841 O O . ASN B 2 192 ? 40.173 53.248 70.918 1.00 28.52 388 ASN B O 1
ATOM 2846 N N . GLY B 2 193 ? 39.780 53.040 68.716 1.00 27.84 389 GLY B N 1
ATOM 2847 C CA . GLY B 2 193 ? 39.280 51.667 68.839 1.00 27.51 389 GLY B CA 1
ATOM 2848 C C . GLY B 2 193 ? 40.369 50.654 69.116 1.00 27.29 389 GLY B C 1
ATOM 2849 O O . GLY B 2 193 ? 41.428 50.696 68.486 1.00 27.73 389 GLY B O 1
ATOM 2850 N N . THR B 2 194 ? 40.098 49.716 70.029 1.00 27.17 390 THR B N 1
ATOM 2851 C CA . THR B 2 194 ? 41.061 48.672 70.418 1.00 26.98 390 THR B CA 1
ATOM 2852 C C . THR B 2 194 ? 40.348 47.342 70.530 1.00 26.89 390 THR B C 1
ATOM 2853 O O . THR B 2 194 ? 39.185 47.293 70.926 1.00 26.34 390 THR B O 1
ATOM 2860 N N . GLY B 2 195 ? 41.056 46.263 70.238 1.00 27.34 391 GLY B N 1
ATOM 2861 C CA . GLY B 2 195 ? 40.475 44.923 70.356 1.00 27.73 391 GLY B CA 1
ATOM 2862 C C . GLY B 2 195 ? 41.512 43.856 70.106 1.00 28.17 391 GLY B C 1
ATOM 2863 O O . GLY B 2 195 ? 42.520 44.121 69.456 1.00 28.68 391 GLY B O 1
ATOM 2864 N N . LYS B 2 196 ? 41.271 42.667 70.654 1.00 28.66 392 LYS B N 1
ATOM 2865 C CA . LYS B 2 196 ? 42.161 41.519 70.521 1.00 28.84 392 LYS B CA 1
ATOM 2866 C C . LYS B 2 196 ? 41.410 40.380 69.862 1.00 28.39 392 LYS B C 1
ATOM 2867 O O . LYS B 2 196 ? 40.178 40.292 69.956 1.00 29.13 392 LYS B O 1
ATOM 2873 N N . ALA B 2 197 ? 42.151 39.513 69.209 1.00 27.53 393 ALA B N 1
ATOM 2874 C CA . ALA B 2 197 ? 41.636 38.251 68.686 1.00 27.06 393 ALA B CA 1
ATOM 2875 C C . ALA B 2 197 ? 42.709 37.185 68.868 1.00 26.58 393 ALA B C 1
ATOM 2876 O O . ALA B 2 197 ? 43.882 37.504 68.985 1.00 26.09 393 ALA B O 1
ATOM 2878 N N . TRP B 2 198 ? 42.289 35.927 68.891 1.00 26.22 394 TRP B N 1
ATOM 2879 C CA . TRP B 2 198 ? 43.212 34.824 69.113 1.00 26.13 394 TRP B CA 1
ATOM 2880 C C . TRP B 2 198 ? 43.002 33.748 68.076 1.00 26.62 394 TRP B C 1
ATOM 2881 O O . TRP B 2 198 ? 41.881 33.489 67.646 1.00 26.10 394 TRP B O 1
ATOM 2892 N N . GLY B 2 199 ? 44.095 33.119 67.687 1.00 26.83 395 GLY B N 1
ATOM 2893 C CA . GLY B 2 199 ? 44.071 32.000 66.767 1.00 27.14 395 GLY B CA 1
ATOM 2894 C C . GLY B 2 199 ? 45.350 31.186 66.957 1.00 27.17 395 GLY B C 1
ATOM 2895 O O . GLY B 2 199 ? 45.940 31.204 68.023 1.00 27.27 395 GLY B O 1
ATOM 2896 N N . CYS B 2 200 ? 45.759 30.476 65.919 1.00 27.59 396 CYS B N 1
ATOM 2897 C CA . CYS B 2 200 ? 46.881 29.564 65.991 1.00 27.93 396 CYS B CA 1
ATOM 2898 C C . CYS B 2 200 ? 47.554 29.457 64.658 1.00 28.18 396 CYS B C 1
ATOM 2899 O O . CYS B 2 200 ? 47.003 29.888 63.662 1.00 27.84 396 CYS B O 1
ATOM 2902 N N . ASP B 2 201 ? 48.748 28.854 64.625 1.00 27.58 397 ASP B N 1
ATOM 2903 C CA . ASP B 2 201 ? 49.399 28.613 63.360 1.00 28.10 397 ASP B CA 1
ATOM 2904 C C . ASP B 2 201 ? 48.742 27.478 62.573 1.00 28.39 397 ASP B C 1
ATOM 2905 O O . ASP B 2 201 ? 48.004 26.654 63.137 1.00 28.28 397 ASP B O 1
ATOM 2910 N N . LEU B 2 202 ? 49.003 27.455 61.266 1.00 27.62 398 LEU B N 1
ATOM 2911 C CA . LEU B 2 202 ? 48.475 26.431 60.363 1.00 27.69 398 LEU B CA 1
ATOM 2912 C C . LEU B 2 202 ? 49.632 25.542 59.968 1.00 27.84 398 LEU B C 1
ATOM 2913 O O . LEU B 2 202 ? 50.606 26.015 59.388 1.00 26.99 398 LEU B O 1
ATOM 2918 N N . THR B 2 203 ? 49.532 24.260 60.303 1.00 27.76 399 THR B N 1
ATOM 2919 C CA . THR B 2 203 ? 50.661 23.354 60.197 1.00 27.12 399 THR B CA 1
ATOM 2920 C C . THR B 2 203 ? 50.291 22.146 59.365 1.00 26.78 399 THR B C 1
ATOM 2921 O O . THR B 2 203 ? 49.111 21.966 59.003 1.00 26.54 399 THR B O 1
ATOM 2925 N N . TYR B 2 204 ? 51.288 21.295 59.103 1.00 26.00 400 TYR B N 1
ATOM 2926 C CA . TYR B 2 204 ? 51.070 20.060 58.377 1.00 25.87 400 TYR B CA 1
ATOM 2927 C C . TYR B 2 204 ? 50.037 19.193 59.057 1.00 26.19 400 TYR B C 1
ATOM 2928 O O . TYR B 2 204 ? 49.252 18.494 58.380 1.00 26.53 400 TYR B O 1
ATOM 2937 N N . ASP B 2 205 ? 50.039 19.199 60.389 1.00 26.15 401 ASP B N 1
ATOM 2938 C CA . ASP B 2 205 ? 49.140 18.335 61.149 1.00 26.35 401 ASP B CA 1
ATOM 2939 C C . ASP B 2 205 ? 47.676 18.749 61.039 1.00 26.06 401 ASP B C 1
ATOM 2940 O O . ASP B 2 205 ? 46.804 17.908 61.195 1.00 25.21 401 ASP B O 1
ATOM 2945 N N . TYR B 2 206 ? 47.400 20.021 60.782 1.00 26.04 402 TYR B N 1
ATOM 2946 C CA . TYR B 2 206 ? 46.006 20.430 60.471 1.00 26.17 402 TYR B CA 1
ATOM 2947 C C . TYR B 2 206 ? 45.506 19.640 59.275 1.00 25.28 402 TYR B C 1
ATOM 2948 O O . TYR B 2 206 ? 44.375 19.103 59.266 1.00 24.89 402 TYR B O 1
ATOM 2957 N N . VAL B 2 207 ? 46.353 19.561 58.259 1.00 24.90 403 VAL B N 1
ATOM 2958 C CA . VAL B 2 207 ? 46.004 18.849 57.030 1.00 25.43 403 VAL B CA 1
ATOM 2959 C C . VAL B 2 207 ? 45.882 17.339 57.296 1.00 25.38 403 VAL B C 1
ATOM 2960 O O . VAL B 2 207 ? 44.924 16.694 56.840 1.00 24.98 403 VAL B O 1
ATOM 2964 N N . ARG B 2 208 ? 46.843 16.767 58.028 1.00 25.61 404 ARG B N 1
ATOM 2965 C CA . ARG B 2 208 ? 46.841 15.327 58.315 1.00 26.21 404 ARG B CA 1
ATOM 2966 C C . ARG B 2 208 ? 45.565 14.925 59.060 1.00 25.69 404 ARG B C 1
ATOM 2967 O O . ARG B 2 208 ? 44.945 13.925 58.738 1.00 25.55 404 ARG B O 1
ATOM 2982 N N . ILE B 2 209 ? 45.210 15.695 60.080 1.00 25.62 405 ILE B N 1
ATOM 2983 C CA . ILE B 2 209 ? 44.010 15.415 60.858 1.00 26.10 405 ILE B CA 1
ATOM 2984 C C . ILE B 2 209 ? 42.739 15.514 59.999 1.00 25.24 405 ILE B C 1
ATOM 2985 O O . ILE B 2 209 ? 41.853 14.692 60.121 1.00 25.31 405 ILE B O 1
ATOM 2990 N N . ASN B 2 210 ? 42.663 16.519 59.144 1.00 25.06 406 ASN B N 1
ATOM 2991 C CA . ASN B 2 210 ? 41.433 16.810 58.413 1.00 25.76 406 ASN B CA 1
ATOM 2992 C C . ASN B 2 210 ? 41.268 16.172 57.050 1.00 27.80 406 ASN B C 1
ATOM 2993 O O . ASN B 2 210 ? 40.153 16.118 56.514 1.00 26.21 406 ASN B O 1
ATOM 2998 N N . ALA B 2 211 ? 42.358 15.644 56.517 1.00 29.99 407 ALA B N 1
ATOM 2999 C CA . ALA B 2 211 ? 42.322 14.888 55.287 1.00 34.16 407 ALA B CA 1
ATOM 3000 C C . ALA B 2 211 ? 42.376 13.371 55.564 1.00 36.16 407 ALA B C 1
ATOM 3001 O O . ALA B 2 211 ? 42.474 12.604 54.662 1.00 36.86 407 ALA B O 1
ATOM 3003 N N . GLY B 2 212 ? 42.312 12.965 56.825 1.00 40.32 408 GLY B N 1
ATOM 3004 C CA . GLY B 2 212 ? 42.310 11.543 57.221 1.00 42.49 408 GLY B CA 1
ATOM 3005 C C . GLY B 2 212 ? 43.633 10.843 56.920 1.00 45.17 408 GLY B C 1
ATOM 3006 O O . GLY B 2 212 ? 43.627 9.658 56.576 1.00 46.41 408 GLY B O 1
ATOM 3007 N N . TYR B 2 213 ? 44.766 11.561 57.021 1.00 47.87 409 TYR B N 1
ATOM 3008 C CA . TYR B 2 213 ? 46.101 10.946 56.810 1.00 48.80 409 TYR B CA 1
ATOM 3009 C C . TYR B 2 213 ? 46.739 10.428 58.125 1.00 50.09 409 TYR B C 1
ATOM 3010 O O . TYR B 2 213 ? 46.048 10.009 59.083 1.00 51.17 409 TYR B O 1
#

Organism: Halalkalibacterium halodurans (strain ATCC BAA-125 / DSM 18197 / FERM 7344 / JCM 9153 / C-125) (NCBI:txid272558)

CATH classification: 3.60.70.12

Foldseek 3Di:
DPKDKAWDPLDAPLVFPFKWKAFACLPLDPDWTFKMKIFGNDWDQADDDAFPPPFHALLVVLQVQLCVPPNTAGMIEGEAEFNTPVPPQSNVVNLCCVLLCVLVVHDSSNYGYGYYHDHPDHDDVSRSVVSNVYDTGSDSNRRLNRQRNREDPDPDWAKIKMWIADPNDIGMDIHTDYDDPDDGDD/DEEEEEEAAAEDPVQVVVLCVVLCVAAQVQEDAAPDDDPDYYDYHNVNVVDDYDHPVDPCNVVVSVVVSVVRNVVRQVVQCVRQPFPAKEKEKEWAFPAQVLRSLQSLQQNQLVNQACLVVLHPCVVSSLVSNVVSPGDADQQAKWKDWVNRTQAGSNHGDPDDRVVSSVCSVPDHHTYMYMYRNHHGHMGMHMHGHDDPRSCCVVVVD

InterPro domains:
  IPR002813 Arginine biosynthesis protein ArgJ [MF_01106] (1-411)
  IPR002813 Arginine biosynthesis protein ArgJ [PF01960] (26-411)
  IPR002813 Arginine biosynthesis protein ArgJ [PTHR23100] (9-411)
  IPR002813 Arginine biosynthesis protein ArgJ [TIGR00120] (16-411)
  IPR002813 Arginine biosynthesis protein ArgJ [cd02152] (21-411)
  IPR016117 ArgJ-like domain superfamily [SSF56266] (22-407)
  IPR042195 ArgJ beta chain, C-terminal domain [G3DSA:3.10.20.340] (282-411)

B-factor: mean 29.95, std 6.4, range [11.38, 64.09]